Protein 6JLD (pdb70)

Organism: Homo sapiens (NCBI:txid9606)

GO terms:
  GO:0043202 lysosomal lumen (C, EXP)
  GO:0005515 protein binding (F, IPI)
  GO:0005576 extracellular region (C, IDA)
  GO:0005764 lysosome (C, IDA)
  GO:0042802 identical protein binding (F, IDA)
  GO:1905573 ganglioside GM1 binding (F, IDA)
  GO:1990764 myofibroblast contraction (P, IMP)
  GO:0005543 phospholipid binding (F, IPI)

Foldseek 3Di:
DFFDWAAQWKWFKKWKDFPVVNDIWIWTKTGHNVQLKIKTWTDDDDCPPPWFTWIWIGGVVVQKIWIAGPPPGAIAMEGNPDHRDGPGAPRPWAWDDKDWDDDPPDIWIWTKTAHFDPVHTDGAWIWIATDPRRYTAKIFGDDPNDTGMMMGTDPIDGHDPDPCSNVRDPNCVPHHHDDDTTDDD/DFFDWEAQWKWFKKWKAAPVVRDIWIWTKTGHNPQLKIKTWTDDPDPPDFWFTWIWIDRQVVQKIWIAGPVPRAIAIEGHPDHRDGDGAPRPWDWDDKDWPDDPPDIFIKTKTFNADDPPGDGAKIWIATDPRRYTAKIFGADPNHTGMMMGTDPIDGHDPDCCSNPRDPSCVVHHNDDDGID/DFFDWAAQWWWFKKWKAAPVVRDIWIWTKTGHNVQLKMKTWTDCPDCPPPWFTWIKIGGLVQQKMWTAGPPPRAIAMEGHDDHRDGPTAPRPWDWDDKDWDDDPPDIFIKTKTFNADDPRGDGAWIWIATDPNGHTAKIFGDDRNHTRMMMGTDPIGGHDPDCCSNPRDPNCVPHHHDDDTGHD/DFFDWAAQWKWFKKWKAAPVVRDIWIWTKTGHNVQLKIKTWTDQPDDPWFTWIWIDRQVQQWIWIAGPVPRAIEIEGNDDHRDGPGADGPWDWDDKDWDDDDVDIFIKTKTFNADPVGGDTAWIWIATDPNRYTAKIFGDDRNHTRMMMGTDDIDGHDPDPCSNPRDPNHVPHHNDDDTD

Sequence (732 aa):
PRPCQAPQQWEGRQVMYQQSSGRNSRALLSYDGLNQRVRVLDERKALIPCKRLFEYILLYKDGVMFQIDQATKQCSKMTLTQPWDPLDIPQNSTFEDQYSIGGPQEQITVQEWSDRKSARSYETWIGIYTVKDCYPVQETFTINYSVILSTRFFDIQLGIKDPSVFTPPSTCQMAQLEKMSEDCSPRPCQAPQQWEGRQVMYQQSSGRNSRALLSYDGLNQRVRVLDERKALIPCKRLFEYILLYKDGVMFQIDQATKQCSKMTLTQPWDPLDIPQNSTFEDQYSIGGPQEQITVQEWSDRKSARSYETWIGIYTVKDCYPVQETFTINYSVILSTRFFDIQLGIKDPSVFTPPSTCQMAQLEKMSEDPRPCQAPQQWEGRQVMYQQSSGRNSRALLSYDGLNQRVRVLDERKALIPCKRLFEYILLYKDGVMFQIDQATKQCSKMTLTQPWDPLDIPQNSTFEDQYSIGGPQEQITVQEWSDDRKSARSYETWIGIYTVKDCYPVQETFTINYSVILSTRFFDIQLGIKDPSVFTPPSTCQMAQLEKMSEDCPRPCQAPQQWEGRQVMYQQSSGRNSRALLSYDGLNQRVRVLDERKALCKRLFEYILLYKDGVMFQIDQATKQCSKMTLTQPWDPLDIPQNSTFEDQYSIGGPQEQITVQEWSDDRKSARSYETWIGIYTVKDCYPVQETFTINYSVILSTRFFDIQLGIKDPSVFTPPSTCQMAQLEKMSE

InterPro domains:
  IPR001299 Ependymin [PF00811] (88-210)
  IPR001299 Ependymin [PR00317] (40-59)
  IPR001299 Ependymin [PR00317] (95-115)
  IPR001299 Ependymin [PR00317] (123-141)
  IPR001299 Ependymin [PR00317] (187-201)
  IPR001299 Ependymin [PR00317] (202-217)
  IPR001299 Ependymin [PTHR10697] (17-224)
  IPR001299 Ependymin [SM00026] (40-223)
  IPR018224 Ependymin, conserved site [PS00898] (107-118)
  IPR018224 Ependymin, conserved site [PS00899] (204-217)

Structure (mmCIF, N/CA/C/O backbone):
data_6JLD
#
_entry.id   6JLD
#
_cell.length_a   55.858
_cell.length_b   55.858
_cell.length_c   273.769
_cell.angle_alpha   90.00
_cell.angle_beta   90.00
_cell.angle_gamma   90.00
#
_symmetry.space_group_name_H-M   'P 43'
#
loop_
_entity.id
_entity.type
_entity.pdbx_description
1 polymer 'Mammalian ependymin-related protein 1'
2 water water
#
loop_
_atom_site.group_PDB
_atom_site.id
_atom_site.type_symbol
_atom_site.label_atom_id
_atom_site.label_alt_id
_atom_site.label_comp_id
_atom_site.label_asym_id
_atom_site.label_entity_id
_atom_site.label_seq_id
_atom_site.pdbx_PDB_ins_code
_atom_site.Cartn_x
_atom_site.Cartn_y
_atom_site.Cartn_z
_atom_site.occupancy
_atom_site.B_iso_or_equiv
_atom_site.auth_seq_id
_atom_site.auth_comp_id
_atom_site.auth_asym_id
_atom_site.auth_atom_id
_atom_site.pdbx_PDB_model_num
ATOM 1 N N . PRO A 1 13 ? 14.133 24.798 26.434 1.00 65.66 39 PRO A N 1
ATOM 2 C CA . PRO A 1 13 ? 12.700 24.987 26.734 1.00 65.83 39 PRO A CA 1
ATOM 3 C C . PRO A 1 13 ? 11.857 23.817 26.223 1.00 60.04 39 PRO A C 1
ATOM 4 O O . PRO A 1 13 ? 12.051 23.417 25.087 1.00 54.58 39 PRO A O 1
ATOM 8 N N . ARG A 1 14 ? 10.996 23.223 27.071 1.00 53.69 40 ARG A N 1
ATOM 9 C CA . ARG A 1 14 ? 10.039 22.205 26.620 1.00 62.97 40 ARG A CA 1
ATOM 10 C C . ARG A 1 14 ? 8.720 22.872 26.168 1.00 53.95 40 ARG A C 1
ATOM 11 O O . ARG A 1 14 ? 8.455 23.995 26.581 1.00 45.78 40 ARG A O 1
ATOM 19 N N . PRO A 1 15 ? 7.920 22.183 25.329 1.00 47.40 41 PRO A N 1
ATOM 20 C CA . PRO A 1 15 ? 6.662 22.767 24.831 1.00 48.27 41 PRO A CA 1
ATOM 21 C C . PRO A 1 15 ? 5.602 22.794 25.906 1.00 49.01 41 PRO A C 1
ATOM 22 O O . PRO A 1 15 ? 5.436 21.846 26.633 1.00 47.09 41 PRO A O 1
ATOM 26 N N . CYS A 1 16 ? 4.888 23.893 26.041 1.00 31.13 42 CYS A N 1
ATOM 27 C CA . CYS A 1 16 ? 3.815 23.922 26.998 1.00 35.44 42 CYS A CA 1
ATOM 28 C C . CYS A 1 16 ? 2.609 23.219 26.426 1.00 28.63 42 CYS A C 1
ATOM 29 O O . CYS A 1 16 ? 2.548 22.901 25.221 1.00 38.20 42 CYS A O 1
ATOM 32 N N . GLN A 1 17 ? 1.679 22.929 27.301 1.00 31.23 43 GLN A N 1
ATOM 33 C CA . GLN A 1 17 ? 0.467 22.217 26.941 1.00 31.84 43 GLN A CA 1
ATOM 34 C C . GLN A 1 17 ? -0.612 23.336 26.721 1.00 28.83 43 GLN A C 1
ATOM 35 O O . GLN A 1 17 ? -0.890 24.058 27.593 1.00 31.65 43 GLN A O 1
ATOM 41 N N . ALA A 1 18 ? -1.134 23.459 25.525 1.00 36.52 44 ALA A N 1
ATOM 42 C CA . ALA A 1 18 ? -2.166 24.494 25.233 1.00 35.63 44 ALA A CA 1
ATOM 43 C C . ALA A 1 18 ? -3.535 24.156 25.801 1.00 36.71 44 ALA A C 1
ATOM 44 O O . ALA A 1 18 ? -3.938 23.039 25.723 1.00 36.50 44 ALA A O 1
ATOM 46 N N . PRO A 1 19 ? -4.289 25.145 26.292 1.00 39.12 45 PRO A N 1
ATOM 47 C CA . PRO A 1 19 ? -5.663 24.791 26.735 1.00 48.18 45 PRO A CA 1
ATOM 48 C C . PRO A 1 19 ? -6.521 24.181 25.616 1.00 45.97 45 PRO A C 1
ATOM 49 O O . PRO A 1 19 ? -6.425 24.514 24.419 1.00 44.62 45 PRO A O 1
ATOM 53 N N . GLN A 1 20 ? -7.329 23.214 25.982 1.00 35.92 46 GLN A N 1
ATOM 54 C CA . GLN A 1 20 ? -7.963 22.433 24.984 1.00 34.77 46 GLN A CA 1
ATOM 55 C C . GLN A 1 20 ? -9.371 22.943 24.617 1.00 37.59 46 GLN A C 1
ATOM 56 O O . GLN A 1 20 ? -9.923 22.461 23.639 1.00 37.71 46 GLN A O 1
ATOM 62 N N . GLN A 1 21 ? -9.917 23.874 25.394 1.00 35.21 47 GLN A N 1
ATOM 63 C CA . GLN A 1 21 ? -11.232 24.481 25.104 1.00 49.80 47 GLN A CA 1
ATOM 64 C C . GLN A 1 21 ? -11.177 25.967 25.369 1.00 43.55 47 GLN A C 1
ATOM 65 O O . GLN A 1 21 ? -10.903 26.444 26.492 1.00 39.82 47 GLN A O 1
ATOM 71 N N . TRP A 1 22 ? -11.434 26.747 24.323 1.00 41.70 48 TRP A N 1
ATOM 72 C CA . TRP A 1 22 ? -11.617 28.144 24.529 1.00 36.86 48 TRP A CA 1
ATOM 73 C C . TRP A 1 22 ? -12.435 28.792 23.332 1.00 28.66 48 TRP A C 1
ATOM 74 O O . TRP A 1 22 ? -12.709 28.208 22.347 1.00 35.37 48 TRP A O 1
ATOM 85 N N . GLU A 1 23 ? -12.764 30.048 23.519 1.00 35.24 49 GLU A N 1
ATOM 86 C CA . GLU A 1 23 ? -13.451 30.802 22.483 1.00 32.96 49 GLU A CA 1
ATOM 87 C C . GLU A 1 23 ? -12.944 32.236 22.461 1.00 33.64 49 GLU A C 1
ATOM 88 O O . GLU A 1 23 ? -12.717 32.878 23.478 1.00 35.03 49 GLU A O 1
ATOM 94 N N . GLY A 1 24 ? -12.812 32.762 21.252 1.00 35.25 50 GLY A N 1
ATOM 95 C CA . GLY A 1 24 ? -12.380 34.130 21.088 1.00 35.85 50 GLY A CA 1
ATOM 96 C C . GLY A 1 24 ? -12.656 34.492 19.656 1.00 36.18 50 GLY A C 1
ATOM 97 O O . GLY A 1 24 ? -13.685 34.123 19.083 1.00 46.62 50 GLY A O 1
ATOM 98 N N . ARG A 1 25 ? -11.698 35.166 19.052 1.00 40.63 51 ARG A N 1
ATOM 99 C CA . ARG A 1 25 ? -11.817 35.673 17.681 1.00 32.22 51 ARG A CA 1
ATOM 100 C C . ARG A 1 25 ? -10.545 35.356 16.963 1.00 34.11 51 ARG A C 1
ATOM 101 O O . ARG A 1 25 ? -9.460 35.292 17.616 1.00 37.38 51 ARG A O 1
ATOM 109 N N . GLN A 1 26 ? -10.642 35.275 15.639 1.00 35.51 52 GLN A N 1
ATOM 110 C CA . GLN A 1 26 ? -9.516 35.145 14.748 1.00 36.60 52 GLN A CA 1
ATOM 111 C C . GLN A 1 26 ? -9.559 36.014 13.501 1.00 47.82 52 GLN A C 1
ATOM 112 O O . GLN A 1 26 ? -10.631 36.474 13.110 1.00 38.24 52 GLN A O 1
ATOM 118 N N . VAL A 1 27 ? -8.364 36.220 12.921 1.00 40.89 53 VAL A N 1
ATOM 119 C CA . VAL A 1 27 ? -8.128 36.802 11.617 1.00 33.21 53 VAL A CA 1
ATOM 120 C C . VAL A 1 27 ? -7.312 35.798 10.856 1.00 34.68 53 VAL A C 1
ATOM 121 O O . VAL A 1 27 ? -6.171 35.490 11.262 1.00 37.77 53 VAL A O 1
ATOM 125 N N . MET A 1 28 ? -7.889 35.268 9.772 1.00 34.06 54 MET A N 1
ATOM 126 C CA . MET A 1 28 ? -7.234 34.310 8.934 1.00 38.96 54 MET A CA 1
ATOM 127 C C . MET A 1 28 ? -6.878 34.948 7.625 1.00 34.86 54 MET A C 1
ATOM 128 O O . MET A 1 28 ? -7.734 35.456 6.914 1.00 31.86 54 MET A O 1
ATOM 133 N N . TYR A 1 29 ? -5.609 34.889 7.301 1.00 29.68 55 TYR A N 1
ATOM 134 C CA . TYR A 1 29 ? -5.087 35.154 5.977 1.00 31.64 55 TYR A CA 1
ATOM 135 C C . TYR A 1 29 ? -4.954 33.851 5.149 1.00 41.75 55 TYR A C 1
ATOM 136 O O . TYR A 1 29 ? -4.431 32.824 5.612 1.00 39.33 55 TYR A O 1
ATOM 145 N N . GLN A 1 30 ? -5.394 33.890 3.890 1.00 40.14 56 GLN A N 1
ATOM 146 C CA . GLN A 1 30 ? -5.276 32.700 3.014 1.00 51.06 56 GLN A CA 1
ATOM 147 C C . GLN A 1 30 ? -4.631 33.170 1.781 1.00 49.98 56 GLN A C 1
ATOM 148 O O . GLN A 1 30 ? -5.085 34.159 1.175 1.00 44.50 56 GLN A O 1
ATOM 154 N N . GLN A 1 31 ? -3.575 32.475 1.415 1.00 49.97 57 GLN A N 1
ATOM 155 C CA . GLN A 1 31 ? -2.972 32.642 0.110 1.00 59.86 57 GLN A CA 1
ATOM 156 C C . GLN A 1 31 ? -3.987 32.553 -1.025 1.00 59.12 57 GLN A C 1
ATOM 157 O O . GLN A 1 31 ? -3.906 33.324 -1.987 1.00 50.82 57 GLN A O 1
ATOM 163 N N . SER A 1 32 ? -4.894 31.572 -0.921 1.00 47.93 58 SER A N 1
ATOM 164 C CA . SER A 1 32 ? -5.856 31.316 -2.010 1.00 48.79 58 SER A CA 1
ATOM 165 C C . SER A 1 32 ? -6.681 32.541 -2.364 1.00 51.63 58 SER A C 1
ATOM 166 O O . SER A 1 32 ? -7.043 32.712 -3.523 1.00 48.96 58 SER A O 1
ATOM 169 N N . SER A 1 33 ? -6.977 33.383 -1.368 1.00 47.64 59 SER A N 1
ATOM 170 C CA . SER A 1 33 ? -7.658 34.665 -1.648 1.00 51.68 59 SER A CA 1
ATOM 171 C C . SER A 1 33 ? -6.745 35.931 -1.610 1.00 51.06 59 SER A C 1
ATOM 172 O O . SER A 1 33 ? -7.025 36.884 -2.316 1.00 44.02 59 SER A O 1
ATOM 175 N N . GLY A 1 34 ? -5.666 35.959 -0.809 1.00 42.98 60 GLY A N 1
ATOM 176 C CA . GLY A 1 34 ? -4.770 37.169 -0.743 1.00 31.56 60 GLY A CA 1
ATOM 177 C C . GLY A 1 34 ? -5.326 38.062 0.384 1.00 31.17 60 GLY A C 1
ATOM 178 O O . GLY A 1 34 ? -4.771 39.100 0.708 1.00 38.23 60 GLY A O 1
ATOM 179 N N . ARG A 1 35 ? -6.419 37.635 1.012 1.00 32.02 61 ARG A N 1
ATOM 180 C CA . ARG A 1 35 ? -7.189 38.480 1.923 1.00 41.37 61 ARG A CA 1
ATOM 181 C C . ARG A 1 35 ? -7.158 37.986 3.385 1.00 31.17 61 ARG A C 1
ATOM 182 O O . ARG A 1 35 ? -6.920 36.802 3.645 1.00 40.25 61 ARG A O 1
ATOM 190 N N . ASN A 1 36 ? -7.521 38.888 4.264 1.00 33.84 62 ASN A N 1
ATOM 191 C CA . ASN A 1 36 ? -7.736 38.621 5.659 1.00 40.36 62 ASN A CA 1
ATOM 192 C C . ASN A 1 36 ? -9.244 38.523 5.921 1.00 44.08 62 ASN A C 1
ATOM 193 O O . ASN A 1 36 ? -9.996 39.458 5.592 1.00 40.19 62 ASN A O 1
ATOM 198 N N . SER A 1 37 ? -9.654 37.430 6.550 1.00 31.37 63 SER A N 1
ATOM 199 C CA . SER A 1 37 ? -11.040 37.334 7.067 1.00 42.51 63 SER A CA 1
ATOM 200 C C . SER A 1 37 ? -11.141 37.153 8.595 1.00 46.34 63 SER A C 1
ATOM 201 O O . SER A 1 37 ? -10.365 36.364 9.234 1.00 38.44 63 SER A O 1
ATOM 204 N N . ARG A 1 38 ? -12.126 37.865 9.193 1.00 33.39 64 ARG A N 1
ATOM 205 C CA . ARG A 1 38 ? -12.287 37.910 10.599 1.00 33.73 64 ARG A CA 1
ATOM 206 C C . ARG A 1 38 ? -13.423 36.872 10.978 1.00 41.56 64 ARG A C 1
ATOM 207 O O . ARG A 1 38 ? -14.330 36.614 10.233 1.00 32.77 64 ARG A O 1
ATOM 215 N N . ALA A 1 39 ? -13.344 36.288 12.149 1.00 33.42 65 ALA A N 1
ATOM 216 C CA . ALA A 1 39 ? -14.423 35.423 12.612 1.00 37.11 65 ALA A CA 1
ATOM 217 C C . ALA A 1 39 ? -14.323 35.264 14.118 1.00 40.50 65 ALA A C 1
ATOM 218 O O . ALA A 1 39 ? -13.287 35.565 14.760 1.00 39.90 65 ALA A O 1
ATOM 220 N N . LEU A 1 40 ? -15.450 34.909 14.689 1.00 35.81 66 LEU A N 1
ATOM 221 C CA . LEU A 1 40 ? -15.495 34.402 16.033 1.00 36.95 66 LEU A CA 1
ATOM 222 C C . LEU A 1 40 ? -15.091 32.954 15.898 1.00 30.73 66 LEU A C 1
ATOM 223 O O . LEU A 1 40 ? -15.391 32.350 14.925 1.00 34.21 66 LEU A O 1
ATOM 228 N N . LEU A 1 41 ? -14.411 32.403 16.906 1.00 36.11 67 LEU A N 1
ATOM 229 C CA . LEU A 1 41 ? -14.044 30.966 16.904 1.00 37.96 67 LEU A CA 1
ATOM 230 C C . LEU A 1 41 ? -14.465 30.293 18.224 1.00 33.65 67 LEU A C 1
ATOM 231 O O . LEU A 1 41 ? -14.313 30.848 19.271 1.00 32.09 67 LEU A O 1
ATOM 236 N N . SER A 1 42 ? -14.919 29.046 18.109 1.00 38.23 68 SER A N 1
ATOM 237 C CA . SER A 1 42 ? -15.164 28.190 19.287 1.00 40.94 68 SER A CA 1
ATOM 238 C C . SER A 1 42 ? -14.304 26.943 19.098 1.00 36.03 68 SER A C 1
ATOM 239 O O . SER A 1 42 ? -14.554 26.189 18.159 1.00 41.65 68 SER A O 1
ATOM 242 N N . TYR A 1 43 ? -13.222 26.783 19.879 1.00 40.83 69 TYR A N 1
ATOM 243 C CA . TYR A 1 43 ? -12.289 25.627 19.667 1.00 36.28 69 TYR A CA 1
ATOM 244 C C . TYR A 1 43 ? -12.494 24.636 20.826 1.00 34.46 69 TYR A C 1
ATOM 245 O O . TYR A 1 43 ? -12.311 24.986 21.985 1.00 44.40 69 TYR A O 1
ATOM 254 N N . ASP A 1 44 ? -12.981 23.450 20.468 1.00 45.84 70 ASP A N 1
ATOM 255 C CA . ASP A 1 44 ? -13.216 22.371 21.406 1.00 50.05 70 ASP A CA 1
ATOM 256 C C . ASP A 1 44 ? -12.190 21.307 21.144 1.00 46.74 70 ASP A C 1
ATOM 257 O O . ASP A 1 44 ? -12.405 20.389 20.337 1.00 40.80 70 ASP A O 1
ATOM 262 N N . GLY A 1 45 ? -11.051 21.418 21.807 1.00 46.60 71 GLY A N 1
ATOM 263 C CA . GLY A 1 45 ? -10.011 20.391 21.572 1.00 47.02 71 GLY A CA 1
ATOM 264 C C . GLY A 1 45 ? -10.447 19.047 22.162 1.00 40.96 71 GLY A C 1
ATOM 265 O O . GLY A 1 45 ? -10.188 17.982 21.605 1.00 52.11 71 GLY A O 1
ATOM 266 N N . LEU A 1 46 ? -11.140 19.101 23.275 1.00 48.99 72 LEU A N 1
ATOM 267 C CA . LEU A 1 46 ? -11.596 17.873 23.929 1.00 56.10 72 LEU A CA 1
ATOM 268 C C . LEU A 1 46 ? -12.483 17.103 22.965 1.00 64.64 72 LEU A C 1
ATOM 269 O O . LEU A 1 46 ? -12.370 15.892 22.879 1.00 65.43 72 LEU A O 1
ATOM 274 N N . ASN A 1 47 ? -13.326 17.790 22.187 1.00 63.59 73 ASN A N 1
ATOM 275 C CA . ASN A 1 47 ? -14.284 17.060 21.359 1.00 62.03 73 ASN A CA 1
ATOM 276 C C . ASN A 1 47 ? -13.947 17.050 19.897 1.00 56.99 73 ASN A C 1
ATOM 277 O O . ASN A 1 47 ? -14.766 16.660 19.077 1.00 55.92 73 ASN A O 1
ATOM 282 N N . GLN A 1 48 ? -12.710 17.405 19.544 1.00 49.66 74 GLN A N 1
ATOM 283 C CA . GLN A 1 48 ? -12.337 17.454 18.138 1.00 44.64 74 GLN A CA 1
ATOM 284 C C . GLN A 1 48 ? -13.485 18.081 17.241 1.00 46.70 74 GLN A C 1
ATOM 285 O O . GLN A 1 48 ? -13.878 17.526 16.197 1.00 55.22 74 GLN A O 1
ATOM 291 N N . ARG A 1 49 ? -13.979 19.225 17.689 1.00 47.90 75 ARG A N 1
ATOM 292 C CA . ARG A 1 49 ? -14.913 20.080 16.926 1.00 53.69 75 ARG A CA 1
ATOM 293 C C . ARG A 1 49 ? -14.515 21.575 16.990 1.00 48.61 75 ARG A C 1
ATOM 294 O O . ARG A 1 49 ? -13.894 22.039 17.961 1.00 40.79 75 ARG A O 1
ATOM 302 N N . VAL A 1 50 ? -14.922 22.311 15.952 1.00 49.46 76 VAL A N 1
ATOM 303 C CA . VAL A 1 50 ? -14.701 23.728 15.824 1.00 48.21 76 VAL A CA 1
ATOM 304 C C . VAL A 1 50 ? -15.937 24.406 15.180 1.00 43.19 76 VAL A C 1
ATOM 305 O O . VAL A 1 50 ? -16.642 23.818 14.407 1.00 48.79 76 VAL A O 1
ATOM 309 N N . ARG A 1 51 ? -16.188 25.641 15.581 1.00 47.13 77 ARG A N 1
ATOM 310 C CA . ARG A 1 51 ? -17.206 26.468 15.015 1.00 45.63 77 ARG A CA 1
ATOM 311 C C . ARG A 1 51 ? -16.642 27.874 14.734 1.00 40.54 77 ARG A C 1
ATOM 312 O O . ARG A 1 51 ? -16.081 28.489 15.619 1.00 39.30 77 ARG A O 1
ATOM 320 N N . VAL A 1 52 ? -16.835 28.353 13.495 1.00 35.49 78 VAL A N 1
ATOM 321 C CA . VAL A 1 52 ? -16.256 29.618 13.007 1.00 37.29 78 VAL A CA 1
ATOM 322 C C . VAL A 1 52 ? -17.510 30.466 12.544 1.00 32.42 78 VAL A C 1
ATOM 323 O O . VAL A 1 52 ? -18.210 30.037 11.680 1.00 39.69 78 VAL A O 1
ATOM 327 N N . LEU A 1 53 ? -17.756 31.626 13.142 1.00 37.61 79 LEU A N 1
ATOM 328 C CA . LEU A 1 53 ? -18.802 32.544 12.706 1.00 38.37 79 LEU A CA 1
ATOM 329 C C . LEU A 1 53 ? -18.138 33.757 12.067 1.00 30.62 79 LEU A C 1
ATOM 330 O O . LEU A 1 53 ? -17.647 34.594 12.794 1.00 36.75 79 LEU A O 1
ATOM 335 N N . ASP A 1 54 ? -18.260 33.907 10.759 1.00 33.33 80 ASP A N 1
ATOM 336 C CA . ASP A 1 54 ? -17.653 35.021 10.044 1.00 37.81 80 ASP A CA 1
ATOM 337 C C . ASP A 1 54 ? -18.165 36.358 10.613 1.00 41.19 80 ASP A C 1
ATOM 338 O O . ASP A 1 54 ? -19.283 36.462 11.023 1.00 40.69 80 ASP A O 1
ATOM 343 N N . GLU A 1 55 ? -17.291 37.335 10.653 1.00 36.30 81 GLU A N 1
ATOM 344 C CA . GLU A 1 55 ? -17.533 38.588 11.343 1.00 39.74 81 GLU A CA 1
ATOM 345 C C . GLU A 1 55 ? -17.186 39.532 10.200 1.00 38.46 81 GLU A C 1
ATOM 346 O O . GLU A 1 55 ? -16.392 39.207 9.323 1.00 38.83 81 GLU A O 1
ATOM 352 N N . ARG A 1 56 ? -17.787 40.701 10.229 1.00 42.62 82 ARG A N 1
ATOM 353 C CA . ARG A 1 56 ? -17.513 41.760 9.284 1.00 50.13 82 ARG A CA 1
ATOM 354 C C . ARG A 1 56 ? -17.213 43.039 10.023 1.00 48.81 82 ARG A C 1
ATOM 355 O O . ARG A 1 56 ? -17.875 43.358 10.999 1.00 48.81 82 ARG A O 1
ATOM 363 N N . LYS A 1 57 ? -16.280 43.814 9.514 1.00 55.77 83 LYS A N 1
ATOM 364 C CA . LYS A 1 57 ? -16.135 45.184 9.978 1.00 60.55 83 LYS A CA 1
ATOM 365 C C . LYS A 1 57 ? -16.475 46.106 8.784 1.00 55.02 83 LYS A C 1
ATOM 366 O O . LYS A 1 57 ? -17.562 46.713 8.738 1.00 53.50 83 LYS A O 1
ATOM 372 N N . ALA A 1 58 ? -15.592 46.129 7.788 1.00 45.21 84 ALA A N 1
ATOM 373 C CA . ALA A 1 58 ? -15.811 46.893 6.587 1.00 50.83 84 ALA A CA 1
ATOM 374 C C . ALA A 1 58 ? -16.886 46.149 5.819 1.00 50.11 84 ALA A C 1
ATOM 375 O O . ALA A 1 58 ? -16.987 44.913 5.895 1.00 40.85 84 ALA A O 1
ATOM 377 N N . LEU A 1 59 ? -17.755 46.914 5.167 1.00 46.07 85 LEU A N 1
ATOM 378 C CA . LEU A 1 59 ? -18.866 46.331 4.410 1.00 43.07 85 LEU A CA 1
ATOM 379 C C . LEU A 1 59 ? -18.419 45.873 3.048 1.00 42.77 85 LEU A C 1
ATOM 380 O O . LEU A 1 59 ? -19.069 45.074 2.370 1.00 42.65 85 LEU A O 1
ATOM 385 N N . ILE A 1 60 ? -17.268 46.366 2.652 1.00 45.76 86 ILE A N 1
ATOM 386 C CA . ILE A 1 60 ? -16.711 46.077 1.363 1.00 50.29 86 ILE A CA 1
ATOM 387 C C . ILE A 1 60 ? -15.315 45.438 1.640 1.00 54.06 86 ILE A C 1
ATOM 388 O O . ILE A 1 60 ? -14.586 45.918 2.515 1.00 54.54 86 ILE A O 1
ATOM 393 N N . PRO A 1 61 ? -14.951 44.374 0.895 1.00 47.82 87 PRO A N 1
ATOM 394 C CA . PRO A 1 61 ? -15.673 43.884 -0.254 1.00 51.19 87 PRO A CA 1
ATOM 395 C C . PRO A 1 61 ? -16.921 43.202 0.148 1.00 47.31 87 PRO A C 1
ATOM 396 O O . PRO A 1 61 ? -17.015 42.770 1.324 1.00 46.13 87 PRO A O 1
ATOM 400 N N . CYS A 1 62 ? -17.845 43.084 -0.802 1.00 40.39 88 CYS A N 1
ATOM 401 C CA . CYS A 1 62 ? -19.204 42.590 -0.499 1.00 41.13 88 CYS A CA 1
ATOM 402 C C . CYS A 1 62 ? -19.031 41.050 -0.473 1.00 42.29 88 CYS A C 1
ATOM 403 O O . CYS A 1 62 ? -18.405 40.459 -1.366 1.00 37.11 88 CYS A O 1
ATOM 406 N N . LYS A 1 63 ? -19.496 40.406 0.594 1.00 40.33 89 LYS A N 1
ATOM 407 C CA . LYS A 1 63 ? -19.419 38.958 0.679 1.00 46.04 89 LYS A CA 1
ATOM 408 C C . LYS A 1 63 ? -20.510 38.411 1.569 1.00 36.60 89 LYS A C 1
ATOM 409 O O . LYS A 1 63 ? -21.003 39.114 2.417 1.00 42.96 89 LYS A O 1
ATOM 415 N N . ARG A 1 64 ? -20.913 37.159 1.364 1.00 47.88 90 ARG A N 1
ATOM 416 C CA . ARG A 1 64 ? -21.880 36.504 2.268 1.00 40.21 90 ARG A CA 1
ATOM 417 C C . ARG A 1 64 ? -21.201 36.040 3.588 1.00 40.22 90 ARG A C 1
ATOM 418 O O . ARG A 1 64 ? -20.116 35.517 3.523 1.00 42.99 90 ARG A O 1
ATOM 426 N N . LEU A 1 65 ? -21.875 36.151 4.739 1.00 46.22 91 LEU A N 1
ATOM 427 C CA . LEU A 1 65 ? -21.343 35.706 6.033 1.00 41.10 91 LEU A CA 1
ATOM 428 C C . LEU A 1 65 ? -21.813 34.282 6.369 1.00 53.26 91 LEU A C 1
ATOM 429 O O . LEU A 1 65 ? -23.052 34.013 6.360 1.00 39.04 91 LEU A O 1
ATOM 434 N N . PHE A 1 66 ? -20.844 33.390 6.690 1.00 44.03 92 PHE A N 1
ATOM 435 C CA . PHE A 1 66 ? -21.153 31.977 7.001 1.00 44.14 92 PHE A CA 1
ATOM 436 C C . PHE A 1 66 ? -20.870 31.573 8.446 1.00 43.74 92 PHE A C 1
ATOM 437 O O . PHE A 1 66 ? -20.174 32.302 9.209 1.00 44.44 92 PHE A O 1
ATOM 445 N N . GLU A 1 67 ? -21.490 30.453 8.854 1.00 37.51 93 GLU A N 1
ATOM 446 C CA . GLU A 1 67 ? -21.220 29.849 10.147 1.00 43.62 93 GLU A CA 1
ATOM 447 C C . GLU A 1 67 ? -20.686 28.464 9.780 1.00 47.79 93 GLU A C 1
ATOM 448 O O . GLU A 1 67 ? -21.216 27.862 8.853 1.00 45.77 93 GLU A O 1
ATOM 454 N N . TYR A 1 68 ? -19.629 27.993 10.453 1.00 49.13 94 TYR A N 1
ATOM 455 C CA . TYR A 1 68 ? -19.029 26.637 10.166 1.00 44.68 94 TYR A CA 1
ATOM 456 C C . TYR A 1 68 ? -19.069 25.836 11.454 1.00 47.55 94 TYR A C 1
ATOM 457 O O . TYR A 1 68 ? -18.717 26.354 12.488 1.00 52.28 94 TYR A O 1
ATOM 466 N N . ILE A 1 69 ? -19.584 24.611 11.402 1.00 47.54 95 ILE A N 1
ATOM 467 C CA . ILE A 1 69 ? -19.485 23.740 12.521 1.00 51.47 95 ILE A CA 1
ATOM 468 C C . ILE A 1 69 ? -18.757 22.516 12.020 1.00 54.28 95 ILE A C 1
ATOM 469 O O . ILE A 1 69 ? -19.283 21.837 11.185 1.00 54.10 95 ILE A O 1
ATOM 474 N N . LEU A 1 70 ? -17.532 22.288 12.535 1.00 56.36 96 LEU A N 1
ATOM 475 C CA . LEU A 1 70 ? -16.686 21.139 12.156 1.00 55.90 96 LEU A CA 1
ATOM 476 C C . LEU A 1 70 ? -16.749 20.088 13.289 1.00 59.53 96 LEU A C 1
ATOM 477 O O . LEU A 1 70 ? -16.612 20.405 14.488 1.00 58.35 96 LEU A O 1
ATOM 482 N N . LEU A 1 71 ? -16.985 18.842 12.913 1.00 55.94 97 LEU A N 1
ATOM 483 C CA . LEU A 1 71 ? -17.228 17.792 13.907 1.00 65.23 97 LEU A CA 1
ATOM 484 C C . LEU A 1 71 ? -16.427 16.577 13.491 1.00 63.30 97 LEU A C 1
ATOM 485 O O . LEU A 1 71 ? -16.971 15.676 12.868 1.00 60.56 97 LEU A O 1
ATOM 490 N N . TYR A 1 72 ? -15.135 16.574 13.804 1.00 65.57 98 TYR A N 1
ATOM 491 C CA . TYR A 1 72 ? -14.205 15.604 13.218 1.00 67.78 98 TYR A CA 1
ATOM 492 C C . TYR A 1 72 ? -14.564 14.191 13.607 1.00 64.02 98 TYR A C 1
ATOM 493 O O . TYR A 1 72 ? -14.278 13.271 12.859 1.00 72.01 98 TYR A O 1
ATOM 502 N N . LYS A 1 73 ? -15.228 14.055 14.753 1.00 58.51 99 LYS A N 1
ATOM 503 C CA . LYS A 1 73 ? -15.727 12.779 15.223 1.00 78.52 99 LYS A CA 1
ATOM 504 C C . LYS A 1 73 ? -16.726 12.153 14.257 1.00 83.01 99 LYS A C 1
ATOM 505 O O . LYS A 1 73 ? -16.726 10.933 14.073 1.00 85.59 99 LYS A O 1
ATOM 511 N N . ASP A 1 74 ? -17.556 12.990 13.628 1.00 84.08 100 ASP A N 1
ATOM 512 C CA . ASP A 1 74 ? -18.580 12.518 12.701 1.00 75.78 100 ASP A CA 1
ATOM 513 C C . ASP A 1 74 ? -18.163 12.657 11.263 1.00 71.63 100 ASP A C 1
ATOM 514 O O . ASP A 1 74 ? -18.979 12.493 10.376 1.00 76.62 100 ASP A O 1
ATOM 519 N N . GLY A 1 75 ? -16.883 12.913 11.029 1.00 65.93 101 GLY A N 1
ATOM 520 C CA . GLY A 1 75 ? -16.365 13.116 9.689 1.00 72.51 101 GLY A CA 1
ATOM 521 C C . GLY A 1 75 ? -17.087 14.158 8.845 1.00 77.32 101 GLY A C 1
ATOM 522 O O . GLY A 1 75 ? -17.004 14.113 7.615 1.00 76.85 101 GLY A O 1
ATOM 523 N N . VAL A 1 76 ? -17.768 15.124 9.470 1.00 77.89 102 VAL A N 1
ATOM 524 C CA . VAL A 1 76 ? -18.491 16.153 8.675 1.00 72.38 102 VAL A CA 1
ATOM 525 C C . VAL A 1 76 ? -18.365 17.609 9.154 1.00 59.25 102 VAL A C 1
ATOM 526 O O . VAL A 1 76 ? -18.260 17.897 10.348 1.00 48.86 102 VAL A O 1
ATOM 530 N N . MET A 1 77 ? -18.440 18.504 8.179 1.00 55.57 103 MET A N 1
ATOM 531 C CA . MET A 1 77 ? -18.503 19.926 8.403 1.00 58.25 103 MET A CA 1
ATOM 532 C C . MET A 1 77 ? -19.849 20.452 7.898 1.00 50.59 103 MET A C 1
ATOM 533 O O . MET A 1 77 ? -20.322 20.028 6.833 1.00 55.40 103 MET A O 1
ATOM 538 N N . PHE A 1 78 ? -20.427 21.398 8.629 1.00 47.78 104 PHE A N 1
ATOM 539 C CA . PHE A 1 78 ? -21.550 22.147 8.101 1.00 52.68 104 PHE A CA 1
ATOM 540 C C . PHE A 1 78 ? -21.173 23.629 7.906 1.00 53.96 104 PHE A C 1
ATOM 541 O O . PHE A 1 78 ? -20.460 24.211 8.729 1.00 48.55 104 PHE A O 1
ATOM 549 N N . GLN A 1 79 ? -21.726 24.224 6.850 1.00 55.48 105 GLN A N 1
ATOM 550 C CA . GLN A 1 79 ? -21.547 25.623 6.474 1.00 48.76 105 GLN A CA 1
ATOM 551 C C . GLN A 1 79 ? -22.951 26.258 6.268 1.00 55.99 105 GLN A C 1
ATOM 552 O O . GLN A 1 79 ? -23.693 25.829 5.377 1.00 50.60 105 GLN A O 1
ATOM 558 N N . ILE A 1 80 ? -23.248 27.306 7.046 1.00 48.70 106 ILE A N 1
ATOM 559 C CA . ILE A 1 80 ? -24.576 27.839 7.196 1.00 48.43 106 ILE A CA 1
ATOM 560 C C . ILE A 1 80 ? -24.579 29.347 6.906 1.00 43.06 106 ILE A C 1
ATOM 561 O O . ILE A 1 80 ? -23.826 30.114 7.510 1.00 43.51 106 ILE A O 1
ATOM 566 N N . ASP A 1 81 ? -25.420 29.802 5.979 1.00 49.29 107 ASP A N 1
ATOM 567 C CA . ASP A 1 81 ? -25.573 31.251 5.741 1.00 39.46 107 ASP A CA 1
ATOM 568 C C . ASP A 1 81 ? -26.129 31.839 7.015 1.00 45.48 107 ASP A C 1
ATOM 569 O O . ASP A 1 81 ? -27.189 31.418 7.461 1.00 52.59 107 ASP A O 1
ATOM 574 N N . GLN A 1 82 ? -25.469 32.856 7.572 1.00 41.07 108 GLN A N 1
ATOM 575 C CA . GLN A 1 82 ? -25.872 33.410 8.845 1.00 38.39 108 GLN A CA 1
ATOM 576 C C . GLN A 1 82 ? -27.240 34.074 8.785 1.00 47.71 108 GLN A C 1
ATOM 577 O O . GLN A 1 82 ? -27.893 34.197 9.830 1.00 44.28 108 GLN A O 1
ATOM 583 N N . ALA A 1 83 ? -27.666 34.491 7.588 1.00 44.96 109 ALA A N 1
ATOM 584 C CA . ALA A 1 83 ? -28.916 35.269 7.479 1.00 44.84 109 ALA A CA 1
ATOM 585 C C . ALA A 1 83 ? -30.032 34.332 7.146 1.00 38.41 109 ALA A C 1
ATOM 586 O O . ALA A 1 83 ? -30.930 34.178 7.941 1.00 49.12 109 ALA A O 1
ATOM 588 N N . THR A 1 84 ? -29.909 33.614 6.044 1.00 40.45 110 THR A N 1
ATOM 589 C CA . THR A 1 84 ? -30.963 32.763 5.504 1.00 49.01 110 THR A CA 1
ATOM 590 C C . THR A 1 84 ? -30.942 31.321 5.979 1.00 55.21 110 THR A C 1
ATOM 591 O O . THR A 1 84 ? -31.852 30.585 5.701 1.00 49.91 110 THR A O 1
ATOM 595 N N . LYS A 1 85 ? -29.889 30.904 6.674 1.00 53.25 111 LYS A N 1
ATOM 596 C CA . LYS A 1 85 ? -29.881 29.634 7.382 1.00 53.39 111 LYS A CA 1
ATOM 597 C C . LYS A 1 85 ? -29.815 28.442 6.511 1.00 51.79 111 LYS A C 1
ATOM 598 O O . LYS A 1 85 ? -29.926 27.348 7.030 1.00 61.12 111 LYS A O 1
ATOM 604 N N . GLN A 1 86 ? -29.644 28.645 5.196 1.00 55.27 112 GLN A N 1
ATOM 605 C CA . GLN A 1 86 ? -29.267 27.592 4.245 1.00 51.25 112 GLN A CA 1
ATOM 606 C C . GLN A 1 86 ? -28.038 26.832 4.733 1.00 49.06 112 GLN A C 1
ATOM 607 O O . GLN A 1 86 ? -27.146 27.439 5.315 1.00 47.99 112 GLN A O 1
ATOM 613 N N . CYS A 1 87 ? -27.946 25.540 4.410 1.00 48.81 113 CYS A N 1
ATOM 614 C CA . CYS A 1 87 ? -26.948 24.642 4.996 1.00 56.27 113 CYS A CA 1
ATOM 615 C C . CYS A 1 87 ? -26.370 23.658 4.004 1.00 55.66 113 CYS A C 1
ATOM 616 O O . CYS A 1 87 ? -27.081 22.832 3.446 1.00 55.22 113 CYS A O 1
ATOM 619 N N . SER A 1 88 ? -25.066 23.714 3.793 1.00 60.53 114 SER A N 1
ATOM 620 C CA . SER A 1 88 ? -24.435 22.653 3.014 1.00 69.87 114 SER A CA 1
ATOM 621 C C . SER A 1 88 ? -23.462 21.842 3.867 1.00 70.28 114 SER A C 1
ATOM 622 O O . SER A 1 88 ? -22.650 22.401 4.593 1.00 78.02 114 SER A O 1
ATOM 625 N N . LYS A 1 89 ? -23.581 20.516 3.755 1.00 72.07 115 LYS A N 1
ATOM 626 C CA . LYS A 1 89 ? -22.857 19.531 4.577 1.00 71.60 115 LYS A CA 1
ATOM 627 C C . LYS A 1 89 ? -21.737 18.918 3.705 1.00 71.14 115 LYS A C 1
ATOM 628 O O . LYS A 1 89 ? -21.919 18.657 2.522 1.00 62.93 115 LYS A O 1
ATOM 634 N N . MET A 1 90 ? -20.551 18.768 4.277 1.00 68.08 116 MET A N 1
ATOM 635 C CA . MET A 1 90 ? -19.423 18.232 3.527 1.00 69.61 116 MET A CA 1
ATOM 636 C C . MET A 1 90 ? -18.521 17.357 4.371 1.00 60.78 116 MET A C 1
ATOM 637 O O . MET A 1 90 ? -18.459 17.477 5.598 1.00 55.87 116 MET A O 1
ATOM 642 N N . THR A 1 91 ? -17.828 16.474 3.653 1.00 74.63 117 THR A N 1
ATOM 643 C CA . THR A 1 91 ? -17.019 15.409 4.222 1.00 78.76 117 THR A CA 1
ATOM 644 C C . THR A 1 91 ? -15.862 16.023 4.958 1.00 71.73 117 THR A C 1
ATOM 645 O O . THR A 1 91 ? -15.444 17.121 4.621 1.00 75.56 117 THR A O 1
ATOM 649 N N . LEU A 1 92 ? -15.330 15.305 5.937 1.00 71.37 118 LEU A N 1
ATOM 650 C CA . LEU A 1 92 ? -14.045 15.680 6.531 1.00 77.71 118 LEU A CA 1
ATOM 651 C C . LEU A 1 92 ? -12.949 14.694 6.107 1.00 71.32 118 LEU A C 1
ATOM 652 O O . LEU A 1 92 ? -12.837 13.599 6.634 1.00 71.48 118 LEU A O 1
ATOM 657 N N . THR A 1 93 ? -12.147 15.140 5.149 1.00 75.03 119 THR A N 1
ATOM 658 C CA . THR A 1 93 ? -11.076 14.364 4.548 1.00 74.69 119 THR A CA 1
ATOM 659 C C . THR A 1 93 ? -9.850 14.508 5.446 1.00 80.41 119 THR A C 1
ATOM 660 O O . THR A 1 93 ? -9.184 13.521 5.770 1.00 79.82 119 THR A O 1
ATOM 664 N N . GLN A 1 94 ? -9.573 15.757 5.832 1.00 84.91 120 GLN A N 1
ATOM 665 C CA . GLN A 1 94 ? -8.449 16.128 6.709 1.00 86.86 120 GLN A CA 1
ATOM 666 C C . GLN A 1 94 ? -8.514 15.474 8.096 1.00 79.64 120 GLN A C 1
ATOM 667 O O . GLN A 1 94 ? -9.578 15.398 8.715 1.00 87.33 120 GLN A O 1
ATOM 673 N N . PRO A 1 95 ? -7.367 15.026 8.607 1.00 68.99 121 PRO A N 1
ATOM 674 C CA . PRO A 1 95 ? -7.395 14.430 9.945 1.00 68.67 121 PRO A CA 1
ATOM 675 C C . PRO A 1 95 ? -7.326 15.522 11.024 1.00 59.77 121 PRO A C 1
ATOM 676 O O . PRO A 1 95 ? -6.692 16.556 10.792 1.00 47.47 121 PRO A O 1
ATOM 680 N N . TRP A 1 96 ? -7.949 15.266 12.173 1.00 54.38 122 TRP A N 1
ATOM 681 C CA . TRP A 1 96 ? -7.974 16.200 13.295 1.00 59.87 122 TRP A CA 1
ATOM 682 C C . TRP A 1 96 ? -6.594 16.807 13.560 1.00 66.95 122 TRP A C 1
ATOM 683 O O . TRP A 1 96 ? -5.591 16.110 13.534 1.00 76.94 122 TRP A O 1
ATOM 694 N N . ASP A 1 97 ? -6.533 18.111 13.800 1.00 62.71 123 ASP A N 1
ATOM 695 C CA . ASP A 1 97 ? -5.247 18.783 13.953 1.00 58.35 123 ASP A CA 1
ATOM 696 C C . ASP A 1 97 ? -5.411 19.843 15.036 1.00 61.02 123 ASP A C 1
ATOM 697 O O . ASP A 1 97 ? -5.791 20.986 14.713 1.00 45.28 123 ASP A O 1
ATOM 702 N N . PRO A 1 98 ? -5.121 19.473 16.322 1.00 49.38 124 PRO A N 1
ATOM 703 C CA . PRO A 1 98 ? -5.367 20.363 17.419 1.00 42.63 124 PRO A CA 1
ATOM 704 C C . PRO A 1 98 ? -4.452 21.627 17.467 1.00 40.43 124 PRO A C 1
ATOM 705 O O . PRO A 1 98 ? -3.392 21.643 16.853 1.00 51.78 124 PRO A O 1
ATOM 709 N N . LEU A 1 99 ? -4.892 22.626 18.222 1.00 47.33 125 LEU A N 1
ATOM 710 C CA . LEU A 1 99 ? -4.150 23.873 18.516 1.00 46.59 125 LEU A CA 1
ATOM 711 C C . LEU A 1 99 ? -3.390 23.654 19.800 1.00 43.34 125 LEU A C 1
ATOM 712 O O . LEU A 1 99 ? -3.806 24.084 20.911 1.00 47.28 125 LEU A O 1
ATOM 717 N N . ASP A 1 100 ? -2.347 22.887 19.659 1.00 47.38 126 ASP A N 1
ATOM 718 C CA . ASP A 1 100 ? -1.359 22.795 20.703 1.00 48.83 126 ASP A CA 1
ATOM 719 C C . ASP A 1 100 ? -0.037 22.520 19.974 1.00 37.54 126 ASP A C 1
ATOM 720 O O . ASP A 1 100 ? -0.015 22.435 18.719 1.00 37.27 126 ASP A O 1
ATOM 725 N N . ILE A 1 101 ? 1.045 22.443 20.736 1.00 40.18 127 ILE A N 1
ATOM 726 C CA . ILE A 1 101 ? 2.390 22.248 20.201 1.00 41.32 127 ILE A CA 1
ATOM 727 C C . ILE A 1 101 ? 2.636 20.744 20.217 1.00 44.00 127 ILE A C 1
ATOM 728 O O . ILE A 1 101 ? 2.558 20.159 21.291 1.00 37.11 127 ILE A O 1
ATOM 733 N N . PRO A 1 102 ? 2.802 20.125 19.048 1.00 46.90 128 PRO A N 1
ATOM 734 C CA . PRO A 1 102 ? 3.082 18.679 19.054 1.00 48.56 128 PRO A CA 1
ATOM 735 C C . PRO A 1 102 ? 4.392 18.369 19.811 1.00 56.59 128 PRO A C 1
ATOM 736 O O . PRO A 1 102 ? 5.344 19.122 19.707 1.00 57.90 128 PRO A O 1
ATOM 740 N N . GLN A 1 103 ? 4.416 17.275 20.569 1.00 69.12 129 GLN A N 1
ATOM 741 C CA . GLN A 1 103 ? 5.533 16.981 21.481 1.00 68.46 129 GLN A CA 1
ATOM 742 C C . GLN A 1 103 ? 6.915 17.044 20.805 1.00 60.26 129 GLN A C 1
ATOM 743 O O . GLN A 1 103 ? 7.862 17.545 21.428 1.00 66.21 129 GLN A O 1
ATOM 749 N N . ASN A 1 104 ? 7.008 16.676 19.522 1.00 48.96 130 ASN A N 1
ATOM 750 C CA . ASN A 1 104 ? 8.302 16.710 18.798 1.00 54.97 130 ASN A CA 1
ATOM 751 C C . ASN A 1 104 ? 8.685 17.981 18.037 1.00 55.39 130 ASN A C 1
ATOM 752 O O . ASN A 1 104 ? 9.605 17.961 17.172 1.00 48.42 130 ASN A O 1
ATOM 757 N N . SER A 1 105 ? 8.032 19.102 18.339 1.00 50.83 131 SER A N 1
ATOM 758 C CA . SER A 1 105 ? 8.321 20.312 17.573 1.00 45.71 131 SER A CA 1
ATOM 759 C C . SER A 1 105 ? 9.704 20.809 17.919 1.00 44.51 131 SER A C 1
ATOM 760 O O . SER A 1 105 ? 10.193 20.537 18.990 1.00 50.56 131 SER A O 1
ATOM 763 N N . THR A 1 106 ? 10.250 21.655 17.058 1.00 41.21 132 THR A N 1
ATOM 764 C CA . THR A 1 106 ? 11.508 22.355 17.272 1.00 42.41 132 THR A CA 1
ATOM 765 C C . THR A 1 106 ? 11.271 23.761 17.746 1.00 42.95 132 THR A C 1
ATOM 766 O O . THR A 1 106 ? 10.439 24.495 17.141 1.00 31.38 132 THR A O 1
ATOM 770 N N . PHE A 1 107 ? 11.993 24.131 18.803 1.00 33.77 133 PHE A N 1
ATOM 771 C CA . PHE A 1 107 ? 11.929 25.475 19.365 1.00 40.12 133 PHE A CA 1
ATOM 772 C C . PHE A 1 107 ? 12.698 26.386 18.425 1.00 45.85 133 PHE A C 1
ATOM 773 O O . PHE A 1 107 ? 13.801 26.043 18.005 1.00 49.49 133 PHE A O 1
ATOM 781 N N . GLU A 1 108 ? 12.095 27.499 18.008 1.00 39.04 134 GLU A N 1
ATOM 782 C CA . GLU A 1 108 ? 12.681 28.383 16.977 1.00 40.78 134 GLU A CA 1
ATOM 783 C C . GLU A 1 108 ? 13.165 29.711 17.580 1.00 46.43 134 GLU A C 1
ATOM 784 O O . GLU A 1 108 ? 14.250 30.180 17.297 1.00 48.20 134 GLU A O 1
ATOM 790 N N . ASP A 1 109 ? 12.364 30.321 18.430 1.00 43.15 135 ASP A N 1
ATOM 791 C CA . ASP A 1 109 ? 12.773 31.547 19.077 1.00 40.52 135 ASP A CA 1
ATOM 792 C C . ASP A 1 109 ? 11.766 31.941 20.113 1.00 43.86 135 ASP A C 1
ATOM 793 O O . ASP A 1 109 ? 10.680 31.334 20.227 1.00 29.58 135 ASP A O 1
ATOM 798 N N . GLN A 1 110 ? 12.112 32.990 20.845 1.00 35.91 136 GLN A N 1
ATOM 799 C CA . GLN A 1 110 ? 11.276 33.489 21.925 1.00 42.11 136 GLN A CA 1
ATOM 800 C C . GLN A 1 110 ? 11.351 35.011 21.830 1.00 47.53 136 GLN A C 1
ATOM 801 O O . GLN A 1 110 ? 12.407 35.550 21.566 1.00 43.35 136 GLN A O 1
ATOM 807 N N . TYR A 1 111 ? 10.245 35.705 21.975 1.00 41.44 137 TYR A N 1
ATOM 808 C CA . TYR A 1 111 ? 10.318 37.172 21.959 1.00 43.94 137 TYR A CA 1
ATOM 809 C C . TYR A 1 111 ? 9.169 37.795 22.680 1.00 40.82 137 TYR A C 1
ATOM 810 O O . TYR A 1 111 ? 8.269 37.095 23.178 1.00 38.85 137 TYR A O 1
ATOM 819 N N . SER A 1 112 ? 9.271 39.103 22.813 1.00 31.29 138 SER A N 1
ATOM 820 C CA . SER A 1 112 ? 8.397 39.863 23.665 1.00 39.86 138 SER A CA 1
ATOM 821 C C . SER A 1 112 ? 7.552 40.774 22.736 1.00 38.97 138 SER A C 1
ATOM 822 O O . SER A 1 112 ? 8.115 41.412 21.860 1.00 36.27 138 SER A O 1
ATOM 825 N N . ILE A 1 113 ? 6.231 40.800 22.921 1.00 37.93 139 ILE A N 1
ATOM 826 C CA . ILE A 1 113 ? 5.339 41.734 22.168 1.00 36.65 139 ILE A CA 1
ATOM 827 C C . ILE A 1 113 ? 4.985 42.870 23.062 1.00 41.17 139 ILE A C 1
ATOM 828 O O . ILE A 1 113 ? 4.480 42.624 24.163 1.00 44.09 139 ILE A O 1
ATOM 833 N N . GLY A 1 114 ? 5.243 44.122 22.632 1.00 44.13 140 GLY A N 1
ATOM 834 C CA . GLY A 1 114 ? 5.100 45.318 23.525 1.00 43.66 140 GLY A CA 1
ATOM 835 C C . GLY A 1 114 ? 6.231 45.737 24.510 1.00 36.50 140 GLY A C 1
ATOM 836 O O . GLY A 1 114 ? 7.377 45.533 24.266 1.00 53.69 140 GLY A O 1
ATOM 837 N N . GLY A 1 115 ? 5.914 46.405 25.601 1.00 53.89 141 GLY A N 1
ATOM 838 C CA . GLY A 1 115 ? 7.006 46.906 26.501 1.00 45.26 141 GLY A CA 1
ATOM 839 C C . GLY A 1 115 ? 6.634 46.916 27.966 1.00 51.04 141 GLY A C 1
ATOM 840 O O . GLY A 1 115 ? 5.591 46.379 28.361 1.00 44.04 141 GLY A O 1
ATOM 841 N N . PRO A 1 116 ? 7.471 47.559 28.806 1.00 57.18 142 PRO A N 1
ATOM 842 C CA . PRO A 1 116 ? 7.346 47.382 30.273 1.00 57.15 142 PRO A CA 1
ATOM 843 C C . PRO A 1 116 ? 5.938 47.647 30.780 1.00 59.39 142 PRO A C 1
ATOM 844 O O . PRO A 1 116 ? 5.255 48.521 30.254 1.00 62.49 142 PRO A O 1
ATOM 848 N N . GLN A 1 117 ? 5.480 46.863 31.751 1.00 58.83 143 GLN A N 1
ATOM 849 C CA . GLN A 1 117 ? 4.138 47.014 32.334 1.00 61.76 143 GLN A CA 1
ATOM 850 C C . GLN A 1 117 ? 3.049 46.258 31.606 1.00 52.84 143 GLN A C 1
ATOM 851 O O . GLN A 1 117 ? 1.977 46.039 32.165 1.00 58.05 143 GLN A O 1
ATOM 857 N N . GLU A 1 118 ? 3.269 45.952 30.341 1.00 46.06 144 GLU A N 1
ATOM 858 C CA . GLU A 1 118 ? 2.195 45.419 29.513 1.00 42.62 144 GLU A CA 1
ATOM 859 C C . GLU A 1 118 ? 2.584 44.130 28.804 1.00 44.71 144 GLU A C 1
ATOM 860 O O . GLU A 1 118 ? 1.701 43.351 28.519 1.00 41.96 144 GLU A O 1
ATOM 866 N N . GLN A 1 119 ? 3.892 43.945 28.514 1.00 39.50 145 GLN A N 1
ATOM 867 C CA . GLN A 1 119 ? 4.386 43.029 27.530 1.00 36.14 145 GLN A CA 1
ATOM 868 C C . GLN A 1 119 ? 4.039 41.580 27.778 1.00 32.18 145 GLN A C 1
ATOM 869 O O . GLN A 1 119 ? 3.628 41.213 28.883 1.00 35.32 145 GLN A O 1
ATOM 875 N N . ILE A 1 120 ? 4.172 40.790 26.719 1.00 35.91 146 ILE A N 1
ATOM 876 C CA . ILE A 1 120 ? 3.860 39.359 26.774 1.00 34.99 146 ILE A CA 1
ATOM 877 C C . ILE A 1 120 ? 5.053 38.678 26.081 1.00 36.02 146 ILE A C 1
ATOM 878 O O . ILE A 1 120 ? 5.558 39.157 25.076 1.00 38.65 146 ILE A O 1
ATOM 883 N N . THR A 1 121 ? 5.505 37.550 26.620 1.00 32.21 147 THR A N 1
ATOM 884 C CA . THR A 1 121 ? 6.610 36.757 26.040 1.00 31.23 147 THR A CA 1
ATOM 885 C C . THR A 1 121 ? 5.982 35.519 25.394 1.00 31.54 147 THR A C 1
ATOM 886 O O . THR A 1 121 ? 5.075 34.854 25.946 1.00 33.46 147 THR A O 1
ATOM 890 N N . VAL A 1 122 ? 6.345 35.310 24.157 1.00 28.12 148 VAL A N 1
ATOM 891 C CA . VAL A 1 122 ? 5.843 34.175 23.357 1.00 33.47 148 VAL A CA 1
ATOM 892 C C . VAL A 1 122 ? 7.000 33.307 22.870 1.00 32.81 148 VAL A C 1
ATOM 893 O O . VAL A 1 122 ? 8.106 33.786 22.792 1.00 30.12 148 VAL A O 1
ATOM 897 N N . GLN A 1 123 ? 6.722 32.055 22.521 1.00 32.14 149 GLN A N 1
ATOM 898 C CA . GLN A 1 123 ? 7.697 31.214 21.867 1.00 33.54 149 GLN A CA 1
ATOM 899 C C . GLN A 1 123 ? 7.199 30.710 20.539 1.00 35.18 149 GLN A C 1
ATOM 900 O O . GLN A 1 123 ? 5.991 30.382 20.355 1.00 32.28 149 GLN A O 1
ATOM 906 N N . GLU A 1 124 ? 8.116 30.574 19.603 1.00 34.25 150 GLU A N 1
ATOM 907 C CA . GLU A 1 124 ? 7.789 30.052 18.272 1.00 36.16 150 GLU A CA 1
ATOM 908 C C . GLU A 1 124 ? 8.336 28.654 18.063 1.00 34.54 150 GLU A C 1
ATOM 909 O O . GLU A 1 124 ? 9.524 28.395 18.273 1.00 33.16 150 GLU A O 1
ATOM 915 N N . TRP A 1 125 ? 7.472 27.769 17.588 1.00 33.27 151 TRP A N 1
ATOM 916 C CA . TRP A 1 125 ? 7.806 26.373 17.433 1.00 36.44 151 TRP A CA 1
ATOM 917 C C . TRP A 1 125 ? 7.465 25.943 16.037 1.00 42.41 151 TRP A C 1
ATOM 918 O O . TRP A 1 125 ? 6.592 26.542 15.439 1.00 37.82 151 TRP A O 1
ATOM 929 N N . SER A 1 126 ? 8.181 24.951 15.482 1.00 37.76 152 SER A N 1
ATOM 930 C CA . SER A 1 126 ? 7.864 24.461 14.147 1.00 40.60 152 SER A CA 1
ATOM 931 C C . SER A 1 126 ? 8.020 22.935 14.052 1.00 40.36 152 SER A C 1
ATOM 932 O O . SER A 1 126 ? 8.328 22.262 15.062 1.00 31.31 152 SER A O 1
ATOM 935 N N . ASP A 1 127 ? 7.856 22.380 12.851 1.00 56.87 153 ASP A N 1
ATOM 936 C CA . ASP A 1 127 ? 8.520 21.060 12.525 1.00 73.79 153 ASP A CA 1
ATOM 937 C C . ASP A 1 127 ? 9.657 21.121 11.475 1.00 80.70 153 ASP A C 1
ATOM 938 O O . ASP A 1 127 ? 9.418 21.276 10.267 1.00 82.28 153 ASP A O 1
ATOM 943 N N . ARG A 1 128 ? 10.890 20.919 11.948 1.00 87.97 154 ARG A N 1
ATOM 944 C CA . ARG A 1 128 ? 12.086 21.310 11.199 1.00 94.99 154 ARG A CA 1
ATOM 945 C C . ARG A 1 128 ? 13.342 20.487 11.591 1.00 104.22 154 ARG A C 1
ATOM 946 O O . ARG A 1 128 ? 13.815 20.572 12.731 1.00 109.28 154 ARG A O 1
ATOM 954 N N . LYS A 1 129 ? 13.881 19.711 10.639 1.00 110.20 155 LYS A N 1
ATOM 955 C CA . LYS A 1 129 ? 14.996 18.772 10.896 1.00 122.50 155 LYS A CA 1
ATOM 956 C C . LYS A 1 129 ? 16.376 19.428 10.681 1.00 132.27 155 LYS A C 1
ATOM 957 O O . LYS A 1 129 ? 16.790 19.611 9.533 1.00 123.76 155 LYS A O 1
ATOM 963 N N . SER A 1 130 ? 17.075 19.750 11.784 1.00 141.62 156 SER A N 1
ATOM 964 C CA . SER A 1 130 ? 18.380 20.484 11.785 1.00 137.23 156 SER A CA 1
ATOM 965 C C . SER A 1 130 ? 19.258 20.224 10.542 1.00 141.98 156 SER A C 1
ATOM 966 O O . SER A 1 130 ? 19.706 21.165 9.880 1.00 138.99 156 SER A O 1
ATOM 969 N N . ALA A 1 131 ? 19.493 18.948 10.238 1.00 141.16 157 ALA A N 1
ATOM 970 C CA . ALA A 1 131 ? 20.132 18.544 8.983 1.00 138.79 157 ALA A CA 1
ATOM 971 C C . ALA A 1 131 ? 19.232 18.875 7.811 1.00 145.83 157 ALA A C 1
ATOM 972 O O . ALA A 1 131 ? 18.379 18.071 7.437 1.00 149.91 157 ALA A O 1
ATOM 974 N N . ARG A 1 132 ? 19.440 20.056 7.237 1.00 142.91 158 ARG A N 1
ATOM 975 C CA . ARG A 1 132 ? 18.554 20.631 6.221 1.00 136.78 158 ARG A CA 1
ATOM 976 C C . ARG A 1 132 ? 17.144 20.953 6.786 1.00 131.90 158 ARG A C 1
ATOM 977 O O . ARG A 1 132 ? 16.120 20.438 6.329 1.00 138.71 158 ARG A O 1
ATOM 985 N N . SER A 1 133 ? 17.139 21.867 7.761 1.00 129.93 159 SER A N 1
ATOM 986 C CA . SER A 1 133 ? 15.949 22.292 8.523 1.00 130.50 159 SER A CA 1
ATOM 987 C C . SER A 1 133 ? 15.099 23.486 7.995 1.00 131.05 159 SER A C 1
ATOM 988 O O . SER A 1 133 ? 15.556 24.633 7.994 1.00 122.14 159 SER A O 1
ATOM 991 N N . TYR A 1 134 ? 13.852 23.202 7.603 1.00 138.26 160 TYR A N 1
ATOM 992 C CA . TYR A 1 134 ? 12.839 24.232 7.274 1.00 132.82 160 TYR A CA 1
ATOM 993 C C . TYR A 1 134 ? 11.503 23.940 7.985 1.00 131.82 160 TYR A C 1
ATOM 994 O O . TYR A 1 134 ? 11.228 22.799 8.377 1.00 123.42 160 TYR A O 1
ATOM 1003 N N . GLU A 1 135 ? 10.659 24.967 8.090 1.00 125.11 161 GLU A N 1
ATOM 1004 C CA . GLU A 1 135 ? 9.497 24.969 9.009 1.00 110.01 161 GLU A CA 1
ATOM 1005 C C . GLU A 1 135 ? 8.138 25.016 8.263 1.00 94.35 161 GLU A C 1
ATOM 1006 O O . GLU A 1 135 ? 7.923 25.901 7.428 1.00 108.03 161 GLU A O 1
ATOM 1012 N N . THR A 1 136 ? 7.223 24.086 8.559 1.00 69.20 162 THR A N 1
ATOM 1013 C CA . THR A 1 136 ? 5.996 23.992 7.752 1.00 63.64 162 THR A CA 1
ATOM 1014 C C . THR A 1 136 ? 4.628 24.180 8.492 1.00 46.93 162 THR A C 1
ATOM 1015 O O . THR A 1 136 ? 3.722 24.716 7.902 1.00 47.42 162 THR A O 1
ATOM 1019 N N . TRP A 1 137 ? 4.470 23.722 9.732 1.00 39.72 163 TRP A N 1
ATOM 1020 C CA . TRP A 1 137 ? 3.569 24.381 10.701 1.00 38.61 163 TRP A CA 1
ATOM 1021 C C . TRP A 1 137 ? 4.490 25.219 11.561 1.00 41.69 163 TRP A C 1
ATOM 1022 O O . TRP A 1 137 ? 5.583 24.729 12.000 1.00 40.58 163 TRP A O 1
ATOM 1033 N N . ILE A 1 138 ? 4.052 26.476 11.805 1.00 39.44 164 ILE A N 1
ATOM 1034 C CA . ILE A 1 138 ? 4.752 27.402 12.720 1.00 40.71 164 ILE A CA 1
ATOM 1035 C C . ILE A 1 138 ? 3.736 27.982 13.687 1.00 37.99 164 ILE A C 1
ATOM 1036 O O . ILE A 1 138 ? 2.820 28.719 13.281 1.00 39.42 164 ILE A O 1
ATOM 1041 N N . GLY A 1 139 ? 3.929 27.650 14.955 1.00 30.03 165 GLY A N 1
ATOM 1042 C CA . GLY A 1 139 ? 3.045 28.028 16.059 1.00 30.91 165 GLY A CA 1
ATOM 1043 C C . GLY A 1 139 ? 3.722 29.010 16.997 1.00 36.79 165 GLY A C 1
ATOM 1044 O O . GLY A 1 139 ? 4.848 28.715 17.496 1.00 32.97 165 GLY A O 1
ATOM 1045 N N . ILE A 1 140 ? 3.002 30.093 17.348 1.00 28.69 166 ILE A N 1
ATOM 1046 C CA . ILE A 1 140 ? 3.428 31.074 18.374 1.00 33.15 166 ILE A CA 1
ATOM 1047 C C . ILE A 1 140 ? 2.447 30.993 19.587 1.00 32.76 166 ILE A C 1
ATOM 1048 O O . ILE A 1 140 ? 1.244 31.189 19.435 1.00 30.34 166 ILE A O 1
ATOM 1053 N N . TYR A 1 141 ? 2.978 30.633 20.755 1.00 31.05 167 TYR A N 1
ATOM 1054 C CA . TYR A 1 141 ? 2.219 30.439 22.020 1.00 33.51 167 TYR A CA 1
ATOM 1055 C C . TYR A 1 141 ? 2.824 31.240 23.098 1.00 30.84 167 TYR A C 1
ATOM 1056 O O . TYR A 1 141 ? 4.057 31.486 23.112 1.00 30.86 167 TYR A O 1
ATOM 1065 N N . THR A 1 142 ? 1.990 31.737 24.008 1.00 33.85 168 THR A N 1
ATOM 1066 C CA . THR A 1 142 ? 2.512 32.559 25.118 1.00 26.68 168 THR A CA 1
ATOM 1067 C C . THR A 1 142 ? 3.315 31.710 26.186 1.00 29.65 168 THR A C 1
ATOM 1068 O O . THR A 1 142 ? 3.102 30.506 26.322 1.00 32.04 168 THR A O 1
ATOM 1072 N N . VAL A 1 143 ? 4.299 32.292 26.821 1.00 32.30 169 VAL A N 1
ATOM 1073 C CA . VAL A 1 143 ? 5.197 31.508 27.725 1.00 42.44 169 VAL A CA 1
ATOM 1074 C C . VAL A 1 143 ? 4.484 30.979 28.997 1.00 43.88 169 VAL A C 1
ATOM 1075 O O . VAL A 1 143 ? 4.538 29.749 29.303 1.00 40.59 169 VAL A O 1
ATOM 1079 N N . LYS A 1 144 ? 3.791 31.869 29.724 1.00 33.72 170 LYS A N 1
ATOM 1080 C CA . LYS A 1 144 ? 3.310 31.459 31.060 1.00 43.47 170 LYS A CA 1
ATOM 1081 C C . LYS A 1 144 ? 2.045 30.574 30.949 1.00 42.52 170 LYS A C 1
ATOM 1082 O O . LYS A 1 144 ? 1.865 29.622 31.696 1.00 36.52 170 LYS A O 1
ATOM 1088 N N . ASP A 1 145 ? 1.183 30.862 29.996 1.00 40.32 171 ASP A N 1
ATOM 1089 C CA . ASP A 1 145 ? -0.105 30.155 29.957 1.00 40.77 171 ASP A CA 1
ATOM 1090 C C . ASP A 1 145 ? -0.225 29.311 28.765 1.00 34.67 171 ASP A C 1
ATOM 1091 O O . ASP A 1 145 ? -1.151 28.552 28.684 1.00 31.84 171 ASP A O 1
ATOM 1096 N N . CYS A 1 146 ? 0.700 29.398 27.807 1.00 31.12 172 CYS A N 1
ATOM 1097 C CA . CYS A 1 146 ? 0.563 28.599 26.593 1.00 35.00 172 CYS A CA 1
ATOM 1098 C C . CYS A 1 146 ? -0.694 28.904 25.737 1.00 35.07 172 CYS A C 1
ATOM 1099 O O . CYS A 1 146 ? -1.294 27.982 25.207 1.00 32.79 172 CYS A O 1
ATOM 1102 N N . TYR A 1 147 ? -1.085 30.190 25.633 1.00 37.36 173 TYR A N 1
ATOM 1103 C CA . TYR A 1 147 ? -2.209 30.586 24.774 1.00 33.69 173 TYR A CA 1
ATOM 1104 C C . TYR A 1 147 ? -1.746 30.729 23.372 1.00 30.77 173 TYR A C 1
ATOM 1105 O O . TYR A 1 147 ? -0.651 31.242 23.138 1.00 33.35 173 TYR A O 1
ATOM 1114 N N . PRO A 1 148 ? -2.510 30.215 22.436 1.00 32.98 174 PRO A N 1
ATOM 1115 C CA . PRO A 1 148 ? -2.205 30.397 21.037 1.00 32.99 174 PRO A CA 1
ATOM 1116 C C . PRO A 1 148 ? -2.387 31.858 20.565 1.00 33.77 174 PRO A C 1
ATOM 1117 O O . PRO A 1 148 ? -3.344 32.514 20.944 1.00 35.33 174 PRO A O 1
ATOM 1121 N N . VAL A 1 149 ? -1.398 32.315 19.816 1.00 33.11 175 VAL A N 1
ATOM 1122 C CA . VAL A 1 149 ? -1.272 33.683 19.302 1.00 33.56 175 VAL A CA 1
ATOM 1123 C C . VAL A 1 149 ? -1.404 33.642 17.830 1.00 32.21 175 VAL A C 1
ATOM 1124 O O . VAL A 1 149 ? -2.176 34.430 17.249 1.00 30.00 175 VAL A O 1
ATOM 1128 N N . GLN A 1 150 ? -0.720 32.672 17.214 1.00 29.42 176 GLN A N 1
ATOM 1129 C CA . GLN A 1 150 ? -0.620 32.601 15.791 1.00 31.79 176 GLN A CA 1
ATOM 1130 C C . GLN A 1 150 ? -0.238 31.210 15.327 1.00 27.99 176 GLN A C 1
ATOM 1131 O O . GLN A 1 150 ? 0.507 30.537 16.012 1.00 29.24 176 GLN A O 1
ATOM 1137 N N . GLU A 1 151 ? -0.805 30.805 14.201 1.00 29.78 177 GLU A N 1
ATOM 1138 C CA . GLU A 1 151 ? -0.585 29.499 13.436 1.00 32.49 177 GLU A CA 1
ATOM 1139 C C . GLU A 1 151 ? -0.435 29.739 11.949 1.00 37.15 177 GLU A C 1
ATOM 1140 O O . GLU A 1 151 ? -1.298 30.379 11.264 1.00 33.00 177 GLU A O 1
ATOM 1146 N N . THR A 1 152 ? 0.663 29.228 11.426 1.00 36.79 178 THR A N 1
ATOM 1147 C CA . THR A 1 152 ? 0.987 29.422 10.048 1.00 35.94 178 THR A CA 1
ATOM 1148 C C . THR A 1 152 ? 1.396 28.089 9.450 1.00 35.94 178 THR A C 1
ATOM 1149 O O . THR A 1 152 ? 2.083 27.272 10.084 1.00 36.87 178 THR A O 1
ATOM 1153 N N . PHE A 1 153 ? 0.983 27.882 8.232 1.00 36.60 179 PHE A N 1
ATOM 1154 C CA . PHE A 1 153 ? 1.291 26.700 7.457 1.00 36.13 179 PHE A CA 1
ATOM 1155 C C . PHE A 1 153 ? 1.973 27.177 6.206 1.00 40.16 179 PHE A C 1
ATOM 1156 O O . PHE A 1 153 ? 1.534 28.128 5.511 1.00 38.73 179 PHE A O 1
ATOM 1164 N N . THR A 1 154 ? 3.055 26.475 5.883 1.00 35.03 180 THR A N 1
ATOM 1165 C CA . THR A 1 154 ? 3.945 26.817 4.826 1.00 38.98 180 THR A CA 1
ATOM 1166 C C . THR A 1 154 ? 4.063 25.576 3.867 1.00 46.26 180 THR A C 1
ATOM 1167 O O . THR A 1 154 ? 3.942 24.411 4.320 1.00 46.11 180 THR A O 1
ATOM 1171 N N . ILE A 1 155 ? 4.151 25.821 2.563 1.00 46.65 181 ILE A N 1
ATOM 1172 C CA . ILE A 1 155 ? 4.608 24.808 1.572 1.00 48.10 181 ILE A CA 1
ATOM 1173 C C . ILE A 1 155 ? 5.804 25.411 0.879 1.00 53.25 181 ILE A C 1
ATOM 1174 O O . ILE A 1 155 ? 5.757 26.534 0.334 1.00 51.58 181 ILE A O 1
ATOM 1179 N N . ASN A 1 156 ? 6.919 24.695 0.912 1.00 61.43 182 ASN A N 1
ATOM 1180 C CA . ASN A 1 156 ? 8.081 25.190 0.221 1.00 69.76 182 ASN A CA 1
ATOM 1181 C C . ASN A 1 156 ? 8.395 26.656 0.607 1.00 70.64 182 ASN A C 1
ATOM 1182 O O . ASN A 1 156 ? 8.761 27.490 -0.237 1.00 61.63 182 ASN A O 1
ATOM 1187 N N . TYR A 1 157 ? 8.318 26.928 1.913 1.00 73.41 183 TYR A N 1
ATOM 1188 C CA . TYR A 1 157 ? 8.734 28.214 2.528 1.00 69.77 183 TYR A CA 1
ATOM 1189 C C . TYR A 1 157 ? 7.747 29.387 2.326 1.00 59.34 183 TYR A C 1
ATOM 1190 O O . TYR A 1 157 ? 7.931 30.445 2.918 1.00 57.73 183 TYR A O 1
ATOM 1199 N N . SER A 1 158 ? 6.705 29.196 1.521 1.00 53.03 184 SER A N 1
ATOM 1200 C CA . SER A 1 158 ? 5.761 30.257 1.241 1.00 54.14 184 SER A CA 1
ATOM 1201 C C . SER A 1 158 ? 4.491 30.010 2.011 1.00 45.53 184 SER A C 1
ATOM 1202 O O . SER A 1 158 ? 3.985 28.849 2.129 1.00 38.30 184 SER A O 1
ATOM 1205 N N . VAL A 1 159 ? 3.975 31.102 2.562 1.00 37.10 185 VAL A N 1
ATOM 1206 C CA . VAL A 1 159 ? 2.718 31.052 3.348 1.00 34.13 185 VAL A CA 1
ATOM 1207 C C . VAL A 1 159 ? 1.530 30.652 2.527 1.00 35.45 185 VAL A C 1
ATOM 1208 O O . VAL A 1 159 ? 1.235 31.237 1.523 1.00 47.09 185 VAL A O 1
ATOM 1212 N N . ILE A 1 160 ? 0.801 29.695 3.049 1.00 39.37 186 ILE A N 1
ATOM 1213 C CA . ILE A 1 160 ? -0.439 29.282 2.521 1.00 34.84 186 ILE A CA 1
ATOM 1214 C C . ILE A 1 160 ? -1.557 29.841 3.384 1.00 42.92 186 ILE A C 1
ATOM 1215 O O . ILE A 1 160 ? -2.611 30.138 2.880 1.00 43.85 186 ILE A O 1
ATOM 1220 N N . LEU A 1 161 ? -1.373 29.892 4.702 1.00 34.76 187 LEU A N 1
ATOM 1221 C CA . LEU A 1 161 ? -2.454 30.213 5.559 1.00 39.02 187 LEU A CA 1
ATOM 1222 C C . LEU A 1 161 ? -1.890 30.664 6.891 1.00 34.32 187 LEU A C 1
ATOM 1223 O O . LEU A 1 161 ? -0.977 29.992 7.419 1.00 35.29 187 LEU A O 1
ATOM 1228 N N . SER A 1 162 ? -2.400 31.763 7.470 1.00 29.50 188 SER A N 1
ATOM 1229 C CA . SER A 1 162 ? -1.924 32.172 8.812 1.00 28.36 188 SER A CA 1
ATOM 1230 C C . SER A 1 162 ? -3.076 32.790 9.627 1.00 34.08 188 SER A C 1
ATOM 1231 O O . SER A 1 162 ? -3.753 33.748 9.177 1.00 39.70 188 SER A O 1
ATOM 1234 N N . THR A 1 163 ? -3.252 32.304 10.832 1.00 30.65 189 THR A N 1
ATOM 1235 C CA . THR A 1 163 ? -4.354 32.746 11.713 1.00 29.15 189 THR A CA 1
ATOM 1236 C C . THR A 1 163 ? -3.805 33.318 12.950 1.00 30.59 189 THR A C 1
ATOM 1237 O O . THR A 1 163 ? -2.919 32.690 13.601 1.00 31.22 189 THR A O 1
ATOM 1241 N N . ARG A 1 164 ? -4.249 34.535 13.257 1.00 25.88 190 ARG A N 1
ATOM 1242 C CA . ARG A 1 164 ? -4.103 35.165 14.563 1.00 27.54 190 ARG A CA 1
ATOM 1243 C C . ARG A 1 164 ? -5.317 35.025 15.417 1.00 33.11 190 ARG A C 1
ATOM 1244 O O . ARG A 1 164 ? -6.460 35.079 14.950 1.00 31.62 190 ARG A O 1
ATOM 1252 N N . PHE A 1 165 ? -5.054 34.750 16.676 1.00 32.97 191 PHE A N 1
ATOM 1253 C CA . PHE A 1 165 ? -6.094 34.526 17.645 1.00 35.15 191 PHE A CA 1
ATOM 1254 C C . PHE A 1 165 ? -6.082 35.649 18.642 1.00 28.04 191 PHE A C 1
ATOM 1255 O O . PHE A 1 165 ? -5.079 36.190 18.993 1.00 35.35 191 PHE A O 1
ATOM 1263 N N . PHE A 1 166 ? -7.223 35.950 19.170 1.00 33.91 192 PHE A N 1
ATOM 1264 C CA . PHE A 1 166 ? -7.320 36.902 20.240 1.00 35.70 192 PHE A CA 1
ATOM 1265 C C . PHE A 1 166 ? -8.655 36.853 20.988 1.00 32.05 192 PHE A C 1
ATOM 1266 O O . PHE A 1 166 ? -9.538 36.059 20.612 1.00 36.56 192 PHE A O 1
ATOM 1274 N N . ASP A 1 167 ? -8.694 37.582 22.098 1.00 35.73 193 ASP A N 1
ATOM 1275 C CA . ASP A 1 167 ? -9.861 37.703 23.034 1.00 38.59 193 ASP A CA 1
ATOM 1276 C C . ASP A 1 167 ? -10.230 36.311 23.544 1.00 39.79 193 ASP A C 1
ATOM 1277 O O . ASP A 1 167 ? -11.373 35.854 23.461 1.00 36.66 193 ASP A O 1
ATOM 1282 N N . ILE A 1 168 ? -9.213 35.568 23.908 1.00 35.23 194 ILE A N 1
ATOM 1283 C CA . ILE A 1 168 ? -9.398 34.220 24.317 1.00 38.64 194 ILE A CA 1
ATOM 1284 C C . ILE A 1 168 ? -9.984 34.175 25.738 1.00 36.29 194 ILE A C 1
ATOM 1285 O O . ILE A 1 168 ? -9.613 34.903 26.655 1.00 41.19 194 ILE A O 1
ATOM 1290 N N . GLN A 1 169 ? -10.973 33.317 25.867 1.00 43.82 195 GLN A N 1
ATOM 1291 C CA . GLN A 1 169 ? -11.678 33.128 27.122 1.00 47.07 195 GLN A CA 1
ATOM 1292 C C . GLN A 1 169 ? -11.837 31.639 27.240 1.00 34.04 195 GLN A C 1
ATOM 1293 O O . GLN A 1 169 ? -12.270 31.044 26.330 1.00 41.65 195 GLN A O 1
ATOM 1299 N N . LEU A 1 170 ? -11.489 31.048 28.378 1.00 47.35 196 LEU A N 1
ATOM 1300 C CA . LEU A 1 170 ? -11.455 29.582 28.532 1.00 47.43 196 LEU A CA 1
ATOM 1301 C C . LEU A 1 170 ? -12.805 28.889 28.518 1.00 49.62 196 LEU A C 1
ATOM 1302 O O . LEU A 1 170 ? -13.775 29.433 29.012 1.00 56.59 196 LEU A O 1
ATOM 1307 N N . GLY A 1 171 ? -12.837 27.682 27.958 1.00 51.13 197 GLY A N 1
ATOM 1308 C CA . GLY A 1 171 ? -14.023 26.829 27.989 1.00 48.56 197 GLY A CA 1
ATOM 1309 C C . GLY A 1 171 ? -14.976 27.176 26.854 1.00 55.94 197 GLY A C 1
ATOM 1310 O O . GLY A 1 171 ? -14.809 28.199 26.166 1.00 43.92 197 GLY A O 1
ATOM 1311 N N . ILE A 1 172 ? -15.957 26.292 26.646 1.00 58.37 198 ILE A N 1
ATOM 1312 C CA . ILE A 1 172 ? -17.099 26.526 25.735 1.00 59.45 198 ILE A CA 1
ATOM 1313 C C . ILE A 1 172 ? -18.302 27.058 26.532 1.00 56.92 198 ILE A C 1
ATOM 1314 O O . ILE A 1 172 ? -18.815 26.369 27.394 1.00 56.16 198 ILE A O 1
ATOM 1319 N N . LYS A 1 173 ? -18.755 28.286 26.278 1.00 66.93 199 LYS A N 1
ATOM 1320 C CA . LYS A 1 173 ? -19.777 28.908 27.166 1.00 68.54 199 LYS A CA 1
ATOM 1321 C C . LYS A 1 173 ? -21.155 28.284 26.993 1.00 58.47 199 LYS A C 1
ATOM 1322 O O . LYS A 1 173 ? -21.925 28.179 27.960 1.00 53.35 199 LYS A O 1
ATOM 1328 N N . ASP A 1 174 ? -21.426 27.863 25.765 1.00 59.01 200 ASP A N 1
ATOM 1329 C CA . ASP A 1 174 ? -22.627 27.146 25.362 1.00 55.83 200 ASP A CA 1
ATOM 1330 C C . ASP A 1 174 ? -22.314 26.141 24.258 1.00 56.44 200 ASP A C 1
ATOM 1331 O O . ASP A 1 174 ? -22.193 26.516 23.099 1.00 61.61 200 ASP A O 1
ATOM 1336 N N . PRO A 1 175 ? -22.275 24.845 24.575 1.00 57.62 201 PRO A N 1
ATOM 1337 C CA . PRO A 1 175 ? -21.982 23.836 23.538 1.00 57.16 201 PRO A CA 1
AT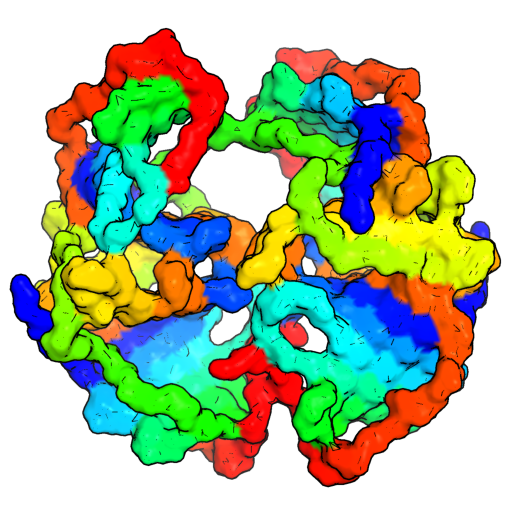OM 1338 C C . PRO A 1 175 ? -23.047 23.668 22.436 1.00 54.55 201 PRO A C 1
ATOM 1339 O O . PRO A 1 175 ? -22.828 22.945 21.480 1.00 64.57 201 PRO A O 1
ATOM 1343 N N . SER A 1 176 ? -24.206 24.293 22.576 1.00 59.82 202 SER A N 1
ATOM 1344 C CA . SER A 1 176 ? -25.194 24.257 21.494 1.00 64.55 202 SER A CA 1
ATOM 1345 C C . SER A 1 176 ? -24.683 24.933 20.218 1.00 60.57 202 SER A C 1
ATOM 1346 O O . SER A 1 176 ? -25.066 24.534 19.135 1.00 63.65 202 SER A O 1
ATOM 1349 N N . VAL A 1 177 ? -23.769 25.894 20.326 1.00 61.93 203 VAL A N 1
ATOM 1350 C CA . VAL A 1 177 ? -23.108 26.414 19.118 1.00 55.63 203 VAL A CA 1
ATOM 1351 C C . VAL A 1 177 ? -22.568 25.329 18.211 1.00 49.28 203 VAL A C 1
ATOM 1352 O O . VAL A 1 177 ? -22.329 25.576 17.014 1.00 49.68 203 VAL A O 1
ATOM 1356 N N . PHE A 1 178 ? -22.376 24.105 18.698 1.00 52.16 204 PHE A N 1
ATOM 1357 C CA . PHE A 1 178 ? -21.945 23.029 17.780 1.00 53.29 204 PHE A CA 1
ATOM 1358 C C . PHE A 1 178 ? -23.077 22.180 17.206 1.00 54.68 204 PHE A C 1
ATOM 1359 O O . PHE A 1 178 ? -22.824 21.309 16.346 1.00 52.08 204 PHE A O 1
ATOM 1367 N N . THR A 1 179 ? -24.301 22.452 17.662 1.00 61.23 205 THR A N 1
ATOM 1368 C CA . THR A 1 179 ? -25.530 21.793 17.174 1.00 62.12 205 THR A CA 1
ATOM 1369 C C . THR A 1 179 ? -26.028 22.422 15.870 1.00 56.01 205 THR A C 1
ATOM 1370 O O . THR A 1 179 ? -26.616 23.498 15.906 1.00 49.12 205 THR A O 1
ATOM 1374 N N . PRO A 1 180 ? -25.833 21.764 14.720 1.00 56.31 206 PRO A N 1
ATOM 1375 C CA . PRO A 1 180 ? -26.370 22.363 13.497 1.00 55.14 206 PRO A CA 1
ATOM 1376 C C . PRO A 1 180 ? -27.861 22.775 13.573 1.00 57.57 206 PRO A C 1
ATOM 1377 O O . PRO A 1 180 ? -28.625 22.165 14.313 1.00 54.61 206 PRO A O 1
ATOM 1381 N N . PRO A 1 181 ? -28.277 23.780 12.775 1.00 60.15 207 PRO A N 1
ATOM 1382 C CA . PRO A 1 181 ? -29.697 24.099 12.725 1.00 55.92 207 PRO A CA 1
ATOM 1383 C C . PRO A 1 181 ? -30.460 23.097 11.879 1.00 58.96 207 PRO A C 1
ATOM 1384 O O . PRO A 1 181 ? -29.890 22.452 10.994 1.00 52.81 207 PRO A O 1
ATOM 1388 N N . SER A 1 182 ? -31.761 23.018 12.166 1.00 65.64 208 SER A N 1
ATOM 1389 C CA . SER A 1 182 ? -32.738 22.176 11.474 1.00 69.33 208 SER A CA 1
ATOM 1390 C C . SER A 1 182 ? -32.527 22.092 9.963 1.00 67.84 208 SER A C 1
ATOM 1391 O O . SER A 1 182 ? -32.784 21.040 9.339 1.00 62.83 208 SER A O 1
ATOM 1394 N N . THR A 1 183 ? -32.079 23.215 9.387 1.00 67.97 209 THR A N 1
ATOM 1395 C CA . THR A 1 183 ? -31.872 23.378 7.935 1.00 61.50 209 THR A CA 1
ATOM 1396 C C . THR A 1 183 ? -30.777 22.494 7.365 1.00 63.33 209 THR A C 1
ATOM 1397 O O . THR A 1 183 ? -30.676 22.307 6.167 1.00 58.53 209 THR A O 1
ATOM 1401 N N . CYS A 1 184 ? -29.952 21.938 8.239 1.00 67.56 210 CYS A N 1
ATOM 1402 C CA . CYS A 1 184 ? -28.872 21.057 7.821 1.00 62.70 210 CYS A CA 1
ATOM 1403 C C . CYS A 1 184 ? -29.367 19.616 7.635 1.00 68.60 210 CYS A C 1
ATOM 1404 O O . CYS A 1 184 ? -28.648 18.738 7.121 1.00 58.96 210 CYS A O 1
ATOM 1407 N N . GLN A 1 185 ? -30.602 19.365 8.046 1.00 73.71 211 GLN A N 1
ATOM 1408 C CA . GLN A 1 185 ? -31.123 18.011 7.996 1.00 80.48 211 GLN A CA 1
ATOM 1409 C C . GLN A 1 185 ? -31.159 17.630 6.540 1.00 82.71 211 GLN A C 1
ATOM 1410 O O . GLN A 1 185 ? -30.501 16.671 6.137 1.00 82.43 211 GLN A O 1
ATOM 1416 N N . MET A 1 186 ? -31.853 18.452 5.749 1.00 90.45 212 MET A N 1
ATOM 1417 C CA . MET A 1 186 ? -31.935 18.283 4.291 1.00 92.61 212 MET A CA 1
ATOM 1418 C C . MET A 1 186 ? -30.810 19.072 3.622 1.00 76.18 212 MET A C 1
ATOM 1419 O O . MET A 1 186 ? -31.025 19.763 2.631 1.00 65.89 212 MET A O 1
ATOM 1424 N N . ALA A 1 187 ? -29.601 18.941 4.147 1.00 65.85 213 ALA A N 1
ATOM 1425 C CA . ALA A 1 187 ? -28.482 19.804 3.729 1.00 62.86 213 ALA A CA 1
ATOM 1426 C C . ALA A 1 187 ? -28.008 19.510 2.319 1.00 59.78 213 ALA A C 1
ATOM 1427 O O . ALA A 1 187 ? -28.063 18.376 1.837 1.00 63.54 213 ALA A O 1
ATOM 1429 N N . GLN A 1 188 ? -27.551 20.542 1.634 1.00 56.76 214 GLN A N 1
ATOM 1430 C CA . GLN A 1 188 ? -26.974 20.346 0.322 1.00 53.82 214 GLN A CA 1
ATOM 1431 C C . GLN A 1 188 ? -25.554 19.843 0.518 1.00 52.20 214 GLN A C 1
ATOM 1432 O O . GLN A 1 188 ? -25.024 19.890 1.625 1.00 46.24 214 GLN A O 1
ATOM 1438 N N . LEU A 1 189 ? -24.941 19.404 -0.558 1.00 49.68 215 LEU A N 1
ATOM 1439 C CA . LEU A 1 189 ? -23.734 18.604 -0.471 1.00 67.22 215 LEU A CA 1
ATOM 1440 C C . LEU A 1 189 ? -22.579 19.242 -1.211 1.00 67.77 215 LEU A C 1
ATOM 1441 O O . LEU A 1 189 ? -21.730 18.546 -1.769 1.00 74.60 215 LEU A O 1
ATOM 1446 N N . GLU A 1 190 ? -22.559 20.564 -1.244 1.00 68.37 216 GLU A N 1
ATOM 1447 C CA . GLU A 1 190 ? -21.404 21.283 -1.805 1.00 75.34 216 GLU A CA 1
ATOM 1448 C C . GLU A 1 190 ? -21.395 22.728 -1.309 1.00 67.54 216 GLU A C 1
ATOM 1449 O O . GLU A 1 190 ? -22.423 23.239 -0.819 1.00 57.97 216 GLU A O 1
ATOM 1455 N N . LYS A 1 191 ? -20.225 23.362 -1.435 1.00 71.16 217 LYS A N 1
ATOM 1456 C CA . LYS A 1 191 ? -19.928 24.611 -0.729 1.00 65.56 217 LYS A CA 1
ATOM 1457 C C . LYS A 1 191 ? -20.640 25.781 -1.420 1.00 64.79 217 LYS A C 1
ATOM 1458 O O . LYS A 1 191 ? -20.615 25.919 -2.660 1.00 52.50 217 LYS A O 1
ATOM 1464 N N . MET A 1 192 ? -21.281 26.602 -0.599 1.00 55.61 218 MET A N 1
ATOM 1465 C CA . MET A 1 192 ? -21.904 27.846 -1.070 1.00 54.39 218 MET A CA 1
ATOM 1466 C C . MET A 1 192 ? -20.846 28.907 -1.098 1.00 54.57 218 MET A C 1
ATOM 1467 O O . MET A 1 192 ? -20.076 29.060 -0.136 1.00 54.53 218 MET A O 1
ATOM 1472 N N . SER A 1 193 ? -20.854 29.669 -2.184 1.00 62.87 219 SER A N 1
ATOM 1473 C CA . SER A 1 193 ? -19.945 30.768 -2.412 1.00 59.72 219 SER A CA 1
ATOM 1474 C C . SER A 1 193 ? -20.145 31.989 -1.485 1.00 59.78 219 SER A C 1
ATOM 1475 O O . SER A 1 193 ? -21.222 32.228 -0.971 1.00 54.67 219 SER A O 1
ATOM 1478 N N . GLU A 1 194 ? -19.108 32.786 -1.388 1.00 59.28 220 GLU A N 1
ATOM 1479 C CA . GLU A 1 194 ? -19.100 33.984 -0.601 1.00 64.18 220 GLU A CA 1
ATOM 1480 C C . GLU A 1 194 ? -19.279 35.235 -1.439 1.00 53.59 220 GLU A C 1
ATOM 1481 O O . GLU A 1 194 ? -19.353 36.331 -0.929 1.00 52.50 220 GLU A O 1
ATOM 1487 N N . ASP A 1 195 ? -19.332 35.046 -2.730 1.00 45.83 221 ASP A N 1
ATOM 1488 C CA . ASP A 1 195 ? -19.431 36.136 -3.633 1.00 38.43 221 ASP A CA 1
ATOM 1489 C C . ASP A 1 195 ? -20.795 36.843 -3.618 1.00 47.70 221 ASP A C 1
ATOM 1490 O O . ASP A 1 195 ? -21.828 36.210 -3.590 1.00 47.21 221 ASP A O 1
ATOM 1495 N N . CYS A 1 196 ? -20.739 38.174 -3.543 1.00 50.28 222 CYS A N 1
ATOM 1496 C CA . CYS A 1 196 ? -21.891 39.072 -3.507 1.00 48.61 222 CYS A CA 1
ATOM 1497 C C . CYS A 1 196 ? -22.495 38.877 -4.911 1.00 53.24 222 CYS A C 1
ATOM 1498 O O . CYS A 1 196 ? -21.792 38.613 -5.869 1.00 48.71 222 CYS A O 1
ATOM 1501 N N . SER A 1 197 ? -23.802 38.992 -5.040 1.00 51.67 223 SER A N 1
ATOM 1502 C CA . SER A 1 197 ? -24.447 38.836 -6.328 1.00 41.82 223 SER A CA 1
ATOM 1503 C C . SER A 1 197 ? -25.214 40.091 -6.700 1.00 38.94 223 SER A C 1
ATOM 1504 O O . SER A 1 197 ? -25.217 40.504 -7.832 1.00 46.19 223 SER A O 1
ATOM 1507 N N . PRO B 1 13 ? -12.160 56.455 21.011 1.00 61.87 39 PRO B N 1
ATOM 1508 C CA . PRO B 1 13 ? -10.707 56.279 21.235 1.00 63.65 39 PRO B CA 1
ATOM 1509 C C . PRO B 1 13 ? -9.915 57.217 20.355 1.00 58.09 39 PRO B C 1
ATOM 1510 O O . PRO B 1 13 ? -10.185 57.262 19.162 1.00 58.91 39 PRO B O 1
ATOM 1514 N N . ARG B 1 14 ? -8.983 57.984 20.915 1.00 51.40 40 ARG B N 1
ATOM 1515 C CA . ARG B 1 14 ? -8.019 58.674 20.076 1.00 63.59 40 ARG B CA 1
ATOM 1516 C C . ARG B 1 14 ? -6.654 57.942 19.956 1.00 65.56 40 ARG B C 1
ATOM 1517 O O . ARG B 1 14 ? -6.327 57.064 20.776 1.00 60.22 40 ARG B O 1
ATOM 1525 N N . PRO B 1 15 ? -5.858 58.301 18.935 1.00 64.38 41 PRO B N 1
ATOM 1526 C CA . PRO B 1 15 ? -4.622 57.602 18.664 1.00 59.37 41 PRO B CA 1
ATOM 1527 C C . PRO B 1 15 ? -3.507 57.940 19.628 1.00 52.19 41 PRO B C 1
ATOM 1528 O O . PRO B 1 15 ? -3.222 59.105 19.885 1.00 51.75 41 PRO B O 1
ATOM 1532 N N . CYS B 1 16 ? -2.835 56.909 20.118 1.00 47.17 42 CYS B N 1
ATOM 1533 C CA . CYS B 1 16 ? -1.745 57.086 21.079 1.00 46.31 42 CYS B CA 1
ATOM 1534 C C . CYS B 1 16 ? -0.476 57.532 20.385 1.00 44.10 42 CYS B C 1
ATOM 1535 O O . CYS B 1 16 ? -0.348 57.462 19.177 1.00 47.05 42 CYS B O 1
ATOM 1538 N N . GLN B 1 17 ? 0.498 57.950 21.155 1.00 43.95 43 GLN B N 1
ATOM 1539 C CA . GLN B 1 17 ? 1.688 58.465 20.528 1.00 43.31 43 GLN B CA 1
ATOM 1540 C C . GLN B 1 17 ? 2.806 57.367 20.616 1.00 39.75 43 GLN B C 1
ATOM 1541 O O . GLN B 1 17 ? 3.326 57.086 21.677 1.00 39.24 43 GLN B O 1
ATOM 1547 N N . ALA B 1 18 ? 3.124 56.763 19.473 1.00 34.30 44 ALA B N 1
ATOM 1548 C CA . ALA B 1 18 ? 4.103 55.666 19.390 1.00 45.37 44 ALA B CA 1
ATOM 1549 C C . ALA B 1 18 ? 5.495 56.268 19.566 1.00 45.38 44 ALA B C 1
ATOM 1550 O O . ALA B 1 18 ? 5.735 57.397 19.089 1.00 42.67 44 ALA B O 1
ATOM 1552 N N . PRO B 1 19 ? 6.401 55.554 20.287 1.00 45.63 45 PRO B N 1
ATOM 1553 C CA . PRO B 1 19 ? 7.752 56.082 20.513 1.00 43.93 45 PRO B CA 1
ATOM 1554 C C . PRO B 1 19 ? 8.476 56.297 19.199 1.00 43.88 45 PRO B C 1
ATOM 1555 O O . PRO B 1 19 ? 8.222 55.592 18.237 1.00 41.80 45 PRO B O 1
ATOM 1559 N N . GLN B 1 20 ? 9.353 57.296 19.134 1.00 45.58 46 GLN B N 1
ATOM 1560 C CA . GLN B 1 20 ? 9.947 57.687 17.866 1.00 51.13 46 GLN B CA 1
ATOM 1561 C C . GLN B 1 20 ? 11.329 57.115 17.678 1.00 43.30 46 GLN B C 1
ATOM 1562 O O . GLN B 1 20 ? 11.860 57.196 16.581 1.00 43.23 46 GLN B O 1
ATOM 1568 N N . GLN B 1 21 ? 11.918 56.579 18.746 1.00 44.87 47 GLN B N 1
ATOM 1569 C CA . GLN B 1 21 ? 13.210 55.935 18.658 1.00 45.54 47 GLN B CA 1
ATOM 1570 C C . GLN B 1 21 ? 13.208 54.605 19.434 1.00 43.39 47 GLN B C 1
ATOM 1571 O O . GLN B 1 21 ? 13.036 54.606 20.625 1.00 52.55 47 GLN B O 1
ATOM 1577 N N . TRP B 1 22 ? 13.491 53.500 18.747 1.00 42.21 48 TRP B N 1
ATOM 1578 C CA . TRP B 1 22 ? 13.635 52.208 19.394 1.00 40.46 48 TRP B CA 1
ATOM 1579 C C . TRP B 1 22 ? 14.330 51.252 18.507 1.00 42.03 48 TRP B C 1
ATOM 1580 O O . TRP B 1 22 ? 14.463 51.479 17.308 1.00 41.50 48 TRP B O 1
ATOM 1591 N N . GLU B 1 23 ? 14.758 50.140 19.107 1.00 49.53 49 GLU B N 1
ATOM 1592 C CA . GLU B 1 23 ? 15.345 49.036 18.366 1.00 37.88 49 GLU B CA 1
ATOM 1593 C C . GLU B 1 23 ? 14.786 47.685 18.789 1.00 38.98 49 GLU B C 1
ATOM 1594 O O . GLU B 1 23 ? 14.526 47.450 19.959 1.00 38.60 49 GLU B O 1
ATOM 1600 N N . GLY B 1 24 ? 14.638 46.793 17.845 1.00 42.82 50 GLY B N 1
ATOM 1601 C CA . GLY B 1 24 ? 14.148 45.457 18.153 1.00 40.85 50 GLY B CA 1
ATOM 1602 C C . GLY B 1 24 ? 14.378 44.562 16.977 1.00 35.41 50 GLY B C 1
ATOM 1603 O O . GLY B 1 24 ? 15.374 44.657 16.262 1.00 35.78 50 GLY B O 1
ATOM 1604 N N . ARG B 1 25 ? 13.408 43.697 16.734 1.00 32.80 51 ARG B N 1
ATOM 1605 C CA . ARG B 1 25 ? 13.440 42.750 15.681 1.00 33.55 51 ARG B CA 1
ATOM 1606 C C . ARG B 1 25 ? 12.070 42.689 14.982 1.00 34.51 51 ARG B C 1
ATOM 1607 O O . ARG B 1 25 ? 11.008 43.095 15.515 1.00 39.02 51 ARG B O 1
ATOM 1615 N N . GLN B 1 26 ? 12.079 42.134 13.830 1.00 36.85 52 GLN B N 1
ATOM 1616 C CA . GLN B 1 26 ? 10.883 42.128 13.034 1.00 37.70 52 GLN B CA 1
ATOM 1617 C C . GLN B 1 26 ? 10.842 40.899 12.232 1.00 38.39 52 GLN B C 1
ATOM 1618 O O . GLN B 1 26 ? 11.894 40.318 12.031 1.00 41.55 52 GLN B O 1
ATOM 1624 N N . VAL B 1 27 ? 9.639 40.577 11.702 1.00 34.31 53 VAL B N 1
ATOM 1625 C CA . VAL B 1 27 ? 9.393 39.488 10.760 1.00 35.97 53 VAL B CA 1
ATOM 1626 C C . VAL B 1 27 ? 8.459 39.943 9.691 1.00 38.33 53 VAL B C 1
ATOM 1627 O O . VAL B 1 27 ? 7.303 40.299 10.021 1.00 34.82 53 VAL B O 1
ATOM 1631 N N . MET B 1 28 ? 8.930 39.964 8.440 1.00 34.20 54 MET B N 1
ATOM 1632 C CA . MET B 1 28 ? 8.161 40.620 7.338 1.00 40.66 54 MET B CA 1
ATOM 1633 C C . MET B 1 28 ? 7.757 39.625 6.335 1.00 43.99 54 MET B C 1
ATOM 1634 O O . MET B 1 28 ? 8.613 38.950 5.769 1.00 36.08 54 MET B O 1
ATOM 1639 N N . TYR B 1 29 ? 6.436 39.550 6.121 1.00 36.29 55 TYR B N 1
ATOM 1640 C CA . TYR B 1 29 ? 5.848 38.800 5.077 1.00 36.02 55 TYR B CA 1
ATOM 1641 C C . TYR B 1 29 ? 5.762 39.629 3.835 1.00 36.21 55 TYR B C 1
ATOM 1642 O O . TYR B 1 29 ? 5.552 40.839 3.932 1.00 41.86 55 TYR B O 1
ATOM 1651 N N . GLN B 1 30 ? 5.961 38.999 2.658 1.00 38.07 56 GLN B N 1
ATOM 1652 C CA . GLN B 1 30 ? 5.747 39.665 1.340 1.00 44.26 56 GLN B CA 1
ATOM 1653 C C . GLN B 1 30 ? 4.897 38.817 0.477 1.00 39.27 56 GLN B C 1
ATOM 1654 O O . GLN B 1 30 ? 5.194 37.632 0.240 1.00 40.00 56 GLN B O 1
ATOM 1660 N N . GLN B 1 31 ? 3.779 39.393 0.026 1.00 44.20 57 GLN B N 1
ATOM 1661 C CA . GLN B 1 31 ? 2.865 38.685 -0.900 1.00 42.57 57 GLN B CA 1
ATOM 1662 C C . GLN B 1 31 ? 3.595 38.276 -2.169 1.00 44.49 57 GLN B C 1
ATOM 1663 O O . GLN B 1 31 ? 3.431 37.134 -2.678 1.00 38.88 57 GLN B O 1
ATOM 1669 N N . SER B 1 32 ? 4.415 39.195 -2.666 1.00 34.85 58 SER B N 1
ATOM 1670 C CA . SER B 1 32 ? 5.189 38.928 -3.910 1.00 44.32 58 SER B CA 1
ATOM 1671 C C . SER B 1 32 ? 5.849 37.517 -3.852 1.00 53.02 58 SER B C 1
ATOM 1672 O O . SER B 1 32 ? 5.555 36.635 -4.687 1.00 48.76 58 SER B O 1
ATOM 1675 N N . SER B 1 33 ? 6.672 37.294 -2.825 1.00 51.62 59 SER B N 1
ATOM 1676 C CA . SER B 1 33 ? 7.355 35.995 -2.637 1.00 49.72 59 SER B CA 1
ATOM 1677 C C . SER B 1 33 ? 6.584 34.937 -1.856 1.00 46.79 59 SER B C 1
ATOM 1678 O O . SER B 1 33 ? 6.956 33.768 -1.866 1.00 52.58 59 SER B O 1
ATOM 1681 N N . GLY B 1 34 ? 5.593 35.349 -1.086 1.00 48.74 60 GLY B N 1
ATOM 1682 C CA . GLY B 1 34 ? 4.930 34.461 -0.153 1.00 47.76 60 GLY B CA 1
ATOM 1683 C C . GLY B 1 34 ? 5.715 34.057 1.125 1.00 45.76 60 GLY B C 1
ATOM 1684 O O . GLY B 1 34 ? 5.236 33.239 1.895 1.00 43.27 60 GLY B O 1
ATOM 1685 N N . ARG B 1 35 ? 6.880 34.629 1.356 1.00 39.77 61 ARG B N 1
ATOM 1686 C CA . ARG B 1 35 ? 7.754 34.283 2.442 1.00 43.23 61 ARG B CA 1
ATOM 1687 C C . ARG B 1 35 ? 7.927 35.339 3.483 1.00 42.66 61 ARG B C 1
ATOM 1688 O O . ARG B 1 35 ? 7.856 36.538 3.212 1.00 44.67 61 ARG B O 1
ATOM 1696 N N . ASN B 1 36 ? 8.268 34.855 4.667 1.00 37.57 62 ASN B N 1
ATOM 1697 C CA . ASN B 1 36 ? 8.675 35.650 5.793 1.00 40.00 62 ASN B CA 1
ATOM 1698 C C . ASN B 1 36 ? 10.155 35.766 5.878 1.00 44.38 62 ASN B C 1
ATOM 1699 O O . ASN B 1 36 ? 10.835 34.794 5.631 1.00 48.92 62 ASN B O 1
ATOM 1704 N N . SER B 1 37 ? 10.637 36.941 6.244 1.00 45.64 63 SER B N 1
ATOM 1705 C CA . SER B 1 37 ? 12.062 37.158 6.551 1.00 44.66 63 SER B CA 1
ATOM 1706 C C . SER B 1 37 ? 12.274 37.937 7.830 1.00 40.77 63 SER B C 1
ATOM 1707 O O . SER B 1 37 ? 11.548 38.892 8.153 1.00 46.26 63 SER B O 1
ATOM 1710 N N . ARG B 1 38 ? 13.371 37.663 8.507 1.00 38.60 64 ARG B N 1
ATOM 1711 C CA . ARG B 1 38 ? 13.653 38.198 9.780 1.00 34.35 64 ARG B CA 1
ATOM 1712 C C . ARG B 1 38 ? 14.728 39.258 9.756 1.00 40.13 64 ARG B C 1
ATOM 1713 O O . ARG B 1 38 ? 15.717 39.189 9.016 1.00 42.83 64 ARG B O 1
ATOM 1721 N N . ALA B 1 39 ? 14.644 40.194 10.663 1.00 39.04 65 ALA B N 1
ATOM 1722 C CA . ALA B 1 39 ? 15.803 41.126 10.775 1.00 38.45 65 ALA B CA 1
ATOM 1723 C C . ALA B 1 39 ? 15.826 41.755 12.062 1.00 36.64 65 ALA B C 1
ATOM 1724 O O . ALA B 1 39 ? 14.814 41.719 12.803 1.00 40.42 65 ALA B O 1
ATOM 1726 N N . LEU B 1 40 ? 16.961 42.351 12.426 1.00 32.60 66 LEU B N 1
ATOM 1727 C CA . LEU B 1 40 ? 16.925 43.268 13.516 1.00 32.64 66 LEU B CA 1
ATOM 1728 C C . LEU B 1 40 ? 16.574 44.638 12.875 1.00 28.96 66 LEU B C 1
ATOM 1729 O O . LEU B 1 40 ? 16.855 44.834 11.733 1.00 32.12 66 LEU B O 1
ATOM 1734 N N . LEU B 1 41 ? 16.040 45.561 13.653 1.00 36.53 67 LEU B N 1
ATOM 1735 C CA . LEU B 1 41 ? 15.611 46.873 13.207 1.00 34.62 67 LEU B CA 1
ATOM 1736 C C . LEU B 1 41 ? 15.973 47.876 14.204 1.00 32.19 67 LEU B C 1
ATOM 1737 O O . LEU B 1 41 ? 15.804 47.680 15.409 1.00 36.45 67 LEU B O 1
ATOM 1742 N N . SER B 1 42 ? 16.497 49.011 13.708 1.00 39.48 68 SER B N 1
ATOM 1743 C CA . SER B 1 42 ? 16.686 50.215 14.516 1.00 37.12 68 SER B CA 1
ATOM 1744 C C . SER B 1 42 ? 15.895 51.331 13.804 1.00 42.31 68 SER B C 1
ATOM 1745 O O . SER B 1 42 ? 16.104 51.602 12.604 1.00 35.66 68 SER B O 1
ATOM 1748 N N . TYR B 1 43 ? 14.961 51.930 14.523 1.00 41.38 69 TYR B N 1
ATOM 1749 C CA . TYR B 1 43 ? 14.025 52.890 13.960 1.00 40.79 69 TYR B CA 1
ATOM 1750 C C . TYR B 1 43 ? 14.346 54.183 14.670 1.00 37.75 69 TYR B C 1
ATOM 1751 O O . TYR B 1 43 ? 14.339 54.233 15.918 1.00 37.91 69 TYR B O 1
ATOM 1760 N N . ASP B 1 44 ? 14.678 55.210 13.882 1.00 43.43 70 ASP B N 1
ATOM 1761 C CA . ASP B 1 44 ? 14.933 56.570 14.417 1.00 43.83 70 ASP B CA 1
ATOM 1762 C C . ASP B 1 44 ? 14.011 57.519 13.647 1.00 46.96 70 ASP B C 1
ATOM 1763 O O . ASP B 1 44 ? 14.327 58.024 12.570 1.00 35.83 70 ASP B O 1
ATOM 1768 N N . GLY B 1 45 ? 12.803 57.638 14.180 1.00 53.42 71 GLY B N 1
ATOM 1769 C CA . GLY B 1 45 ? 11.770 58.531 13.656 1.00 54.96 71 GLY B CA 1
ATOM 1770 C C . GLY B 1 45 ? 12.138 60.019 13.634 1.00 53.84 71 GLY B C 1
ATOM 1771 O O . GLY B 1 45 ? 11.765 60.730 12.702 1.00 57.24 71 GLY B O 1
ATOM 1772 N N . LEU B 1 46 ? 12.891 60.457 14.639 1.00 56.66 72 LEU B N 1
ATOM 1773 C CA . LEU B 1 46 ? 13.408 61.816 14.726 1.00 61.74 72 LEU B CA 1
ATOM 1774 C C . LEU B 1 46 ? 14.329 62.148 13.576 1.00 62.65 72 LEU B C 1
ATOM 1775 O O . LEU B 1 46 ? 14.161 63.181 12.938 1.00 60.26 72 LEU B O 1
ATOM 1780 N N . ASN B 1 47 ? 15.286 61.265 13.283 1.00 62.10 73 ASN B N 1
ATOM 1781 C CA . ASN B 1 47 ? 16.235 61.513 12.211 1.00 53.79 73 ASN B CA 1
ATOM 1782 C C . ASN B 1 47 ? 15.867 60.884 10.886 1.00 52.22 73 ASN B C 1
ATOM 1783 O O . ASN B 1 47 ? 16.664 60.907 9.961 1.00 50.08 73 ASN B O 1
ATOM 1788 N N . GLN B 1 48 ? 14.681 60.280 10.791 1.00 46.78 74 GLN B N 1
ATOM 1789 C CA . GLN B 1 48 ? 14.234 59.694 9.542 1.00 48.95 74 GLN B CA 1
ATOM 1790 C C . GLN B 1 48 ? 15.211 58.670 8.903 1.00 51.03 74 GLN B C 1
ATOM 1791 O O . GLN B 1 48 ? 15.382 58.607 7.687 1.00 48.43 74 GLN B O 1
ATOM 1797 N N . ARG B 1 49 ? 15.786 57.833 9.773 1.00 47.85 75 ARG B N 1
ATOM 1798 C CA . ARG B 1 49 ? 16.721 56.789 9.383 1.00 47.12 75 ARG B CA 1
ATOM 1799 C C . ARG B 1 49 ? 16.278 55.473 10.002 1.00 40.50 75 ARG B C 1
ATOM 1800 O O . ARG B 1 49 ? 15.823 55.433 11.132 1.00 35.98 75 ARG B O 1
ATOM 1808 N N . VAL B 1 50 ? 16.419 54.415 9.230 1.00 39.31 76 VAL B N 1
ATOM 1809 C CA . VAL B 1 50 ? 16.066 53.076 9.612 1.00 42.08 76 VAL B CA 1
ATOM 1810 C C . VAL B 1 50 ? 17.212 52.181 9.262 1.00 44.48 76 VAL B C 1
ATOM 1811 O O . VAL B 1 50 ? 17.824 52.376 8.212 1.00 39.94 76 VAL B O 1
ATOM 1815 N N . ARG B 1 51 ? 17.521 51.211 10.123 1.00 37.09 77 ARG B N 1
ATOM 1816 C CA . ARG B 1 51 ? 18.521 50.237 9.789 1.00 36.55 77 ARG B CA 1
ATOM 1817 C C . ARG B 1 51 ? 17.945 48.854 9.935 1.00 30.73 77 ARG B C 1
ATOM 1818 O O . ARG B 1 51 ? 17.461 48.528 10.975 1.00 32.43 77 ARG B O 1
ATOM 1826 N N . VAL B 1 52 ? 18.135 48.033 8.914 1.00 35.88 78 VAL B N 1
ATOM 1827 C CA . VAL B 1 52 ? 17.629 46.677 8.865 1.00 35.76 78 VAL B CA 1
ATOM 1828 C C . VAL B 1 52 ? 18.797 45.675 8.633 1.00 38.59 78 VAL B C 1
ATOM 1829 O O . VAL B 1 52 ? 19.388 45.688 7.587 1.00 30.57 78 VAL B O 1
ATOM 1833 N N . LEU B 1 53 ? 19.058 44.793 9.603 1.00 39.39 79 LEU B N 1
ATOM 1834 C CA . LEU B 1 53 ? 20.100 43.741 9.437 1.00 41.49 79 LEU B CA 1
ATOM 1835 C C . LEU B 1 53 ? 19.470 42.379 9.214 1.00 31.83 79 LEU B C 1
ATOM 1836 O O . LEU B 1 53 ? 18.838 41.868 10.144 1.00 34.35 79 LEU B O 1
ATOM 1841 N N . ASP B 1 54 ? 19.515 41.795 8.027 1.00 33.86 80 ASP B N 1
ATOM 1842 C CA . ASP B 1 54 ? 18.754 40.548 7.857 1.00 38.35 80 ASP B CA 1
ATOM 1843 C C . ASP B 1 54 ? 19.358 39.482 8.770 1.00 54.09 80 ASP B C 1
ATOM 1844 O O . ASP B 1 54 ? 20.584 39.405 8.930 1.00 53.78 80 ASP B O 1
ATOM 1849 N N . GLU B 1 55 ? 18.463 38.720 9.399 1.00 61.40 81 GLU B N 1
ATOM 1850 C CA . GLU B 1 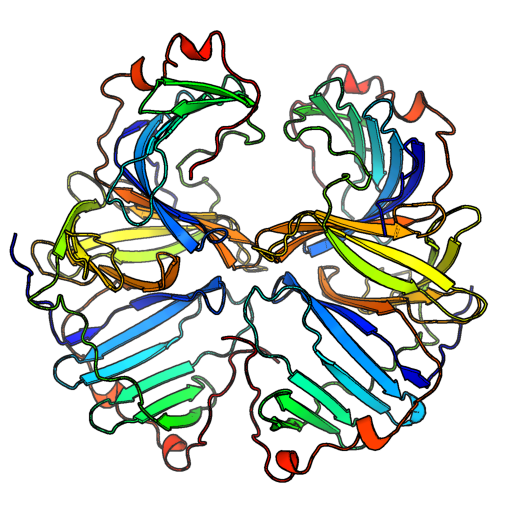55 ? 18.784 37.718 10.403 1.00 60.72 81 GLU B CA 1
ATOM 1851 C C . GLU B 1 55 ? 18.551 36.427 9.703 1.00 67.03 81 GLU B C 1
ATOM 1852 O O . GLU B 1 55 ? 17.653 36.309 8.903 1.00 72.28 81 GLU B O 1
ATOM 1858 N N . ARG B 1 56 ? 19.341 35.430 10.042 1.00 80.49 82 ARG B N 1
ATOM 1859 C CA . ARG B 1 56 ? 19.536 34.290 9.155 1.00 93.25 82 ARG B CA 1
ATOM 1860 C C . ARG B 1 56 ? 18.488 33.199 9.255 1.00 99.49 82 ARG B C 1
ATOM 1861 O O . ARG B 1 56 ? 18.265 32.477 8.279 1.00 94.41 82 ARG B O 1
ATOM 1869 N N . LYS B 1 57 ? 17.858 33.100 10.432 1.00 107.88 83 LYS B N 1
ATOM 1870 C CA . LYS B 1 57 ? 17.154 31.888 10.903 1.00 114.64 83 LYS B CA 1
ATOM 1871 C C . LYS B 1 57 ? 17.867 30.560 10.515 1.00 114.02 83 LYS B C 1
ATOM 1872 O O . LYS B 1 57 ? 18.634 30.009 11.316 1.00 89.53 83 LYS B O 1
ATOM 1878 N N . ALA B 1 58 ? 17.650 30.081 9.290 1.00 117.10 84 ALA B N 1
ATOM 1879 C CA . ALA B 1 58 ? 18.166 28.783 8.855 1.00 109.84 84 ALA B CA 1
ATOM 1880 C C . ALA B 1 58 ? 18.570 28.849 7.382 1.00 107.77 84 ALA B C 1
ATOM 1881 O O . ALA B 1 58 ? 18.059 29.689 6.641 1.00 110.20 84 ALA B O 1
ATOM 1883 N N . LEU B 1 59 ? 19.495 27.986 6.954 1.00 98.72 85 LEU B N 1
ATOM 1884 C CA . LEU B 1 59 ? 19.597 27.657 5.528 1.00 93.89 85 LEU B CA 1
ATOM 1885 C C . LEU B 1 59 ? 18.234 27.084 5.216 1.00 100.54 85 LEU B C 1
ATOM 1886 O O . LEU B 1 59 ? 17.407 26.924 6.128 1.00 90.31 85 LEU B O 1
ATOM 1891 N N . ILE B 1 60 ? 17.986 26.777 3.947 1.00 104.61 86 ILE B N 1
ATOM 1892 C CA . ILE B 1 60 ? 16.697 26.220 3.540 1.00 109.92 86 ILE B CA 1
ATOM 1893 C C . ILE B 1 60 ? 15.722 27.399 3.686 1.00 103.77 86 ILE B C 1
ATOM 1894 O O . ILE B 1 60 ? 15.029 27.566 4.705 1.00 99.33 86 ILE B O 1
ATOM 1899 N N . PRO B 1 61 ? 15.710 28.242 2.647 1.00 89.89 87 PRO B N 1
ATOM 1900 C CA . PRO B 1 61 ? 16.601 27.978 1.503 1.00 92.95 87 PRO B CA 1
ATOM 1901 C C . PRO B 1 61 ? 17.851 28.863 1.604 1.00 87.61 87 PRO B C 1
ATOM 1902 O O . PRO B 1 61 ? 17.992 29.628 2.574 1.00 78.83 87 PRO B O 1
ATOM 1906 N N . CYS B 1 62 ? 18.766 28.751 0.645 1.00 86.53 88 CYS B N 1
ATOM 1907 C CA . CYS B 1 62 ? 19.985 29.556 0.714 1.00 88.36 88 CYS B CA 1
ATOM 1908 C C . CYS B 1 62 ? 19.835 30.971 0.118 1.00 91.46 88 CYS B C 1
ATOM 1909 O O . CYS B 1 62 ? 19.624 31.125 -1.088 1.00 100.54 88 CYS B O 1
ATOM 1912 N N . LYS B 1 63 ? 19.994 31.993 0.958 1.00 79.47 89 LYS B N 1
ATOM 1913 C CA . LYS B 1 63 ? 19.878 33.382 0.515 1.00 82.50 89 LYS B CA 1
ATOM 1914 C C . LYS B 1 63 ? 20.964 34.186 1.218 1.00 73.62 89 LYS B C 1
ATOM 1915 O O . LYS B 1 63 ? 21.433 33.779 2.264 1.00 78.21 89 LYS B O 1
ATOM 1921 N N . ARG B 1 64 ? 21.401 35.292 0.622 1.00 80.62 90 ARG B N 1
ATOM 1922 C CA . ARG B 1 64 ? 22.520 36.085 1.156 1.00 71.55 90 ARG B CA 1
ATOM 1923 C C . ARG B 1 64 ? 21.986 37.192 2.025 1.00 67.61 90 ARG B C 1
ATOM 1924 O O . ARG B 1 64 ? 20.869 37.632 1.833 1.00 62.05 90 ARG B O 1
ATOM 1932 N N . LEU B 1 65 ? 22.755 37.581 3.029 1.00 58.18 91 LEU B N 1
ATOM 1933 C CA . LEU B 1 65 ? 22.257 38.488 4.030 1.00 58.83 91 LEU B CA 1
ATOM 1934 C C . LEU B 1 65 ? 22.752 39.868 3.754 1.00 57.70 91 LEU B C 1
ATOM 1935 O O . LEU B 1 65 ? 23.970 40.082 3.619 1.00 45.70 91 LEU B O 1
ATOM 1940 N N . PHE B 1 66 ? 21.817 40.812 3.740 1.00 46.41 92 PHE B N 1
ATOM 1941 C CA . PHE B 1 66 ? 22.170 42.199 3.639 1.00 42.66 92 PHE B CA 1
ATOM 1942 C C . PHE B 1 66 ? 21.822 42.948 4.861 1.00 38.23 92 PHE B C 1
ATOM 1943 O O . PHE B 1 66 ? 21.010 42.502 5.704 1.00 46.78 92 PHE B O 1
ATOM 1951 N N . GLU B 1 67 ? 22.455 44.103 4.976 1.00 37.40 93 GLU B N 1
ATOM 1952 C CA . GLU B 1 67 ? 22.085 45.085 5.932 1.00 41.70 93 GLU B CA 1
ATOM 1953 C C . GLU B 1 67 ? 21.600 46.231 5.101 1.00 44.02 93 GLU B C 1
ATOM 1954 O O . GLU B 1 67 ? 22.154 46.459 4.036 1.00 44.09 93 GLU B O 1
ATOM 1960 N N . TYR B 1 68 ? 20.563 46.942 5.581 1.00 43.62 94 TYR B N 1
ATOM 1961 C CA . TYR B 1 68 ? 20.027 48.122 4.864 1.00 36.87 94 TYR B CA 1
ATOM 1962 C C . TYR B 1 68 ? 20.099 49.342 5.747 1.00 35.41 94 TYR B C 1
ATOM 1963 O O . TYR B 1 68 ? 19.815 49.330 6.930 1.00 38.60 94 TYR B O 1
ATOM 1972 N N . ILE B 1 69 ? 20.571 50.446 5.219 1.00 37.76 95 ILE B N 1
ATOM 1973 C CA . ILE B 1 69 ? 20.589 51.683 6.006 1.00 37.08 95 ILE B CA 1
ATOM 1974 C C . ILE B 1 69 ? 19.810 52.707 5.156 1.00 40.66 95 ILE B C 1
ATOM 1975 O O . ILE B 1 69 ? 20.152 52.899 4.004 1.00 36.56 95 ILE B O 1
ATOM 1980 N N . LEU B 1 70 ? 18.757 53.288 5.714 1.00 46.48 96 LEU B N 1
ATOM 1981 C CA . LEU B 1 70 ? 17.804 54.145 4.970 1.00 46.33 96 LEU B CA 1
ATOM 1982 C C . LEU B 1 70 ? 17.878 55.504 5.588 1.00 41.81 96 LEU B C 1
ATOM 1983 O O . LEU B 1 70 ? 17.461 55.689 6.698 1.00 46.59 96 LEU B O 1
ATOM 1988 N N . LEU B 1 71 ? 18.461 56.447 4.873 1.00 41.44 97 LEU B N 1
ATOM 1989 C CA . LEU B 1 71 ? 18.649 57.774 5.368 1.00 43.44 97 LEU B CA 1
ATOM 1990 C C . LEU B 1 71 ? 17.771 58.764 4.589 1.00 46.76 97 LEU B C 1
ATOM 1991 O O . LEU B 1 71 ? 18.238 59.429 3.698 1.00 51.99 97 LEU B O 1
ATOM 1996 N N . TYR B 1 72 ? 16.513 58.884 4.999 1.00 46.87 98 TYR B N 1
ATOM 1997 C CA . TYR B 1 72 ? 15.486 59.534 4.225 1.00 42.18 98 TYR B CA 1
ATOM 1998 C C . TYR B 1 72 ? 15.784 61.025 4.033 1.00 49.48 98 TYR B C 1
ATOM 1999 O O . TYR B 1 72 ? 15.608 61.540 2.958 1.00 49.86 98 TYR B O 1
ATOM 2008 N N . LYS B 1 73 ? 16.262 61.684 5.069 1.00 43.15 99 LYS B N 1
ATOM 2009 C CA . LYS B 1 73 ? 16.804 63.050 4.952 1.00 52.13 99 LYS B CA 1
ATOM 2010 C C . LYS B 1 73 ? 17.903 63.241 3.903 1.00 56.12 99 LYS B C 1
ATOM 2011 O O . LYS B 1 73 ? 18.172 64.372 3.552 1.00 66.21 99 LYS B O 1
ATOM 2017 N N . ASP B 1 74 ? 18.577 62.173 3.452 1.00 56.95 100 ASP B N 1
ATOM 2018 C CA . ASP B 1 74 ? 19.496 62.222 2.283 1.00 53.32 100 ASP B CA 1
ATOM 2019 C C . ASP B 1 74 ? 19.004 61.499 1.013 1.00 51.72 100 ASP B C 1
ATOM 2020 O O . ASP B 1 74 ? 19.742 61.376 0.022 1.00 51.86 100 ASP B O 1
ATOM 2025 N N . GLY B 1 75 ? 17.757 61.035 1.031 1.00 50.06 101 GLY B N 1
ATOM 2026 C CA . GLY B 1 75 ? 17.093 60.437 -0.123 1.00 52.07 101 GLY B CA 1
ATOM 2027 C C . GLY B 1 75 ? 17.702 59.171 -0.673 1.00 52.22 101 GLY B C 1
ATOM 2028 O O . GLY B 1 75 ? 17.396 58.790 -1.802 1.00 51.06 101 GLY B O 1
ATOM 2029 N N . VAL B 1 76 ? 18.500 58.476 0.156 1.00 54.23 102 VAL B N 1
ATOM 2030 C CA . VAL B 1 76 ? 19.262 57.325 -0.283 1.00 51.04 102 VAL B CA 1
ATOM 2031 C C . VAL B 1 76 ? 19.192 56.149 0.694 1.00 45.91 102 VAL B C 1
ATOM 2032 O O . VAL B 1 76 ? 19.118 56.345 1.919 1.00 38.58 102 VAL B O 1
ATOM 2036 N N . MET B 1 77 ? 19.180 54.958 0.106 1.00 43.72 103 MET B N 1
ATOM 2037 C CA . MET B 1 77 ? 19.324 53.676 0.794 1.00 54.82 103 MET B CA 1
ATOM 2038 C C . MET B 1 77 ? 20.717 53.065 0.515 1.00 48.94 103 MET B C 1
ATOM 2039 O O . MET B 1 77 ? 21.191 53.063 -0.629 1.00 50.82 103 MET B O 1
ATOM 2044 N N . PHE B 1 78 ? 21.381 52.539 1.542 1.00 50.16 104 PHE B N 1
ATOM 2045 C CA . PHE B 1 78 ? 22.546 51.664 1.300 1.00 50.30 104 PHE B CA 1
ATOM 2046 C C . PHE B 1 78 ? 22.163 50.193 1.515 1.00 45.79 104 PHE B C 1
ATOM 2047 O O . PHE B 1 78 ? 21.542 49.868 2.541 1.00 52.52 104 PHE B O 1
ATOM 2055 N N . GLN B 1 79 ? 22.560 49.326 0.582 1.00 35.25 105 GLN B N 1
ATOM 2056 C CA . GLN B 1 79 ? 22.472 47.890 0.784 1.00 44.28 105 GLN B CA 1
ATOM 2057 C C . GLN B 1 79 ? 23.877 47.285 0.932 1.00 44.25 105 GLN B C 1
ATOM 2058 O O . GLN B 1 79 ? 24.664 47.364 0.011 1.00 37.86 105 GLN B O 1
ATOM 2064 N N . ILE B 1 80 ? 24.128 46.615 2.053 1.00 44.02 106 ILE B N 1
ATOM 2065 C CA . ILE B 1 80 ? 25.447 46.094 2.382 1.00 40.21 106 ILE B CA 1
ATOM 2066 C C . ILE B 1 80 ? 25.439 44.559 2.511 1.00 36.98 106 ILE B C 1
ATOM 2067 O O . ILE B 1 80 ? 24.673 43.973 3.276 1.00 37.99 106 ILE B O 1
ATOM 2072 N N . ASP B 1 81 ? 26.250 43.901 1.716 1.00 37.90 107 ASP B N 1
ATOM 2073 C CA . ASP B 1 81 ? 26.432 42.413 1.898 1.00 42.49 107 ASP B CA 1
ATOM 2074 C C . ASP B 1 81 ? 27.141 42.184 3.223 1.00 41.81 107 ASP B C 1
ATOM 2075 O O . ASP B 1 81 ? 28.227 42.720 3.407 1.00 46.51 107 ASP B O 1
ATOM 2080 N N . GLN B 1 82 ? 26.524 41.434 4.149 1.00 34.99 108 GLN B N 1
ATOM 2081 C CA . GLN B 1 82 ? 27.076 41.237 5.493 1.00 40.22 108 GLN B CA 1
ATOM 2082 C C . GLN B 1 82 ? 28.368 40.409 5.457 1.00 39.88 108 GLN B C 1
ATOM 2083 O O . GLN B 1 82 ? 29.236 40.697 6.244 1.00 42.80 108 GLN B O 1
ATOM 2089 N N . ALA B 1 83 ? 28.444 39.429 4.553 1.00 39.10 109 ALA B N 1
ATOM 2090 C CA . ALA B 1 83 ? 29.646 38.562 4.408 1.00 51.43 109 ALA B CA 1
ATOM 2091 C C . ALA B 1 83 ? 30.912 39.310 3.875 1.00 47.30 109 ALA B C 1
ATOM 2092 O O . ALA B 1 83 ? 32.050 38.947 4.180 1.00 43.50 109 ALA B O 1
ATOM 2094 N N . THR B 1 84 ? 30.703 40.337 3.062 1.00 46.69 110 THR B N 1
ATOM 2095 C CA . THR B 1 84 ? 31.814 41.003 2.402 1.00 45.54 110 THR B CA 1
ATOM 2096 C C . THR B 1 84 ? 31.949 42.507 2.504 1.00 46.83 110 THR B C 1
ATOM 2097 O O . THR B 1 84 ? 32.970 43.091 2.062 1.00 40.89 110 THR B O 1
ATOM 2101 N N . LYS B 1 85 ? 30.912 43.116 3.045 1.00 35.30 111 LYS B N 1
ATOM 2102 C CA . LYS B 1 85 ? 30.735 44.554 3.115 1.00 41.05 111 LYS B CA 1
ATOM 2103 C C . LYS B 1 85 ? 30.684 45.339 1.780 1.00 38.86 111 LYS B C 1
ATOM 2104 O O . LYS B 1 85 ? 30.598 46.563 1.811 1.00 47.24 111 LYS B O 1
ATOM 2110 N N . GLN B 1 86 ? 30.607 44.636 0.655 1.00 40.14 112 GLN B N 1
ATOM 2111 C CA . GLN B 1 86 ? 30.295 45.234 -0.634 1.00 47.88 112 GLN B CA 1
ATOM 2112 C C . GLN B 1 86 ? 29.026 46.063 -0.513 1.00 45.02 112 GLN B C 1
ATOM 2113 O O . GLN B 1 86 ? 28.077 45.587 0.084 1.00 41.99 112 GLN B O 1
ATOM 2119 N N . CYS B 1 87 ? 29.057 47.308 -1.010 1.00 44.02 113 CYS B N 1
ATOM 2120 C CA . CYS B 1 87 ? 27.976 48.290 -0.862 1.00 46.54 113 CYS B CA 1
ATOM 2121 C C . CYS B 1 87 ? 27.406 48.735 -2.230 1.00 44.38 113 CYS B C 1
ATOM 2122 O O . CYS B 1 87 ? 28.128 49.004 -3.201 1.00 35.23 113 CYS B O 1
ATOM 2125 N N . SER B 1 88 ? 26.090 48.745 -2.334 1.00 41.41 114 SER B N 1
ATOM 2126 C CA . SER B 1 88 ? 25.474 49.467 -3.419 1.00 49.32 114 SER B CA 1
ATOM 2127 C C . SER B 1 88 ? 24.555 50.543 -2.823 1.00 50.66 114 SER B C 1
ATOM 2128 O O . SER B 1 88 ? 24.070 50.407 -1.697 1.00 46.29 114 SER B O 1
ATOM 2131 N N . LYS B 1 89 ? 24.404 51.648 -3.550 1.00 52.97 115 LYS B N 1
ATOM 2132 C CA . LYS B 1 89 ? 23.787 52.860 -3.017 1.00 56.85 115 LYS B CA 1
ATOM 2133 C C . LYS B 1 89 ? 22.612 53.160 -3.926 1.00 61.30 115 LYS B C 1
ATOM 2134 O O . LYS B 1 89 ? 22.771 53.202 -5.147 1.00 49.82 115 LYS B O 1
ATOM 2140 N N . MET B 1 90 ? 21.435 53.361 -3.337 1.00 69.23 116 MET B N 1
ATOM 2141 C CA . MET B 1 90 ? 20.172 53.348 -4.091 1.00 70.87 116 MET B CA 1
ATOM 2142 C C . MET B 1 90 ? 19.292 54.528 -3.714 1.00 73.44 116 MET B C 1
ATOM 2143 O O . MET B 1 90 ? 18.960 54.731 -2.550 1.00 72.68 116 MET B O 1
ATOM 2148 N N . THR B 1 91 ? 18.907 55.303 -4.717 1.00 62.25 117 THR B N 1
ATOM 2149 C CA . THR B 1 91 ? 18.054 56.453 -4.505 1.00 61.17 117 THR B CA 1
ATOM 2150 C C . THR B 1 91 ? 16.704 55.976 -3.905 1.00 56.56 117 THR B C 1
ATOM 2151 O O . THR B 1 91 ? 16.155 54.925 -4.290 1.00 66.60 117 THR B O 1
ATOM 2155 N N . LEU B 1 92 ? 16.190 56.700 -2.920 1.00 54.89 118 LEU B N 1
ATOM 2156 C CA . LEU B 1 92 ? 14.885 56.331 -2.370 1.00 58.00 118 LEU B CA 1
ATOM 2157 C C . LEU B 1 92 ? 13.711 56.923 -3.136 1.00 60.34 118 LEU B C 1
ATOM 2158 O O . LEU B 1 92 ? 13.586 58.126 -3.166 1.00 62.28 118 LEU B O 1
ATOM 2163 N N . THR B 1 93 ? 12.857 56.088 -3.743 1.00 68.92 119 THR B N 1
ATOM 2164 C CA . THR B 1 93 ? 11.600 56.595 -4.363 1.00 80.79 119 THR B CA 1
ATOM 2165 C C . THR B 1 93 ? 10.711 57.023 -3.204 1.00 82.06 119 THR B C 1
ATOM 2166 O O . THR B 1 93 ? 10.227 58.163 -3.142 1.00 77.98 119 THR B O 1
ATOM 2170 N N . GLN B 1 94 ? 10.576 56.083 -2.269 1.00 82.24 120 GLN B N 1
ATOM 2171 C CA . GLN B 1 94 ? 9.968 56.293 -0.963 1.00 81.30 120 GLN B CA 1
ATOM 2172 C C . GLN B 1 94 ? 10.081 57.741 -0.486 1.00 65.21 120 GLN B C 1
ATOM 2173 O O . GLN B 1 94 ? 11.156 58.346 -0.544 1.00 80.31 120 GLN B O 1
ATOM 2179 N N . PRO B 1 95 ? 8.970 58.306 -0.010 1.00 64.49 121 PRO B N 1
ATOM 2180 C CA . PRO B 1 95 ? 9.010 59.445 0.918 1.00 56.69 121 PRO B CA 1
ATOM 2181 C C . PRO B 1 95 ? 8.856 58.920 2.369 1.00 55.70 121 PRO B C 1
ATOM 2182 O O . PRO B 1 95 ? 8.316 57.824 2.566 1.00 53.46 121 PRO B O 1
ATOM 2186 N N . TRP B 1 96 ? 9.269 59.709 3.360 1.00 49.22 122 TRP B N 1
ATOM 2187 C CA . TRP B 1 96 ? 9.341 59.245 4.725 1.00 45.91 122 TRP B CA 1
ATOM 2188 C C . TRP B 1 96 ? 7.950 58.983 5.266 1.00 47.79 122 TRP B C 1
ATOM 2189 O O . TRP B 1 96 ? 7.074 59.792 5.078 1.00 45.03 122 TRP B O 1
ATOM 2200 N N . ASP B 1 97 ? 7.761 57.816 5.874 1.00 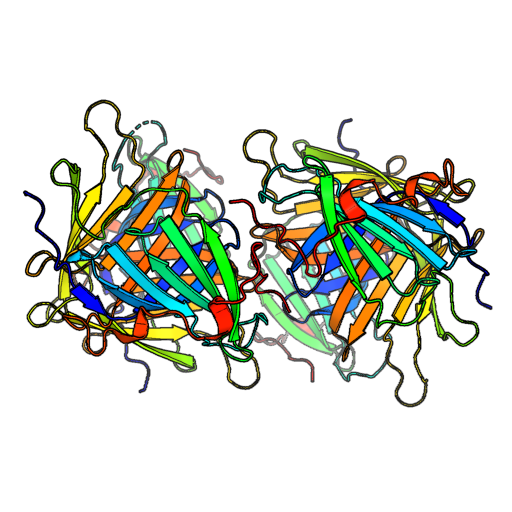47.66 123 ASP B N 1
ATOM 2201 C CA . ASP B 1 97 ? 6.493 57.385 6.465 1.00 48.06 123 ASP B CA 1
ATOM 2202 C C . ASP B 1 97 ? 6.800 56.799 7.867 1.00 47.69 123 ASP B C 1
ATOM 2203 O O . ASP B 1 97 ? 7.382 55.719 8.000 1.00 49.19 123 ASP B O 1
ATOM 2208 N N . PRO B 1 98 ? 6.438 57.515 8.913 1.00 45.16 124 PRO B N 1
ATOM 2209 C CA . PRO B 1 98 ? 6.861 57.020 10.206 1.00 46.81 124 PRO B CA 1
ATOM 2210 C C . PRO B 1 98 ? 5.952 55.943 10.760 1.00 47.85 124 PRO B C 1
ATOM 2211 O O . PRO B 1 98 ? 4.779 55.797 10.388 1.00 45.63 124 PRO B O 1
ATOM 2215 N N . LEU B 1 99 ? 6.548 55.182 11.641 1.00 46.60 125 LEU B N 1
ATOM 2216 C CA . LEU B 1 99 ? 5.870 54.170 12.432 1.00 50.69 125 LEU B CA 1
ATOM 2217 C C . LEU B 1 99 ? 5.132 54.838 13.599 1.00 50.30 125 LEU B C 1
ATOM 2218 O O . LEU B 1 99 ? 5.641 54.901 14.726 1.00 45.55 125 LEU B O 1
ATOM 2223 N N . ASP B 1 100 ? 3.952 55.380 13.290 1.00 49.63 126 ASP B N 1
ATOM 2224 C CA . ASP B 1 100 ? 3.053 56.012 14.249 1.00 43.87 126 ASP B CA 1
ATOM 2225 C C . ASP B 1 100 ? 1.615 55.885 13.778 1.00 40.31 126 ASP B C 1
ATOM 2226 O O . ASP B 1 100 ? 1.347 55.375 12.715 1.00 47.39 126 ASP B O 1
ATOM 2231 N N . ILE B 1 101 ? 0.674 56.349 14.565 1.00 40.57 127 ILE B N 1
ATOM 2232 C CA . ILE B 1 101 ? -0.693 56.366 14.129 1.00 42.86 127 ILE B CA 1
ATOM 2233 C C . ILE B 1 101 ? -1.041 57.809 13.620 1.00 47.75 127 ILE B C 1
ATOM 2234 O O . ILE B 1 101 ? -1.139 58.720 14.415 1.00 44.07 127 ILE B O 1
ATOM 2239 N N . PRO B 1 102 ? -1.238 57.999 12.298 1.00 51.20 128 PRO B N 1
ATOM 2240 C CA . PRO B 1 102 ? -1.682 59.339 11.848 1.00 53.80 128 PRO B CA 1
ATOM 2241 C C . PRO B 1 102 ? -2.877 59.814 12.694 1.00 57.14 128 PRO B C 1
ATOM 2242 O O . PRO B 1 102 ? -3.820 59.034 12.868 1.00 51.84 128 PRO B O 1
ATOM 2246 N N . GLN B 1 103 ? -2.802 61.032 13.243 1.00 55.42 129 GLN B N 1
ATOM 2247 C CA . GLN B 1 103 ? -3.886 61.665 14.024 1.00 60.26 129 GLN B CA 1
ATOM 2248 C C . GLN B 1 103 ? -5.316 61.404 13.507 1.00 59.75 129 GLN B C 1
ATOM 2249 O O . GLN B 1 103 ? -6.253 61.293 14.304 1.00 67.03 129 GLN B O 1
ATOM 2255 N N . ASN B 1 104 ? -5.478 61.285 12.195 1.00 55.02 130 ASN B N 1
ATOM 2256 C CA . ASN B 1 104 ? -6.810 61.148 11.578 1.00 60.59 130 ASN B CA 1
ATOM 2257 C C . ASN B 1 104 ? -7.216 59.726 11.230 1.00 55.66 130 ASN B C 1
ATOM 2258 O O . ASN B 1 104 ? -8.222 59.537 10.572 1.00 46.74 130 ASN B O 1
ATOM 2263 N N . SER B 1 105 ? -6.434 58.724 11.636 1.00 49.21 131 SER B N 1
ATOM 2264 C CA . SER B 1 105 ? -6.746 57.332 11.280 1.00 41.88 131 SER B CA 1
ATOM 2265 C C . SER B 1 105 ? -8.060 56.905 11.867 1.00 39.74 131 SER B C 1
ATOM 2266 O O . SER B 1 105 ? -8.534 57.464 12.883 1.00 45.60 131 SER B O 1
ATOM 2269 N N . THR B 1 106 ? -8.609 55.889 11.264 1.00 37.85 132 THR B N 1
ATOM 2270 C CA . THR B 1 106 ? -9.818 55.272 11.686 1.00 46.13 132 THR B CA 1
ATOM 2271 C C . THR B 1 106 ? -9.563 54.152 12.669 1.00 47.66 132 THR B C 1
ATOM 2272 O O . THR B 1 106 ? -8.785 53.245 12.415 1.00 40.69 132 THR B O 1
ATOM 2276 N N . PHE B 1 107 ? -10.339 54.157 13.726 1.00 46.60 133 PHE B N 1
ATOM 2277 C CA . PHE B 1 107 ? -10.301 53.120 14.707 1.00 43.97 133 PHE B CA 1
ATOM 2278 C C . PHE B 1 107 ? -11.020 51.907 14.183 1.00 39.62 133 PHE B C 1
ATOM 2279 O O . PHE B 1 107 ? -12.128 51.966 13.727 1.00 44.72 133 PHE B O 1
ATOM 2287 N N . GLU B 1 108 ? -10.374 50.770 14.221 1.00 38.80 134 GLU B N 1
ATOM 2288 C CA . GLU B 1 108 ? -10.972 49.570 13.664 1.00 39.20 134 GLU B CA 1
ATOM 2289 C C . GLU B 1 108 ? -11.446 48.670 14.777 1.00 48.44 134 GLU B C 1
ATOM 2290 O O . GLU B 1 108 ? -12.570 48.190 14.753 1.00 40.08 134 GLU B O 1
ATOM 2296 N N . ASP B 1 109 ? -10.581 48.452 15.768 1.00 43.19 135 ASP B N 1
ATOM 2297 C CA . ASP B 1 109 ? -10.866 47.485 16.765 1.00 50.11 135 ASP B CA 1
ATOM 2298 C C . ASP B 1 109 ? -9.842 47.493 17.857 1.00 42.72 135 ASP B C 1
ATOM 2299 O O . ASP B 1 109 ? -8.756 48.049 17.693 1.00 34.33 135 ASP B O 1
ATOM 2304 N N . GLN B 1 110 ? -10.248 46.923 18.988 1.00 45.86 136 GLN B N 1
ATOM 2305 C CA . GLN B 1 110 ? -9.411 46.715 20.162 1.00 44.62 136 GLN B CA 1
ATOM 2306 C C . GLN B 1 110 ? -9.577 45.260 20.561 1.00 45.66 136 GLN B C 1
ATOM 2307 O O . GLN B 1 110 ? -10.679 44.764 20.626 1.00 43.95 136 GLN B O 1
ATOM 2313 N N . TYR B 1 111 ? -8.476 44.548 20.786 1.00 51.13 137 TYR B N 1
ATOM 2314 C CA . TYR B 1 111 ? -8.567 43.149 21.233 1.00 43.98 137 TYR B CA 1
ATOM 2315 C C . TYR B 1 111 ? -7.346 42.721 22.053 1.00 42.35 137 TYR B C 1
ATOM 2316 O O . TYR B 1 111 ? -6.372 43.440 22.190 1.00 33.09 137 TYR B O 1
ATOM 2325 N N . SER B 1 112 ? -7.449 41.568 22.655 1.00 40.07 138 SER B N 1
ATOM 2326 C CA . SER B 1 112 ? -6.459 41.136 23.595 1.00 44.72 138 SER B CA 1
ATOM 2327 C C . SER B 1 112 ? -5.617 40.014 22.991 1.00 40.58 138 SER B C 1
ATOM 2328 O O . SER B 1 112 ? -6.170 39.016 22.601 1.00 39.90 138 SER B O 1
ATOM 2331 N N . ILE B 1 113 ? -4.295 40.139 23.052 1.00 41.72 139 ILE B N 1
ATOM 2332 C CA . ILE B 1 113 ? -3.444 39.065 22.564 1.00 41.75 139 ILE B CA 1
ATOM 2333 C C . ILE B 1 113 ? -3.024 38.277 23.767 1.00 39.23 139 ILE B C 1
ATOM 2334 O O . ILE B 1 113 ? -2.561 38.815 24.749 1.00 40.36 139 ILE B O 1
ATOM 2339 N N . GLY B 1 114 ? -3.212 36.977 23.693 1.00 39.03 140 GLY B N 1
ATOM 2340 C CA . GLY B 1 114 ? -2.777 36.087 24.788 1.00 37.98 140 GLY B CA 1
ATOM 2341 C C . GLY B 1 114 ? -4.033 35.563 25.396 1.00 46.72 140 GLY B C 1
ATOM 2342 O O . GLY B 1 114 ? -4.923 35.213 24.657 1.00 57.81 140 GLY B O 1
ATOM 2343 N N . GLY B 1 115 ? -4.133 35.548 26.722 1.00 45.13 141 GLY B N 1
ATOM 2344 C CA . GLY B 1 115 ? -5.361 35.128 27.397 1.00 47.05 141 GLY B CA 1
ATOM 2345 C C . GLY B 1 115 ? -5.397 35.592 28.860 1.00 48.00 141 GLY B C 1
ATOM 2346 O O . GLY B 1 115 ? -4.490 36.249 29.313 1.00 49.43 141 GLY B O 1
ATOM 2347 N N . PRO B 1 116 ? -6.441 35.225 29.623 1.00 50.28 142 PRO B N 1
ATOM 2348 C CA . PRO B 1 116 ? -6.538 35.774 31.000 1.00 54.71 142 PRO B CA 1
ATOM 2349 C C . PRO B 1 116 ? -5.273 35.559 31.817 1.00 50.40 142 PRO B C 1
ATOM 2350 O O . PRO B 1 116 ? -4.727 34.513 31.771 1.00 50.57 142 PRO B O 1
ATOM 2354 N N . GLN B 1 117 ? -4.773 36.598 32.479 1.00 60.99 143 GLN B N 1
ATOM 2355 C CA . GLN B 1 117 ? -3.583 36.505 33.347 1.00 65.32 143 GLN B CA 1
ATOM 2356 C C . GLN B 1 117 ? -2.268 36.493 32.544 1.00 61.53 143 GLN B C 1
ATOM 2357 O O . GLN B 1 117 ? -1.177 36.314 33.112 1.00 51.91 143 GLN B O 1
ATOM 2363 N N . GLU B 1 118 ? -2.375 36.678 31.220 1.00 59.20 144 GLU B N 1
ATOM 2364 C CA . GLU B 1 118 ? -1.199 36.815 30.342 1.00 52.70 144 GLU B CA 1
ATOM 2365 C C . GLU B 1 118 ? -1.697 37.401 29.040 1.00 51.51 144 GLU B C 1
ATOM 2366 O O . GLU B 1 118 ? -1.902 36.683 28.025 1.00 41.44 144 GLU B O 1
ATOM 2372 N N . GLN B 1 119 ? -1.875 38.709 29.061 1.00 45.55 145 GLN B N 1
ATOM 2373 C CA . GLN B 1 119 ? -2.707 39.336 28.070 1.00 40.52 145 GLN B CA 1
ATOM 2374 C C . GLN B 1 119 ? -2.072 40.601 27.753 1.00 34.01 145 GLN B C 1
ATOM 2375 O O . GLN B 1 119 ? -1.505 41.228 28.657 1.00 32.86 145 GLN B O 1
ATOM 2381 N N . ILE B 1 120 ? -2.201 41.029 26.488 1.00 33.44 146 ILE B N 1
ATOM 2382 C CA . ILE B 1 120 ? -1.878 42.413 26.166 1.00 37.27 146 ILE B CA 1
ATOM 2383 C C . ILE B 1 120 ? -2.903 43.023 25.268 1.00 31.51 146 ILE B C 1
ATOM 2384 O O . ILE B 1 120 ? -3.301 42.411 24.273 1.00 35.60 146 ILE B O 1
ATOM 2389 N N . THR B 1 121 ? -3.354 44.228 25.604 1.00 31.75 147 THR B N 1
ATOM 2390 C CA . THR B 1 121 ? -4.406 44.842 24.862 1.00 40.08 147 THR B CA 1
ATOM 2391 C C . THR B 1 121 ? -3.811 45.728 23.742 1.00 31.49 147 THR B C 1
ATOM 2392 O O . THR B 1 121 ? -2.861 46.518 23.961 1.00 37.23 147 THR B O 1
ATOM 2396 N N . VAL B 1 122 ? -4.386 45.617 22.575 1.00 36.00 148 VAL B N 1
ATOM 2397 C CA . VAL B 1 122 ? -3.925 46.372 21.420 1.00 35.08 148 VAL B CA 1
ATOM 2398 C C . VAL B 1 122 ? -5.067 47.041 20.677 1.00 35.11 148 VAL B C 1
ATOM 2399 O O . VAL B 1 122 ? -6.220 46.700 20.837 1.00 32.69 148 VAL B O 1
ATOM 2403 N N . GLN B 1 123 ? -4.699 48.031 19.874 1.00 34.83 149 GLN B N 1
ATOM 2404 C CA . GLN B 1 123 ? -5.653 48.688 19.005 1.00 36.95 149 GLN B CA 1
ATOM 2405 C C . GLN B 1 123 ? -5.220 48.581 17.580 1.00 32.89 149 GLN B C 1
ATOM 2406 O O . GLN B 1 123 ? -4.053 48.686 17.282 1.00 37.30 149 GLN B O 1
ATOM 2412 N N . GLU B 1 124 ? -6.206 48.351 16.725 1.00 32.13 150 GLU B N 1
ATOM 2413 C CA . GLU B 1 124 ? -6.066 48.334 15.278 1.00 34.78 150 GLU B CA 1
ATOM 2414 C C . GLU B 1 124 ? -6.679 49.596 14.650 1.00 38.81 150 GLU B C 1
ATOM 2415 O O . GLU B 1 124 ? -7.824 49.971 14.953 1.00 39.59 150 GLU B O 1
ATOM 2421 N N . TRP B 1 125 ? -5.865 50.249 13.827 1.00 36.10 151 TRP B N 1
ATOM 2422 C CA . TRP B 1 125 ? -6.127 51.515 13.187 1.00 38.98 151 TRP B CA 1
ATOM 2423 C C . TRP B 1 125 ? -5.809 51.311 11.721 1.00 46.70 151 TRP B C 1
ATOM 2424 O O . TRP B 1 125 ? -4.956 50.438 11.328 1.00 39.44 151 TRP B O 1
ATOM 2435 N N . SER B 1 126 ? -6.499 52.097 10.913 1.00 45.02 152 SER B N 1
ATOM 2436 C CA . SER B 1 126 ? -6.225 52.202 9.474 1.00 42.67 152 SER B CA 1
ATOM 2437 C C . SER B 1 126 ? -6.454 53.602 8.920 1.00 45.95 152 SER B C 1
ATOM 2438 O O . SER B 1 126 ? -7.004 54.478 9.593 1.00 39.78 152 SER B O 1
ATOM 2441 N N . ASP B 1 127 ? -6.049 53.822 7.676 1.00 51.38 153 ASP B N 1
ATOM 2442 C CA . ASP B 1 127 ? -6.511 55.025 6.972 1.00 61.33 153 ASP B CA 1
ATOM 2443 C C . ASP B 1 127 ? -7.843 54.852 6.128 1.00 69.69 153 ASP B C 1
ATOM 2444 O O . ASP B 1 127 ? -8.266 55.777 5.410 1.00 59.73 153 ASP B O 1
ATOM 2449 N N . ARG B 1 128 ? -8.516 53.698 6.292 1.00 71.74 154 ARG B N 1
ATOM 2450 C CA . ARG B 1 128 ? -9.952 53.494 5.921 1.00 80.89 154 ARG B CA 1
ATOM 2451 C C . ARG B 1 128 ? -10.982 54.546 6.444 1.00 85.31 154 ARG B C 1
ATOM 2452 O O . ARG B 1 128 ? -10.827 55.115 7.531 1.00 75.19 154 ARG B O 1
ATOM 2460 N N . LYS B 1 129 ? -12.063 54.768 5.696 1.00 103.90 155 LYS B N 1
ATOM 2461 C CA . LYS B 1 129 ? -13.096 55.764 6.094 1.00 116.72 155 LYS B CA 1
ATOM 2462 C C . LYS B 1 129 ? -14.523 55.181 6.137 1.00 134.06 155 LYS B C 1
ATOM 2463 O O . LYS B 1 129 ? -14.809 54.182 5.478 1.00 148.43 155 LYS B O 1
ATOM 2469 N N . SER B 1 130 ? -15.413 55.808 6.908 1.00 145.37 156 SER B N 1
ATOM 2470 C CA . SER B 1 130 ? -16.770 55.270 7.122 1.00 156.38 156 SER B CA 1
ATOM 2471 C C . SER B 1 130 ? -17.546 54.986 5.817 1.00 171.77 156 SER B C 1
ATOM 2472 O O . SER B 1 130 ? -18.050 53.876 5.622 1.00 185.60 156 SER B O 1
ATOM 2475 N N . ALA B 1 131 ? -17.609 55.978 4.925 1.00 180.92 157 ALA B N 1
ATOM 2476 C CA . ALA B 1 131 ? -18.567 55.984 3.798 1.00 186.23 157 ALA B CA 1
ATOM 2477 C C . ALA B 1 131 ? -18.328 54.949 2.682 1.00 180.30 157 ALA B C 1
ATOM 2478 O O . ALA B 1 131 ? -19.287 54.384 2.147 1.00 174.47 157 ALA B O 1
ATOM 2480 N N . ARG B 1 132 ? -17.070 54.732 2.304 1.00 172.96 158 ARG B N 1
ATOM 2481 C CA . ARG B 1 132 ? -16.733 53.721 1.294 1.00 168.15 158 ARG B CA 1
ATOM 2482 C C . ARG B 1 132 ? -15.604 52.828 1.831 1.00 158.97 158 ARG B C 1
ATOM 2483 O O . ARG B 1 132 ? -14.498 52.810 1.289 1.00 151.76 158 ARG B O 1
ATOM 2491 N N . SER B 1 133 ? -15.926 52.063 2.876 1.00 149.00 159 SER B N 1
ATOM 2492 C CA . SER B 1 133 ? -14.952 51.322 3.719 1.00 139.85 159 SER B CA 1
ATOM 2493 C C . SER B 1 133 ? -13.669 50.720 3.053 1.00 132.21 159 SER B C 1
ATOM 2494 O O . SER B 1 133 ? -13.555 49.500 2.986 1.00 125.58 159 SER B O 1
ATOM 2497 N N . TYR B 1 134 ? -12.696 51.562 2.647 1.00 130.04 160 TYR B N 1
ATOM 2498 C CA . TYR B 1 134 ? -11.472 51.132 1.875 1.00 118.54 160 TYR B CA 1
ATOM 2499 C C . TYR B 1 134 ? -10.052 51.599 2.397 1.00 110.62 160 TYR B C 1
ATOM 2500 O O . TYR B 1 134 ? -9.800 52.797 2.602 1.00 93.64 160 TYR B O 1
ATOM 2509 N N . GLU B 1 135 ? -9.123 50.639 2.544 1.00 103.61 161 GLU B N 1
ATOM 2510 C CA . GLU B 1 135 ? -7.823 50.841 3.240 1.00 92.86 161 GLU B CA 1
ATOM 2511 C C . GLU B 1 135 ? -6.585 50.914 2.313 1.00 73.51 161 GLU B C 1
ATOM 2512 O O . GLU B 1 135 ? -6.632 50.520 1.163 1.00 73.74 161 GLU B O 1
ATOM 2518 N N . THR B 1 136 ? -5.476 51.430 2.842 1.00 62.20 162 THR B N 1
ATOM 2519 C CA . THR B 1 136 ? -4.135 51.046 2.373 1.00 59.46 162 THR B CA 1
ATOM 2520 C C . THR B 1 136 ? -3.223 50.614 3.584 1.00 49.53 162 THR B C 1
ATOM 2521 O O . THR B 1 136 ? -2.463 49.685 3.452 1.00 58.42 162 THR B O 1
ATOM 2525 N N . TRP B 1 137 ? -3.303 51.252 4.739 1.00 41.07 163 TRP B N 1
ATOM 2526 C CA . TRP B 1 137 ? -2.426 50.913 5.855 1.00 44.80 163 TRP B CA 1
ATOM 2527 C C . TRP B 1 137 ? -3.239 50.467 7.042 1.00 41.38 163 TRP B C 1
ATOM 2528 O O . TRP B 1 137 ? -4.294 51.057 7.300 1.00 37.29 163 TRP B O 1
ATOM 2539 N N . ILE B 1 138 ? -2.742 49.452 7.774 1.00 33.47 164 ILE B N 1
ATOM 2540 C CA . ILE B 1 138 ? -3.405 48.963 8.951 1.00 32.21 164 ILE B CA 1
ATOM 2541 C C . ILE B 1 138 ? -2.315 48.707 9.970 1.00 43.73 164 ILE B C 1
ATOM 2542 O O . ILE B 1 138 ? -1.469 47.773 9.743 1.00 39.94 164 ILE B O 1
ATOM 2547 N N . GLY B 1 139 ? -2.276 49.530 11.045 1.00 33.30 165 GLY B N 1
ATOM 2548 C CA . GLY B 1 139 ? -1.380 49.336 12.132 1.00 37.88 165 GLY B CA 1
ATOM 2549 C C . GLY B 1 139 ? -2.043 48.689 13.359 1.00 41.07 165 GLY B C 1
ATOM 2550 O O . GLY B 1 139 ? -3.243 48.961 13.700 1.00 41.73 165 GLY B O 1
ATOM 2551 N N . ILE B 1 140 ? -1.247 47.889 14.050 1.00 34.19 166 ILE B N 1
ATOM 2552 C CA . ILE B 1 140 ? -1.583 47.377 15.377 1.00 35.58 166 ILE B CA 1
ATOM 2553 C C . ILE B 1 140 ? -0.594 47.867 16.409 1.00 39.02 166 ILE B C 1
ATOM 2554 O O . ILE B 1 140 ? 0.618 47.611 16.323 1.00 35.88 166 ILE B O 1
ATOM 2559 N N . TYR B 1 141 ? -1.129 48.586 17.408 1.00 36.48 167 TYR B N 1
ATOM 2560 C CA . TYR B 1 141 ? -0.315 49.244 18.450 1.00 34.59 167 TYR B CA 1
ATOM 2561 C C . TYR B 1 141 ? -0.871 48.965 19.808 1.00 30.76 167 TYR B C 1
ATOM 2562 O O . TYR B 1 141 ? -2.120 48.853 19.959 1.00 37.22 167 TYR B O 1
ATOM 2571 N N . THR B 1 142 ? 0.005 48.873 20.820 1.00 32.60 168 THR B N 1
ATOM 2572 C CA . THR B 1 142 ? -0.448 48.472 22.160 1.00 35.02 168 THR B CA 1
ATOM 2573 C C . THR B 1 142 ? -1.192 49.621 22.800 1.00 33.92 168 THR B C 1
ATOM 2574 O O . THR B 1 142 ? -0.803 50.775 22.562 1.00 37.82 168 THR B O 1
ATOM 2578 N N . VAL B 1 143 ? -2.203 49.323 23.624 1.00 36.49 169 VAL B N 1
ATOM 2579 C CA . VAL B 1 143 ? -3.051 50.364 24.223 1.00 42.31 169 VAL B CA 1
ATOM 2580 C C . VAL B 1 143 ? -2.335 51.217 25.228 1.00 43.66 169 VAL B C 1
ATOM 2581 O O . VAL B 1 143 ? -2.375 52.428 25.094 1.00 46.88 169 VAL B O 1
ATOM 2585 N N . LYS B 1 144 ? -1.712 50.590 26.239 1.00 40.12 170 LYS B N 1
ATOM 2586 C CA . LYS B 1 144 ? -1.050 51.303 27.327 1.00 47.00 170 LYS B CA 1
ATOM 2587 C C . LYS B 1 144 ? 0.147 52.068 26.885 1.00 50.94 170 LYS B C 1
ATOM 2588 O O . LYS B 1 144 ? 0.253 53.231 27.254 1.00 59.00 170 LYS B O 1
ATOM 2594 N N . ASP B 1 145 ? 1.043 51.442 26.104 1.00 45.72 171 ASP B N 1
ATOM 2595 C CA . ASP B 1 145 ? 2.386 51.976 25.830 1.00 48.09 171 ASP B CA 1
ATOM 2596 C C . ASP B 1 145 ? 2.438 52.636 24.460 1.00 38.59 171 ASP B C 1
ATOM 2597 O O . ASP B 1 145 ? 3.309 53.406 24.180 1.00 37.85 171 ASP B O 1
ATOM 2602 N N . CYS B 1 146 ? 1.507 52.288 23.606 1.00 32.34 172 CYS B N 1
ATOM 2603 C CA . CYS B 1 146 ? 1.574 52.640 22.208 1.00 37.62 172 CYS B CA 1
ATOM 2604 C C . CYS B 1 146 ? 2.772 52.031 21.503 1.00 37.72 172 CYS B C 1
ATOM 2605 O O . CYS B 1 146 ? 3.291 52.646 20.582 1.00 39.62 172 CYS B O 1
ATOM 2608 N N . TYR B 1 147 ? 3.185 50.774 21.843 1.00 35.24 173 TYR B N 1
ATOM 2609 C CA . TYR B 1 147 ? 4.248 50.142 21.063 1.00 33.17 173 TYR B CA 1
ATOM 2610 C C . TYR B 1 147 ? 3.671 49.551 19.775 1.00 29.82 173 TYR B C 1
ATOM 2611 O O . TYR B 1 147 ? 2.579 48.957 19.783 1.00 34.23 173 TYR B O 1
ATOM 2620 N N . PRO B 1 148 ? 4.404 49.692 18.657 1.00 34.55 174 PRO B N 1
ATOM 2621 C CA . PRO B 1 148 ? 4.074 48.899 17.500 1.00 32.53 174 PRO B CA 1
ATOM 2622 C C . PRO B 1 148 ? 4.192 47.337 17.623 1.00 32.33 174 PRO B C 1
ATOM 2623 O O . PRO B 1 148 ? 5.137 46.783 18.169 1.00 35.93 174 PRO B O 1
ATOM 2627 N N . VAL B 1 149 ? 3.203 46.669 17.084 1.00 25.61 175 VAL B N 1
ATOM 2628 C CA . VAL B 1 149 ? 2.980 45.226 17.134 1.00 29.51 175 VAL B CA 1
ATOM 2629 C C . VAL B 1 149 ? 3.062 44.774 15.717 1.00 31.39 175 VAL B C 1
ATOM 2630 O O . VAL B 1 149 ? 3.740 43.790 15.413 1.00 30.10 175 VAL B O 1
ATOM 2634 N N . GLN B 1 150 ? 2.374 45.487 14.791 1.00 32.31 176 GLN B N 1
ATOM 2635 C CA . GLN B 1 150 ? 2.199 44.934 13.412 1.00 28.61 176 GLN B CA 1
ATOM 2636 C C . GLN B 1 150 ? 1.744 46.015 12.473 1.00 35.42 176 GLN B C 1
ATOM 2637 O O . GLN B 1 150 ? 1.028 46.985 12.886 1.00 37.64 176 GLN B O 1
ATOM 2643 N N . GLU B 1 151 ? 2.264 45.975 11.252 1.00 38.71 177 GLU B N 1
ATOM 2644 C CA . GLU B 1 151 ? 1.793 46.861 10.163 1.00 42.53 177 GLU B CA 1
ATOM 2645 C C . GLU B 1 151 ? 1.503 46.017 8.936 1.00 44.02 177 GLU B C 1
ATOM 2646 O O . GLU B 1 151 ? 2.280 45.098 8.665 1.00 38.72 177 GLU B O 1
ATOM 2652 N N . THR B 1 152 ? 0.420 46.329 8.197 1.00 30.28 178 THR B N 1
ATOM 2653 C CA . THR B 1 152 ? 0.090 45.667 6.951 1.00 31.94 178 THR B CA 1
ATOM 2654 C C . THR B 1 152 ? -0.189 46.794 5.958 1.00 35.07 178 THR B C 1
ATOM 2655 O O . THR B 1 152 ? -0.780 47.856 6.307 1.00 35.21 178 THR B O 1
ATOM 2659 N N . PHE B 1 153 ? 0.248 46.605 4.721 1.00 40.32 179 PHE B N 1
ATOM 2660 C CA . PHE B 1 153 ? -0.207 47.465 3.626 1.00 40.66 179 PHE B CA 1
ATOM 2661 C C . PHE B 1 153 ? -0.968 46.589 2.691 1.00 43.65 179 PHE B C 1
ATOM 2662 O O . PHE B 1 153 ? -0.521 45.481 2.380 1.00 39.61 179 PHE B O 1
ATOM 2670 N N . THR B 1 154 ? -2.143 47.065 2.234 1.00 37.09 180 THR B N 1
ATOM 2671 C CA . THR B 1 154 ? -2.994 46.262 1.369 1.00 37.72 180 THR B CA 1
ATOM 2672 C C . THR B 1 154 ? -3.390 47.084 0.117 1.00 36.42 180 THR B C 1
ATOM 2673 O O . THR B 1 154 ? -3.231 48.295 0.106 1.00 34.83 180 THR B O 1
ATOM 2677 N N . ILE B 1 155 ? -3.808 46.415 -0.941 1.00 34.64 181 ILE B N 1
ATOM 2678 C CA . ILE B 1 155 ? -4.341 47.132 -2.121 1.00 37.34 181 ILE B CA 1
ATOM 2679 C C . ILE B 1 155 ? -5.558 46.384 -2.502 1.00 36.33 181 ILE B C 1
ATOM 2680 O O . ILE B 1 155 ? -5.537 45.154 -2.657 1.00 42.51 181 ILE B O 1
ATOM 2685 N N . ASN B 1 156 ? -6.652 47.110 -2.694 1.00 44.80 182 ASN B N 1
ATOM 2686 C CA . ASN B 1 156 ? -7.816 46.434 -3.161 1.00 44.22 182 ASN B CA 1
ATOM 2687 C C . ASN B 1 156 ? -8.071 45.266 -2.190 1.00 37.85 182 ASN B C 1
ATOM 2688 O O . ASN B 1 156 ? -8.379 44.173 -2.618 1.00 43.97 182 ASN B O 1
ATOM 2693 N N . TYR B 1 157 ? -7.902 45.537 -0.877 1.00 44.77 183 TYR B N 1
ATOM 2694 C CA . TYR B 1 157 ? -8.087 44.573 0.203 1.00 51.82 183 TYR B CA 1
ATOM 2695 C C . TYR B 1 157 ? -7.141 43.407 0.287 1.00 51.34 183 TYR B C 1
ATOM 2696 O O . TYR B 1 157 ? -7.334 42.545 1.128 1.00 45.69 183 TYR B O 1
ATOM 2705 N N . SER B 1 158 ? -6.115 43.378 -0.555 1.00 41.16 184 SER B N 1
ATOM 2706 C CA . SER B 1 158 ? -5.237 42.222 -0.593 1.00 44.90 184 SER B CA 1
ATOM 2707 C C . SER B 1 158 ? -3.943 42.611 0.081 1.00 34.77 184 SER B C 1
ATOM 2708 O O . SER B 1 158 ? -3.420 43.702 -0.103 1.00 39.75 184 SER B O 1
ATOM 2711 N N . VAL B 1 159 ? -3.396 41.707 0.865 1.00 40.81 185 VAL B N 1
ATOM 2712 C CA . VAL B 1 159 ? -2.145 41.975 1.566 1.00 38.54 185 VAL B CA 1
ATOM 2713 C C . VAL B 1 159 ? -0.916 42.119 0.608 1.00 36.89 185 VAL B C 1
ATOM 2714 O O . VAL B 1 159 ? -0.605 41.226 -0.157 1.00 44.82 185 VAL B O 1
ATOM 2718 N N . ILE B 1 160 ? -0.235 43.235 0.681 1.00 34.89 186 ILE B N 1
ATOM 2719 C CA . ILE B 1 160 ? 0.998 43.491 -0.078 1.00 38.03 186 ILE B CA 1
ATOM 2720 C C . ILE B 1 160 ? 2.207 43.125 0.776 1.00 36.74 186 ILE B C 1
ATOM 2721 O O . ILE B 1 160 ? 3.098 42.395 0.343 1.00 35.87 186 ILE B O 1
ATOM 2726 N N . LEU B 1 161 ? 2.248 43.693 1.975 1.00 35.31 187 LEU B N 1
ATOM 2727 C CA . LEU B 1 161 ? 3.362 43.404 2.912 1.00 36.56 187 LEU B CA 1
ATOM 2728 C C . LEU B 1 161 ? 2.769 43.418 4.329 1.00 42.58 187 LEU B C 1
ATOM 2729 O O . LEU B 1 161 ? 1.814 44.173 4.567 1.00 36.71 187 LEU B O 1
ATOM 2734 N N . SER B 1 162 ? 3.327 42.610 5.240 1.00 37.96 188 SER B N 1
ATOM 2735 C CA . SER B 1 162 ? 2.952 42.652 6.649 1.00 35.93 188 SER B CA 1
ATOM 2736 C C . SER B 1 162 ? 4.146 42.354 7.563 1.00 42.16 188 SER B C 1
ATOM 2737 O O . SER B 1 162 ? 4.756 41.324 7.413 1.00 36.31 188 SER B O 1
ATOM 2740 N N . THR B 1 163 ? 4.484 43.295 8.457 1.00 39.93 189 THR B N 1
ATOM 2741 C CA . THR B 1 163 ? 5.606 43.185 9.381 1.00 39.44 189 THR B CA 1
ATOM 2742 C C . THR B 1 163 ? 5.137 43.112 10.837 1.00 36.54 189 THR B C 1
ATOM 2743 O O . THR B 1 163 ? 4.310 43.923 11.298 1.00 34.29 189 THR B O 1
ATOM 2747 N N . ARG B 1 164 ? 5.634 42.113 11.534 1.00 35.04 190 ARG B N 1
ATOM 2748 C CA . ARG B 1 164 ? 5.442 41.979 12.966 1.00 33.86 190 ARG B CA 1
ATOM 2749 C C . ARG B 1 164 ? 6.709 42.428 13.688 1.00 35.69 190 ARG B C 1
ATOM 2750 O O . ARG B 1 164 ? 7.815 42.125 13.215 1.00 34.81 190 ARG B O 1
ATOM 2758 N N . PHE B 1 165 ? 6.559 43.158 14.795 1.00 32.10 191 PHE B N 1
ATOM 2759 C CA . PHE B 1 165 ? 7.690 43.699 15.538 1.00 33.10 191 PHE B CA 1
ATOM 2760 C C . PHE B 1 165 ? 7.799 43.103 16.982 1.00 36.64 191 PHE B C 1
ATOM 2761 O O . PHE B 1 165 ? 6.829 42.845 17.643 1.00 35.29 191 PHE B O 1
ATOM 2769 N N . PHE B 1 166 ? 9.004 42.944 17.491 1.00 38.76 192 PHE B N 1
ATOM 2770 C CA . PHE B 1 166 ? 9.141 42.476 18.837 1.00 38.46 192 PHE B CA 1
ATOM 2771 C C . PHE B 1 166 ? 10.496 42.833 19.482 1.00 36.45 192 PHE B C 1
ATOM 2772 O O . PHE B 1 166 ? 11.342 43.386 18.822 1.00 36.73 192 PHE B O 1
ATOM 2780 N N . ASP B 1 167 ? 10.616 42.530 20.779 1.00 37.94 193 ASP B N 1
ATOM 2781 C CA . ASP B 1 167 ? 11.777 42.856 21.644 1.00 39.79 193 ASP B CA 1
ATOM 2782 C C . ASP B 1 167 ? 12.139 44.336 21.550 1.00 37.61 193 ASP B C 1
ATOM 2783 O O . ASP B 1 167 ? 13.298 44.738 21.409 1.00 33.49 193 ASP B O 1
ATOM 2788 N N . ILE B 1 168 ? 11.123 45.170 21.613 1.00 39.79 194 ILE B N 1
ATOM 2789 C CA . ILE B 1 168 ? 11.375 46.599 21.420 1.00 41.80 194 ILE B CA 1
ATOM 2790 C C . ILE B 1 168 ? 12.092 47.166 22.650 1.00 46.57 194 ILE B C 1
ATOM 2791 O O . ILE B 1 168 ? 11.657 46.980 23.772 1.00 40.00 194 ILE B O 1
ATOM 2796 N N . GLN B 1 169 ? 13.182 47.891 22.426 1.00 48.85 195 GLN B N 1
ATOM 2797 C CA . GLN B 1 169 ? 13.878 48.615 23.459 1.00 46.68 195 GLN B CA 1
ATOM 2798 C C . GLN B 1 169 ? 13.873 50.082 23.061 1.00 44.97 195 GLN B C 1
ATOM 2799 O O . GLN B 1 169 ? 14.166 50.382 21.928 1.00 40.41 195 GLN B O 1
ATOM 2805 N N . LEU B 1 170 ? 13.451 50.965 23.948 1.00 44.01 196 LEU B N 1
ATOM 2806 C CA . LEU B 1 170 ? 13.533 52.403 23.652 1.00 50.48 196 LEU B CA 1
ATOM 2807 C C . LEU B 1 170 ? 14.945 52.953 23.385 1.00 49.17 196 LEU B C 1
ATOM 2808 O O . LEU B 1 170 ? 15.958 52.517 23.955 1.00 44.51 196 LEU B O 1
ATOM 2813 N N . GLY B 1 171 ? 14.999 53.937 22.496 1.00 54.51 197 GLY B N 1
ATOM 2814 C CA . GLY B 1 171 ? 16.240 54.619 22.165 1.00 45.09 197 GLY B CA 1
ATOM 2815 C C . GLY B 1 171 ? 17.094 53.798 21.216 1.00 51.04 197 GLY B C 1
ATOM 2816 O O . GLY B 1 171 ? 16.713 52.689 20.737 1.00 43.15 197 GLY B O 1
ATOM 2817 N N . ILE B 1 172 ? 18.255 54.351 20.938 1.00 50.09 198 ILE B N 1
ATOM 2818 C CA . ILE B 1 172 ? 19.198 53.803 19.979 1.00 49.62 198 ILE B CA 1
ATOM 2819 C C . ILE B 1 172 ? 20.481 53.649 20.757 1.00 53.50 198 ILE B C 1
ATOM 2820 O O . ILE B 1 172 ? 20.991 54.636 21.278 1.00 51.16 198 ILE B O 1
ATOM 2825 N N . LYS B 1 173 ? 21.019 52.438 20.830 1.00 53.78 199 LYS B N 1
ATOM 2826 C CA . LYS B 1 173 ? 22.136 52.196 21.741 1.00 58.07 199 LYS B CA 1
ATOM 2827 C C . LYS B 1 173 ? 23.379 52.812 21.165 1.00 59.22 199 LYS B C 1
ATOM 2828 O O . LYS B 1 173 ? 24.151 53.439 21.890 1.00 60.47 199 LYS B O 1
ATOM 2834 N N . ASP B 1 174 ? 23.572 52.610 19.866 1.00 55.77 200 ASP B N 1
ATOM 2835 C CA . ASP B 1 174 ? 24.739 53.091 19.128 1.00 56.62 200 ASP B CA 1
ATOM 2836 C C . ASP B 1 174 ? 24.290 53.683 17.794 1.00 46.36 200 ASP B C 1
ATOM 2837 O O . ASP B 1 174 ? 23.942 52.936 16.876 1.00 52.17 200 ASP B O 1
ATOM 2842 N N . PRO B 1 175 ? 24.298 55.023 17.659 1.00 49.00 201 PRO B N 1
ATOM 2843 C CA . PRO B 1 175 ? 23.834 55.593 16.390 1.00 51.85 201 PRO B CA 1
ATOM 2844 C C . PRO B 1 175 ? 24.798 55.403 15.247 1.00 53.24 201 PRO B C 1
ATOM 2845 O O . PRO B 1 175 ? 24.446 55.700 14.113 1.00 55.82 201 PRO B O 1
ATOM 2849 N N . SER B 1 176 ? 26.001 54.892 15.507 1.00 49.78 202 SER B N 1
ATOM 2850 C CA . SER B 1 176 ? 26.895 54.530 14.379 1.00 48.37 202 SER B CA 1
ATOM 2851 C C . SER B 1 176 ? 26.316 53.334 13.589 1.00 43.85 202 SER B C 1
ATOM 2852 O O . SER B 1 176 ? 26.766 53.028 12.521 1.00 45.46 202 SER B O 1
ATOM 2855 N N . VAL B 1 177 ? 25.237 52.690 14.045 1.00 44.47 203 VAL B N 1
ATOM 2856 C CA . VAL B 1 177 ? 24.622 51.702 13.200 1.00 43.30 203 VAL B CA 1
ATOM 2857 C C . VAL B 1 177 ? 24.031 52.347 11.941 1.00 39.83 203 VAL B C 1
ATOM 2858 O O . VAL B 1 177 ? 23.898 51.697 10.922 1.00 37.93 203 VAL B O 1
ATOM 2862 N N . PHE B 1 178 ? 23.604 53.595 12.042 1.00 43.76 204 PHE B N 1
ATOM 2863 C CA . PHE B 1 178 ? 23.154 54.331 10.853 1.00 47.82 204 PHE B CA 1
ATOM 2864 C C . PHE B 1 178 ? 24.299 54.832 9.900 1.00 49.34 204 PHE B C 1
ATOM 2865 O O . PHE B 1 178 ? 24.033 55.229 8.791 1.00 54.09 204 PHE B O 1
ATOM 2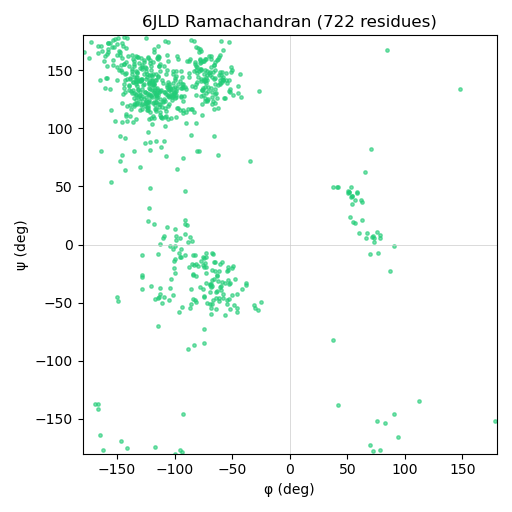873 N N . THR B 1 179 ? 25.550 54.748 10.327 1.00 49.34 205 THR B N 1
ATOM 2874 C CA . THR B 1 179 ? 26.692 55.175 9.517 1.00 48.00 205 THR B CA 1
ATOM 2875 C C . THR B 1 179 ? 27.141 54.082 8.532 1.00 46.73 205 THR B C 1
ATOM 2876 O O . THR B 1 179 ? 27.694 53.103 8.966 1.00 35.66 205 THR B O 1
ATOM 2880 N N . PRO B 1 180 ? 26.997 54.317 7.224 1.00 41.15 206 PRO B N 1
ATOM 2881 C CA . PRO B 1 180 ? 27.465 53.380 6.239 1.00 47.69 206 PRO B CA 1
ATOM 2882 C C . PRO B 1 180 ? 28.953 53.054 6.407 1.00 44.33 206 PRO B C 1
ATOM 2883 O O . PRO B 1 180 ? 29.748 53.891 6.889 1.00 42.10 206 PRO B O 1
ATOM 2887 N N . PRO B 1 181 ? 29.330 51.815 6.066 1.00 42.84 207 PRO B N 1
ATOM 2888 C CA . PRO B 1 181 ? 30.728 51.453 5.997 1.00 41.84 207 PRO B CA 1
ATOM 2889 C C . PRO B 1 181 ? 31.408 52.150 4.849 1.00 42.56 207 PRO B C 1
ATOM 2890 O O . PRO B 1 181 ? 30.777 52.520 3.865 1.00 45.59 207 PRO B O 1
ATOM 2894 N N . SER B 1 182 ? 32.709 52.356 5.005 1.00 48.26 208 SER B N 1
ATOM 2895 C CA . SER B 1 182 ? 33.550 53.098 4.075 1.00 46.00 208 SER B CA 1
ATOM 2896 C C . SER B 1 182 ? 33.451 52.586 2.621 1.00 43.50 208 SER B C 1
ATOM 2897 O O . SER B 1 182 ? 33.754 53.303 1.692 1.00 44.12 208 SER B O 1
ATOM 2900 N N . THR B 1 183 ? 33.033 51.348 2.432 1.00 43.83 209 THR B N 1
ATOM 2901 C CA . THR B 1 183 ? 32.899 50.748 1.116 1.00 42.82 209 THR B CA 1
ATOM 2902 C C . THR B 1 183 ? 31.780 51.409 0.334 1.00 46.31 209 THR B C 1
ATOM 2903 O O . THR B 1 183 ? 31.723 51.313 -0.887 1.00 41.43 209 THR B O 1
ATOM 2907 N N . CYS B 1 184 ? 30.862 52.033 1.074 1.00 47.52 210 CYS B N 1
ATOM 2908 C CA . CYS B 1 184 ? 29.754 52.806 0.456 1.00 45.93 210 CYS B CA 1
ATOM 2909 C C . CYS B 1 184 ? 30.313 54.126 -0.137 1.00 50.61 210 CYS B C 1
ATOM 2910 O O . CYS B 1 184 ? 29.621 54.764 -0.850 1.00 44.58 210 CYS B O 1
ATOM 2913 N N . GLN B 1 185 ? 31.564 54.487 0.165 1.00 48.17 211 GLN B N 1
ATOM 2914 C CA . GLN B 1 185 ? 32.296 55.515 -0.606 1.00 60.57 211 GLN B CA 1
ATOM 2915 C C . GLN B 1 185 ? 32.549 55.173 -2.096 1.00 58.05 211 GLN B C 1
ATOM 2916 O O . GLN B 1 185 ? 32.619 56.058 -2.941 1.00 60.05 211 GLN B O 1
ATOM 2922 N N . MET B 1 186 ? 32.700 53.900 -2.420 1.00 56.55 212 MET B N 1
ATOM 2923 C CA . MET B 1 186 ? 32.950 53.491 -3.790 1.00 54.88 212 MET B CA 1
ATOM 2924 C C . MET B 1 186 ? 31.817 52.566 -4.140 1.00 47.61 212 MET B C 1
ATOM 2925 O O . MET B 1 186 ? 32.042 51.507 -4.673 1.00 52.22 212 MET B O 1
ATOM 2930 N N . ALA B 1 187 ? 30.598 53.019 -3.844 1.00 45.88 213 ALA B N 1
ATOM 2931 C CA . ALA B 1 187 ? 29.403 52.199 -3.895 1.00 48.20 213 ALA B CA 1
ATOM 2932 C C . ALA B 1 187 ? 29.178 51.789 -5.313 1.00 56.38 213 ALA B C 1
ATOM 2933 O O . ALA B 1 187 ? 29.628 52.467 -6.211 1.00 57.04 213 ALA B O 1
ATOM 2935 N N . GLN B 1 188 ? 28.449 50.705 -5.524 1.00 58.58 214 GLN B N 1
ATOM 2936 C CA . GLN B 1 188 ? 27.836 50.482 -6.826 1.00 64.65 214 GLN B CA 1
ATOM 2937 C C . GLN B 1 188 ? 26.526 51.265 -6.934 1.00 67.31 214 GLN B C 1
ATOM 2938 O O . GLN B 1 188 ? 25.871 51.547 -5.943 1.00 71.88 214 GLN B O 1
ATOM 2944 N N . LEU B 1 189 ? 26.145 51.568 -8.169 1.00 71.52 215 LEU B N 1
ATOM 2945 C CA . LEU B 1 189 ? 24.902 52.250 -8.466 1.00 73.25 215 LEU B CA 1
ATOM 2946 C C . LEU B 1 189 ? 23.746 51.220 -8.544 1.00 70.85 215 LEU B C 1
ATOM 2947 O O . LEU B 1 189 ? 22.568 51.581 -8.503 1.00 69.48 215 LEU B O 1
ATOM 2952 N N . GLU B 1 190 ? 24.098 49.946 -8.683 1.00 70.93 216 GLU B N 1
ATOM 2953 C CA . GLU B 1 190 ? 23.156 48.885 -9.034 1.00 71.41 216 GLU B CA 1
ATOM 2954 C C . GLU B 1 190 ? 23.114 47.795 -7.946 1.00 81.21 216 GLU B C 1
ATOM 2955 O O . GLU B 1 190 ? 24.105 47.581 -7.216 1.00 77.82 216 GLU B O 1
ATOM 2961 N N . LYS B 1 191 ? 21.970 47.113 -7.858 1.00 75.83 217 LYS B N 1
ATOM 2962 C CA . LYS B 1 191 ? 21.593 46.326 -6.678 1.00 73.93 217 LYS B CA 1
ATOM 2963 C C . LYS B 1 191 ? 22.151 44.911 -6.726 1.00 68.33 217 LYS B C 1
ATOM 2964 O O . LYS B 1 191 ? 22.507 44.421 -7.795 1.00 73.66 217 LYS B O 1
ATOM 2970 N N . MET B 1 192 ? 22.227 44.268 -5.565 1.00 64.08 218 MET B N 1
ATOM 2971 C CA . MET B 1 192 ? 22.763 42.912 -5.430 1.00 63.94 218 MET B CA 1
ATOM 2972 C C . MET B 1 192 ? 21.609 41.917 -5.218 1.00 57.11 218 MET B C 1
ATOM 2973 O O . MET B 1 192 ? 20.818 42.109 -4.307 1.00 57.21 218 MET B O 1
ATOM 2978 N N . SER B 1 193 ? 21.512 40.852 -6.027 1.00 62.46 219 SER B N 1
ATOM 2979 C CA . SER B 1 193 ? 20.519 39.768 -5.769 1.0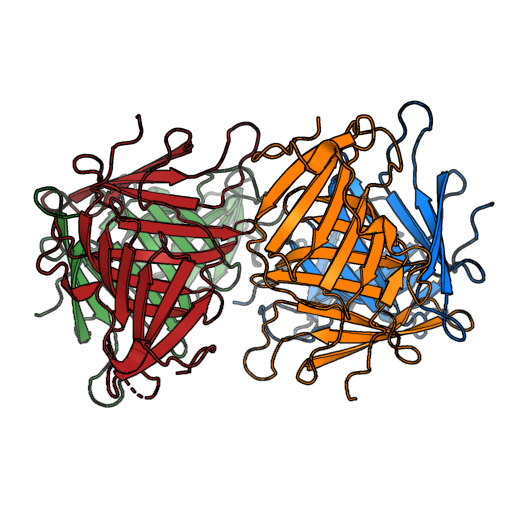0 69.29 219 SER B CA 1
ATOM 2980 C C . SER B 1 193 ? 20.978 38.840 -4.654 1.00 79.08 219 SER B C 1
ATOM 2981 O O . SER B 1 193 ? 22.142 38.876 -4.232 1.00 84.45 219 SER B O 1
ATOM 2984 N N . GLU B 1 194 ? 20.049 38.022 -4.168 1.00 84.45 220 GLU B N 1
ATOM 2985 C CA . GLU B 1 194 ? 20.387 36.887 -3.309 1.00 89.16 220 GLU B CA 1
ATOM 2986 C C . GLU B 1 194 ? 20.115 35.604 -4.075 1.00 90.97 220 GLU B C 1
ATOM 2987 O O . GLU B 1 194 ? 19.123 35.498 -4.799 1.00 97.66 220 GLU B O 1
ATOM 2993 N N . ASP B 1 195 ? 20.980 34.617 -3.906 1.00 91.19 221 ASP B N 1
ATOM 2994 C CA . ASP B 1 195 ? 20.772 33.331 -4.554 1.00 98.64 221 ASP B CA 1
ATOM 2995 C C . ASP B 1 195 ? 21.496 32.229 -3.795 1.00 98.16 221 ASP B C 1
ATOM 2996 O O . ASP B 1 195 ? 20.954 31.137 -3.635 1.00 105.38 221 ASP B O 1
ATOM 3001 N N . PRO C 1 13 ? -23.310 63.662 -33.648 1.00 54.15 39 PRO C N 1
ATOM 3002 C CA . PRO C 1 13 ? -23.232 62.377 -34.356 1.00 56.45 39 PRO C CA 1
ATOM 3003 C C . PRO C 1 13 ? -24.240 61.467 -33.737 1.00 57.16 39 PRO C C 1
ATOM 3004 O O . PRO C 1 13 ? -24.479 61.623 -32.544 1.00 55.87 39 PRO C O 1
ATOM 3008 N N . ARG C 1 14 ? -24.858 60.588 -34.541 1.00 49.07 40 ARG C N 1
ATOM 3009 C CA . ARG C 1 14 ? -25.887 59.649 -34.075 1.00 50.85 40 ARG C CA 1
ATOM 3010 C C . ARG C 1 14 ? -25.205 58.273 -33.923 1.00 43.94 40 ARG C C 1
ATOM 3011 O O . ARG C 1 14 ? -24.284 57.998 -34.696 1.00 38.05 40 ARG C O 1
ATOM 3019 N N . PRO C 1 15 ? -25.663 57.425 -32.973 1.00 40.14 41 PRO C N 1
ATOM 3020 C CA . PRO C 1 15 ? -25.060 56.104 -32.710 1.00 46.18 41 PRO C CA 1
ATOM 3021 C C . PRO C 1 15 ? -25.232 55.145 -33.893 1.00 44.39 41 PRO C C 1
ATOM 3022 O O . PRO C 1 15 ? -26.271 55.131 -34.561 1.00 42.76 41 PRO C O 1
ATOM 3026 N N . CYS C 1 16 ? -24.229 54.350 -34.133 1.00 36.88 42 CYS C N 1
ATOM 3027 C CA . CYS C 1 16 ? -24.297 53.309 -35.133 1.00 38.76 42 CYS C CA 1
ATOM 3028 C C . CYS C 1 16 ? -24.994 52.137 -34.517 1.00 39.50 42 CYS C C 1
ATOM 3029 O O . CYS C 1 16 ? -25.219 52.125 -33.331 1.00 37.38 42 CYS C O 1
ATOM 3032 N N . GLN C 1 17 ? -25.354 51.129 -35.325 1.00 41.03 43 GLN C N 1
ATOM 3033 C CA . GLN C 1 17 ? -25.955 49.927 -34.818 1.00 46.21 43 GLN C CA 1
ATOM 3034 C C . GLN C 1 17 ? -24.987 48.743 -34.875 1.00 40.97 43 GLN C C 1
ATOM 3035 O O . GLN C 1 17 ? -24.608 48.241 -35.942 1.00 38.62 43 GLN C O 1
ATOM 3041 N N . ALA C 1 18 ? -24.555 48.297 -33.701 1.00 33.47 44 ALA C N 1
ATOM 3042 C CA . ALA C 1 18 ? -23.530 47.246 -33.661 1.00 31.60 44 ALA C CA 1
ATOM 3043 C C . ALA C 1 18 ? -24.060 45.943 -34.257 1.00 31.71 44 ALA C C 1
ATOM 3044 O O . ALA C 1 18 ? -25.215 45.538 -33.954 1.00 36.55 44 ALA C O 1
ATOM 3046 N N . PRO C 1 19 ? -23.158 45.163 -34.835 1.00 44.07 45 PRO C N 1
ATOM 3047 C CA . PRO C 1 19 ? -23.510 43.806 -35.233 1.00 45.52 45 PRO C CA 1
ATOM 3048 C C . PRO C 1 19 ? -23.998 42.952 -34.076 1.00 45.21 45 PRO C C 1
ATOM 3049 O O . PRO C 1 19 ? -23.479 43.042 -32.899 1.00 38.02 45 PRO C O 1
ATOM 3053 N N . GLN C 1 20 ? -25.002 42.113 -34.356 1.00 40.21 46 GLN C N 1
ATOM 3054 C CA . GLN C 1 20 ? -25.671 41.422 -33.259 1.00 44.83 46 GLN C CA 1
ATOM 3055 C C . GLN C 1 20 ? -25.163 39.981 -33.091 1.00 38.11 46 GLN C C 1
ATOM 3056 O O . GLN C 1 20 ? -25.638 39.281 -32.246 1.00 42.09 46 GLN C O 1
ATOM 3062 N N . GLN C 1 21 ? -24.251 39.547 -33.935 1.00 38.88 47 GLN C N 1
ATOM 3063 C CA . GLN C 1 21 ? -23.778 38.168 -33.872 1.00 39.80 47 GLN C CA 1
ATOM 3064 C C . GLN C 1 21 ? -22.302 38.063 -34.140 1.00 36.19 47 GLN C C 1
ATOM 3065 O O . GLN C 1 21 ? -21.858 38.172 -35.276 1.00 43.06 47 GLN C O 1
ATOM 3071 N N . TRP C 1 22 ? -21.523 37.815 -33.122 1.00 39.61 48 TRP C N 1
ATOM 3072 C CA . TRP C 1 22 ? -20.069 37.706 -33.343 1.00 36.20 48 TRP C CA 1
ATOM 3073 C C . TRP C 1 22 ? -19.423 36.912 -32.221 1.00 33.23 48 TRP C C 1
ATOM 3074 O O . TRP C 1 22 ? -20.064 36.533 -31.215 1.00 42.21 48 TRP C O 1
ATOM 3085 N N . GLU C 1 23 ? -18.196 36.547 -32.436 1.00 37.26 49 GLU C N 1
ATOM 3086 C CA . GLU C 1 23 ? -17.454 35.759 -31.470 1.00 41.67 49 GLU C CA 1
ATOM 3087 C C . GLU C 1 23 ? -16.092 36.362 -31.455 1.00 38.65 49 GLU C C 1
ATOM 3088 O O . GLU C 1 23 ? -15.625 36.815 -32.510 1.00 40.02 49 GLU C O 1
ATOM 3094 N N . GLY C 1 24 ? -15.494 36.412 -30.255 1.00 40.95 50 GLY C N 1
ATOM 3095 C CA . GLY C 1 24 ? -14.113 36.869 -30.085 1.00 41.36 50 GLY C CA 1
ATOM 3096 C C . GLY C 1 24 ? -13.527 36.620 -28.695 1.00 40.65 50 GLY C C 1
ATOM 3097 O O . GLY C 1 24 ? -13.763 35.538 -28.083 1.00 33.24 50 GLY C O 1
ATOM 3098 N N . ARG C 1 25 ? -12.812 37.636 -28.163 1.00 30.96 51 ARG C N 1
ATOM 3099 C CA . ARG C 1 25 ? -12.117 37.503 -26.898 1.00 34.90 51 ARG C CA 1
ATOM 3100 C C . ARG C 1 25 ? -12.273 38.789 -26.133 1.00 37.67 51 ARG C C 1
ATOM 3101 O O . ARG C 1 25 ? -12.553 39.858 -26.711 1.00 37.05 51 ARG C O 1
ATOM 3109 N N . GLN C 1 26 ? -12.027 38.697 -24.833 1.00 39.36 52 GLN C N 1
ATOM 3110 C CA . GLN C 1 26 ? -12.176 39.833 -23.997 1.00 38.06 52 GLN C CA 1
ATOM 3111 C C . GLN C 1 26 ? -11.171 39.815 -22.809 1.00 36.30 52 GLN C C 1
ATOM 3112 O O . GLN C 1 26 ? -10.541 38.811 -22.499 1.00 37.73 52 GLN C O 1
ATOM 3118 N N . VAL C 1 27 ? -11.068 40.965 -22.173 1.00 32.53 53 VAL C N 1
ATOM 3119 C CA . VAL C 1 27 ? -10.399 41.127 -20.893 1.00 31.18 53 VAL C CA 1
ATOM 3120 C C . VAL C 1 27 ? -11.363 41.995 -20.086 1.00 33.01 53 VAL C C 1
ATOM 3121 O O . VAL C 1 27 ? -11.650 43.154 -20.470 1.00 34.37 53 VAL C O 1
ATOM 3125 N N . MET C 1 28 ? -11.803 41.475 -18.962 1.00 29.52 54 MET C N 1
ATOM 3126 C CA . MET C 1 28 ? -12.593 42.141 -18.068 1.00 32.20 54 MET C CA 1
ATOM 3127 C C . MET C 1 28 ? -11.856 42.576 -16.826 1.00 34.30 54 MET C C 1
ATOM 3128 O O . MET C 1 28 ? -11.197 41.759 -16.169 1.00 32.00 54 MET C O 1
ATOM 3133 N N . TYR C 1 29 ? -12.074 43.845 -16.435 1.00 31.86 55 TYR C N 1
ATOM 3134 C CA . TYR C 1 29 ? -11.589 44.359 -15.160 1.00 31.85 55 TYR C CA 1
ATOM 3135 C C . TYR C 1 29 ? -12.732 44.385 -14.159 1.00 29.80 55 TYR C C 1
ATOM 3136 O O . TYR C 1 29 ? -13.868 44.820 -14.475 1.00 27.57 55 TYR C O 1
ATOM 3145 N N . GLN C 1 30 ? -12.492 43.914 -12.935 1.00 31.49 56 GLN C N 1
ATOM 3146 C CA . GLN C 1 30 ? -13.489 44.091 -11.858 1.00 35.69 56 GLN C CA 1
ATOM 3147 C C . GLN C 1 30 ? -12.897 44.862 -10.703 1.00 37.13 56 GLN C C 1
ATOM 3148 O O . GLN C 1 30 ? -11.826 44.493 -10.147 1.00 30.20 56 GLN C O 1
ATOM 3154 N N . GLN C 1 31 ? -13.604 45.908 -10.309 1.00 34.02 57 GLN C N 1
ATOM 3155 C CA . GLN C 1 31 ? -13.266 46.641 -9.087 1.00 43.54 57 GLN C CA 1
ATOM 3156 C C . GLN C 1 31 ? -13.155 45.673 -7.843 1.00 39.21 57 GLN C C 1
ATOM 3157 O O . GLN C 1 31 ? -12.339 45.902 -6.929 1.00 37.76 57 GLN C O 1
ATOM 3163 N N . SER C 1 32 ? -13.977 44.635 -7.823 1.00 41.54 58 SER C N 1
ATOM 3164 C CA . SER C 1 32 ? -14.168 43.794 -6.622 1.00 40.90 58 SER C CA 1
ATOM 3165 C C . SER C 1 32 ? -12.854 43.093 -6.296 1.00 42.67 58 SER C C 1
ATOM 3166 O O . SER C 1 32 ? -12.404 43.115 -5.162 1.00 42.74 58 SER C O 1
ATOM 3169 N N . SER C 1 33 ? -12.233 42.546 -7.313 1.00 40.93 59 SER C N 1
ATOM 3170 C CA . SER C 1 33 ? -10.991 41.769 -7.187 1.00 42.19 59 SER C CA 1
ATOM 3171 C C . SER C 1 33 ? -9.819 42.669 -7.550 1.00 41.81 59 SER C C 1
ATOM 3172 O O . SER C 1 33 ? -8.684 42.480 -7.130 1.00 47.65 59 SER C O 1
ATOM 3175 N N . GLY C 1 34 ? -10.089 43.692 -8.341 1.00 37.91 60 GLY C N 1
ATOM 3176 C CA . GLY C 1 34 ? -9.047 44.547 -8.823 1.00 33.39 60 GLY C CA 1
ATOM 3177 C C . GLY C 1 34 ? -8.239 43.930 -9.907 1.00 30.90 60 GLY C C 1
ATOM 3178 O O . GLY C 1 34 ? -7.223 44.452 -10.292 1.00 30.24 60 GLY C O 1
ATOM 3179 N N . ARG C 1 35 ? -8.707 42.804 -10.434 1.00 30.28 61 ARG C N 1
ATOM 3180 C CA . ARG C 1 35 ? -7.994 42.015 -11.420 1.00 34.04 61 ARG C CA 1
ATOM 3181 C C . ARG C 1 35 ? -8.606 42.055 -12.817 1.00 38.33 61 ARG C C 1
ATOM 3182 O O . ARG C 1 35 ? -9.834 42.267 -12.980 1.00 33.99 61 ARG C O 1
ATOM 3190 N N . ASN C 1 36 ? -7.730 41.831 -13.797 1.00 32.51 62 ASN C N 1
ATOM 3191 C CA . ASN C 1 36 ? -8.051 41.638 -15.196 1.00 35.51 62 ASN C CA 1
ATOM 3192 C C . ASN C 1 36 ? -8.173 40.124 -15.405 1.00 40.39 62 ASN C C 1
ATOM 3193 O O . ASN C 1 36 ? -7.447 39.356 -14.797 1.00 35.18 62 ASN C O 1
ATOM 3198 N N . SER C 1 37 ? -9.160 39.703 -16.162 1.00 35.70 63 SER C N 1
ATOM 3199 C CA . SER C 1 37 ? -9.290 38.303 -16.496 1.00 36.90 63 SER C CA 1
ATOM 3200 C C . SER C 1 37 ? -9.698 38.165 -17.981 1.00 43.11 63 SER C C 1
ATOM 3201 O O . SER C 1 37 ? -10.438 39.009 -18.559 1.00 39.45 63 SER C O 1
ATOM 3204 N N . ARG C 1 38 ? -9.140 37.140 -18.588 1.00 38.09 64 ARG C N 1
ATOM 3205 C CA . ARG C 1 38 ? -9.174 36.894 -20.015 1.00 36.30 64 ARG C CA 1
ATOM 3206 C C . ARG C 1 38 ? -10.297 35.865 -20.279 1.00 34.24 64 ARG C C 1
ATOM 3207 O O . ARG C 1 38 ? -10.552 34.963 -19.457 1.00 35.62 64 ARG C O 1
ATOM 3215 N N . ALA C 1 39 ? -10.985 36.003 -21.410 1.00 32.89 65 ALA C N 1
ATOM 3216 C CA . ALA C 1 39 ? -11.969 34.957 -21.837 1.00 32.03 65 ALA C CA 1
ATOM 3217 C C . ALA C 1 39 ? -12.267 35.000 -23.307 1.00 38.75 65 ALA C C 1
ATOM 3218 O O . ALA C 1 39 ? -12.088 36.047 -24.007 1.00 38.04 65 ALA C O 1
ATOM 3220 N N . LEU C 1 40 ? -12.653 33.839 -23.817 1.00 35.41 66 LEU C N 1
ATOM 3221 C CA . LEU C 1 40 ? -13.332 33.771 -25.111 1.00 36.93 66 LEU C CA 1
ATOM 3222 C C . LEU C 1 40 ? -14.740 34.190 -24.890 1.00 31.40 66 LEU C C 1
ATOM 3223 O O . LEU C 1 40 ? -15.294 33.896 -23.832 1.00 33.83 66 LEU C O 1
ATOM 3228 N N . LEU C 1 41 ? -15.355 34.772 -25.927 1.00 31.01 67 LEU C N 1
ATOM 3229 C CA . LEU C 1 41 ? -16.727 35.201 -25.896 1.00 34.33 67 LEU C CA 1
ATOM 3230 C C . LEU C 1 41 ? -17.483 34.867 -27.197 1.00 35.69 67 LEU C C 1
ATOM 3231 O O . LEU C 1 41 ? -17.019 35.167 -28.315 1.00 38.22 67 LEU C O 1
ATOM 3236 N N . SER C 1 42 ? -18.670 34.288 -27.054 1.00 37.66 68 SER C N 1
ATOM 3237 C CA . SER C 1 42 ? -19.597 34.087 -28.218 1.00 40.45 68 SER C CA 1
ATOM 3238 C C . SER C 1 42 ? -20.838 34.882 -27.971 1.00 35.40 68 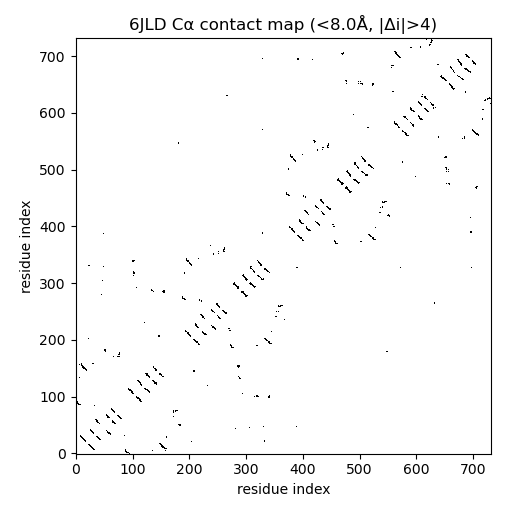SER C C 1
ATOM 3239 O O . SER C 1 42 ? -21.499 34.623 -26.992 1.00 38.05 68 SER C O 1
ATOM 3242 N N . TYR C 1 43 ? -21.125 35.878 -28.806 1.00 38.73 69 TYR C N 1
ATOM 3243 C CA . TYR C 1 43 ? -22.168 36.852 -28.528 1.00 34.80 69 TYR C CA 1
ATOM 3244 C C . TYR C 1 43 ? -23.263 36.705 -29.605 1.00 32.21 69 TYR C C 1
ATOM 3245 O O . TYR C 1 43 ? -23.032 36.997 -30.771 1.00 32.62 69 TYR C O 1
ATOM 3254 N N . ASP C 1 44 ? -24.440 36.299 -29.159 1.00 39.49 70 ASP C N 1
ATOM 3255 C CA . ASP C 1 44 ? -25.568 36.085 -30.030 1.00 45.34 70 ASP C CA 1
ATOM 3256 C C . ASP C 1 44 ? -26.707 36.954 -29.602 1.00 41.74 70 ASP C C 1
ATOM 3257 O O . ASP C 1 44 ? -27.577 36.519 -28.876 1.00 45.72 70 ASP C O 1
ATOM 3262 N N . GLY C 1 45 ? -26.654 38.212 -30.026 1.00 47.30 71 GLY C N 1
ATOM 3263 C CA . GLY C 1 45 ? -27.664 39.205 -29.629 1.00 43.76 71 GLY C CA 1
ATOM 3264 C C . GLY C 1 45 ? -29.074 38.852 -30.136 1.00 48.00 71 GLY C C 1
ATOM 3265 O O . GLY C 1 45 ? -30.020 39.019 -29.400 1.00 39.66 71 GLY C O 1
ATOM 3266 N N . LEU C 1 46 ? -29.196 38.351 -31.363 1.00 45.59 72 LEU C N 1
ATOM 3267 C CA . LEU C 1 46 ? -30.484 37.798 -31.870 1.00 60.60 72 LEU C CA 1
ATOM 3268 C C . LEU C 1 46 ? -31.222 36.852 -30.883 1.00 59.31 72 LEU C C 1
ATOM 3269 O O . LEU C 1 46 ? -32.434 36.948 -30.718 1.00 60.96 72 LEU C O 1
ATOM 3274 N N . ASN C 1 47 ? -30.493 35.958 -30.217 1.00 62.02 73 ASN C N 1
ATOM 3275 C CA . ASN C 1 47 ? -31.116 34.921 -29.374 1.00 59.21 73 ASN C CA 1
ATOM 3276 C C . ASN C 1 47 ? -30.872 35.151 -27.905 1.00 60.70 73 ASN C C 1
ATOM 3277 O O . ASN C 1 47 ? -31.212 34.303 -27.088 1.00 66.03 73 ASN C O 1
ATOM 3282 N N . GLN C 1 48 ? -30.248 36.282 -27.571 1.00 59.25 74 GLN C N 1
ATOM 3283 C CA . GLN C 1 48 ? -30.021 36.677 -26.184 1.00 52.19 74 GLN C CA 1
ATOM 3284 C C . GLN C 1 48 ? -29.345 35.577 -25.426 1.00 42.00 74 GLN C C 1
ATOM 3285 O O . GLN C 1 48 ? -29.758 35.177 -24.362 1.00 51.38 74 GLN C O 1
ATOM 3291 N N . ARG C 1 49 ? -28.291 35.071 -26.011 1.00 50.18 75 ARG C N 1
ATOM 3292 C CA . ARG C 1 49 ? -27.506 34.059 -25.366 1.00 47.15 75 ARG C CA 1
ATOM 3293 C C . ARG C 1 49 ? -26.008 34.441 -25.516 1.00 37.82 75 ARG C C 1
ATOM 3294 O O . ARG C 1 49 ? -25.593 34.847 -26.573 1.00 34.82 75 ARG C O 1
ATOM 3302 N N . VAL C 1 50 ? -25.200 34.278 -24.454 1.00 41.44 76 VAL C N 1
ATOM 3303 C CA . VAL C 1 50 ? -23.751 34.585 -24.557 1.00 37.20 76 VAL C CA 1
ATOM 3304 C C . VAL C 1 50 ? -22.971 33.408 -23.938 1.00 34.66 76 VAL C C 1
ATOM 3305 O O . VAL C 1 50 ? -23.372 32.881 -22.927 1.00 35.38 76 VAL C O 1
ATOM 3309 N N . ARG C 1 51 ? -21.825 33.070 -24.483 1.00 39.09 77 ARG C N 1
ATOM 3310 C CA . ARG C 1 51 ? -21.026 32.024 -23.949 1.00 37.94 77 ARG C CA 1
ATOM 3311 C C . ARG C 1 51 ? -19.644 32.574 -23.661 1.00 38.42 77 ARG C C 1
ATOM 3312 O O . ARG C 1 51 ? -19.005 33.174 -24.517 1.00 36.97 77 ARG C O 1
ATOM 3320 N N . VAL C 1 52 ? -19.229 32.431 -22.413 1.00 37.72 78 VAL C N 1
ATOM 3321 C CA . VAL C 1 52 ? -17.901 32.928 -21.977 1.00 36.20 78 VAL C CA 1
ATOM 3322 C C . VAL C 1 52 ? -17.040 31.765 -21.552 1.00 34.90 78 VAL C C 1
ATOM 3323 O O . VAL C 1 52 ? -17.428 30.972 -20.694 1.00 37.93 78 VAL C O 1
ATOM 3327 N N . LEU C 1 53 ? -15.839 31.702 -22.110 1.00 34.65 79 LEU C N 1
ATOM 3328 C CA . LEU C 1 53 ? -14.903 30.606 -21.787 1.00 39.17 79 LEU C CA 1
ATOM 3329 C C . LEU C 1 53 ? -13.609 31.193 -21.164 1.00 32.62 79 LEU C C 1
ATOM 3330 O O . LEU C 1 53 ? -12.783 31.735 -21.886 1.00 41.14 79 LEU C O 1
ATOM 3335 N N . ASP C 1 54 ? -13.443 31.087 -19.862 1.00 34.08 80 ASP C N 1
ATOM 3336 C CA . ASP C 1 54 ? -12.221 31.681 -19.190 1.00 38.75 80 ASP C CA 1
ATOM 3337 C C . ASP C 1 54 ? -10.960 31.173 -19.784 1.00 35.85 80 ASP C C 1
ATOM 3338 O O . ASP C 1 54 ? -10.924 30.034 -20.226 1.00 41.34 80 ASP C O 1
ATOM 3343 N N . GLU C 1 55 ? -9.979 32.063 -19.914 1.00 35.80 81 GLU C N 1
ATOM 3344 C CA . GLU C 1 55 ? -8.666 31.826 -20.579 1.00 40.33 81 GLU C CA 1
ATOM 3345 C C . GLU C 1 55 ? -7.574 32.027 -19.522 1.00 47.32 81 GLU C C 1
ATOM 3346 O O . GLU C 1 55 ? -7.765 32.749 -18.485 1.00 43.82 81 GLU C O 1
ATOM 3352 N N . ARG C 1 56 ? -6.445 31.400 -19.808 1.00 59.47 82 ARG C N 1
ATOM 3353 C CA . ARG C 1 56 ? -5.398 31.188 -18.816 1.00 74.82 82 ARG C CA 1
ATOM 3354 C C . ARG C 1 56 ? -4.583 32.411 -18.756 1.00 68.79 82 ARG C C 1
ATOM 3355 O O . ARG C 1 56 ? -4.886 33.260 -17.940 1.00 77.24 82 ARG C O 1
ATOM 3363 N N . LYS C 1 57 ? -3.584 32.510 -19.636 1.00 66.83 83 LYS C N 1
ATOM 3364 C CA . LYS C 1 57 ? -2.498 33.474 -19.501 1.00 64.66 83 LYS C CA 1
ATOM 3365 C C . LYS C 1 57 ? -1.561 32.925 -18.410 1.00 63.09 83 LYS C C 1
ATOM 3366 O O . LYS C 1 57 ? -1.464 31.715 -18.235 1.00 73.89 83 LYS C O 1
ATOM 3372 N N . ALA C 1 58 ? -0.850 33.790 -17.694 1.00 56.91 84 ALA C N 1
ATOM 3373 C CA . ALA C 1 58 ? -0.060 33.389 -16.508 1.00 52.38 84 ALA C CA 1
ATOM 3374 C C . ALA C 1 58 ? -0.748 32.417 -15.558 1.00 48.14 84 ALA C C 1
ATOM 3375 O O . ALA C 1 58 ? -1.978 32.488 -15.362 1.00 56.01 84 ALA C O 1
ATOM 3377 N N . LEU C 1 59 ? 0.041 31.520 -14.930 1.00 50.97 85 LEU C N 1
ATOM 3378 C CA . LEU C 1 59 ? -0.558 30.478 -14.039 1.00 50.21 85 LEU C CA 1
ATOM 3379 C C . LEU C 1 59 ? -0.926 30.960 -12.644 1.00 45.11 85 LEU C C 1
ATOM 3380 O O . LEU C 1 59 ? -1.749 30.346 -11.968 1.00 43.52 85 LEU C O 1
ATOM 3385 N N . ILE C 1 60 ? -0.342 32.088 -12.250 1.00 48.46 86 ILE C N 1
ATOM 3386 C CA . ILE C 1 60 ? -0.570 32.666 -10.956 1.00 50.83 86 ILE C CA 1
ATOM 3387 C C . ILE C 1 60 ? -1.148 34.070 -11.158 1.00 52.55 86 ILE C C 1
ATOM 3388 O O . ILE C 1 60 ? -0.785 34.740 -12.137 1.00 46.45 86 ILE C O 1
ATOM 3393 N N . PRO C 1 61 ? -2.047 34.498 -10.233 1.00 42.33 87 PRO C N 1
ATOM 3394 C CA . PRO C 1 61 ? -2.475 33.669 -9.107 1.00 52.16 87 PRO C CA 1
ATOM 3395 C C . PRO C 1 61 ? -3.257 32.447 -9.572 1.00 50.28 87 PRO C C 1
ATOM 3396 O O . PRO C 1 61 ? -3.862 32.477 -10.637 1.00 47.53 87 PRO C O 1
ATOM 3400 N N . CYS C 1 62 ? -3.231 31.404 -8.755 1.00 54.58 88 CYS C N 1
ATOM 3401 C CA . CYS C 1 62 ? -3.919 30.149 -9.014 1.00 51.11 88 CYS C CA 1
ATOM 3402 C C . CYS C 1 62 ? -5.424 30.321 -8.966 1.00 53.84 88 CYS C C 1
ATOM 3403 O O . CYS C 1 62 ? -5.983 30.836 -8.004 1.00 50.59 88 CYS C O 1
ATOM 3406 N N . LYS C 1 63 ? -6.093 29.886 -10.021 1.00 51.50 89 LYS C N 1
ATOM 3407 C CA . LYS C 1 63 ? -7.518 29.859 -9.998 1.00 46.37 89 LYS C CA 1
ATOM 3408 C C . LYS C 1 63 ? -7.960 28.752 -10.965 1.00 38.50 89 LYS C C 1
ATOM 3409 O O . LYS C 1 63 ? -7.173 28.337 -11.817 1.00 41.79 89 LYS C O 1
ATOM 3415 N N . ARG C 1 64 ? -9.184 28.277 -10.777 1.00 40.15 90 ARG C N 1
ATOM 3416 C CA . ARG C 1 64 ? -9.870 27.365 -11.649 1.00 49.85 90 ARG C CA 1
ATOM 3417 C C . ARG C 1 64 ? -10.421 28.167 -12.833 1.00 54.44 90 ARG C C 1
ATOM 3418 O O . ARG C 1 64 ? -10.783 29.326 -12.664 1.00 43.76 90 ARG C O 1
ATOM 3426 N N . LEU C 1 65 ? -10.523 27.532 -13.999 1.00 50.94 91 LEU C N 1
ATOM 3427 C CA . LEU C 1 65 ? -11.148 28.123 -15.195 1.00 42.45 91 LEU C CA 1
ATOM 3428 C C . LEU C 1 65 ? -12.581 27.626 -15.370 1.00 50.01 91 LEU C C 1
ATOM 3429 O O . LEU C 1 65 ? -12.869 26.397 -15.285 1.00 42.17 91 LEU C O 1
ATOM 3434 N N . PHE C 1 66 ? -13.502 28.568 -15.599 1.00 42.73 92 PHE C N 1
ATOM 3435 C CA . PHE C 1 66 ? -14.944 28.196 -15.837 1.00 37.22 92 PHE C CA 1
ATOM 3436 C C . PHE C 1 66 ? -15.442 28.533 -17.200 1.00 40.49 92 PHE C C 1
ATOM 3437 O O . PHE C 1 66 ? -14.812 29.321 -17.922 1.00 42.85 92 PHE C O 1
ATOM 3445 N N . GLU C 1 67 ? -16.543 27.881 -17.603 1.00 35.87 93 GLU C N 1
ATOM 3446 C CA . GLU C 1 67 ? -17.180 28.185 -18.823 1.00 33.79 93 GLU C CA 1
ATOM 3447 C C . GLU C 1 67 ? -18.530 28.654 -18.386 1.00 36.92 93 GLU C C 1
ATOM 3448 O O . GLU C 1 67 ? -19.091 28.123 -17.407 1.00 39.33 93 GLU C O 1
ATOM 3454 N N . TYR C 1 68 ? -19.019 29.727 -19.031 1.00 34.74 94 TYR C N 1
ATOM 3455 C CA . TYR C 1 68 ? -20.323 30.279 -18.677 1.00 36.09 94 TYR C CA 1
ATOM 3456 C C . TYR C 1 68 ? -21.216 30.205 -19.871 1.00 36.46 94 TYR C C 1
ATOM 3457 O O . TYR C 1 68 ? -20.788 30.512 -20.964 1.00 43.79 94 TYR C O 1
ATOM 3466 N N . ILE C 1 69 ? -22.455 29.807 -19.682 1.00 44.08 95 ILE C N 1
ATOM 3467 C CA . ILE C 1 69 ? -23.450 29.917 -20.758 1.00 50.20 95 ILE C CA 1
ATOM 3468 C C . ILE C 1 69 ? -24.734 30.636 -20.279 1.00 41.16 95 ILE C C 1
ATOM 3469 O O . ILE C 1 69 ? -25.421 30.129 -19.438 1.00 48.03 95 ILE C O 1
ATOM 3474 N N . LEU C 1 70 ? -25.055 31.816 -20.856 1.00 45.87 96 LEU C N 1
ATOM 3475 C CA . LEU C 1 70 ? -26.142 32.702 -20.348 1.00 42.77 96 LEU C CA 1
ATOM 3476 C C . LEU C 1 70 ? -27.263 32.710 -21.337 1.00 40.25 96 LEU C C 1
ATOM 3477 O O . LEU C 1 70 ? -27.043 33.093 -22.472 1.00 39.50 96 LEU C O 1
ATOM 3482 N N . LEU C 1 71 ? -28.458 32.254 -20.916 1.00 46.96 97 LEU C N 1
ATOM 3483 C CA . LEU C 1 71 ? -29.600 32.029 -21.838 1.00 49.29 97 LEU C CA 1
ATOM 3484 C C . LEU C 1 71 ? -30.769 32.878 -21.388 1.00 44.40 97 LEU C C 1
ATOM 3485 O O . LEU C 1 71 ? -31.577 32.460 -20.590 1.00 47.56 97 LEU C O 1
ATOM 3490 N N . TYR C 1 72 ? -30.833 34.108 -21.865 1.00 48.56 98 TYR C N 1
ATOM 3491 C CA . TYR C 1 72 ? -31.823 35.030 -21.382 1.00 54.91 98 TYR C CA 1
ATOM 3492 C C . TYR C 1 72 ? -33.231 34.721 -21.921 1.00 64.61 98 TYR C C 1
ATOM 3493 O O . TYR C 1 72 ? -34.193 35.319 -21.450 1.00 78.08 98 TYR C O 1
ATOM 3502 N N . LYS C 1 73 ? -33.348 33.838 -22.915 1.00 66.65 99 LYS C N 1
ATOM 3503 C CA . LYS C 1 73 ? -34.662 33.272 -23.281 1.00 71.73 99 LYS C CA 1
ATOM 3504 C C . LYS C 1 73 ? -35.204 32.518 -22.071 1.00 68.24 99 LYS C C 1
ATOM 3505 O O . LYS C 1 73 ? -36.352 32.703 -21.661 1.00 66.12 99 LYS C O 1
ATOM 3511 N N . ASP C 1 74 ? -34.327 31.718 -21.466 1.00 62.87 100 ASP C N 1
ATOM 3512 C CA . ASP C 1 74 ? -34.674 30.823 -20.370 1.00 58.76 100 ASP C CA 1
ATOM 3513 C C . ASP C 1 74 ? -34.352 31.312 -18.964 1.00 64.72 100 ASP C C 1
ATOM 3514 O O . ASP C 1 74 ? -34.519 30.541 -18.030 1.00 61.69 100 ASP C O 1
ATOM 3519 N N . GLY C 1 75 ? -33.844 32.542 -18.801 1.00 61.22 101 GLY C N 1
ATOM 3520 C CA . GLY C 1 75 ? -33.595 33.122 -17.465 1.00 52.89 101 GLY C CA 1
ATOM 3521 C C . GLY C 1 75 ? -32.739 32.263 -16.551 1.00 56.69 101 GLY C C 1
ATOM 3522 O O . GLY C 1 75 ? -32.953 32.194 -15.332 1.00 60.93 101 GLY C O 1
ATOM 3523 N N . VAL C 1 76 ? -31.775 31.568 -17.126 1.00 55.77 102 VAL C N 1
ATOM 3524 C CA . VAL C 1 76 ? -30.812 30.825 -16.320 1.00 53.80 102 VAL C CA 1
ATOM 3525 C C . VAL C 1 76 ? -29.400 30.878 -16.917 1.00 43.38 102 VAL C C 1
ATOM 3526 O O . VAL C 1 76 ? -29.226 30.989 -18.111 1.00 45.98 102 VAL C O 1
ATOM 3530 N N . MET C 1 77 ? -28.415 30.655 -16.069 1.00 52.31 103 MET C N 1
ATOM 3531 C CA . MET C 1 77 ? -27.013 30.538 -16.489 1.00 53.46 103 MET C CA 1
ATOM 3532 C C . MET C 1 77 ? -26.422 29.218 -16.016 1.00 54.73 103 MET C C 1
ATOM 3533 O O . MET C 1 77 ? -26.848 28.682 -14.983 1.00 60.15 103 MET C O 1
ATOM 3538 N N . PHE C 1 78 ? -25.437 28.703 -16.757 1.00 44.69 104 PHE C N 1
ATOM 3539 C CA . PHE C 1 78 ? -24.666 27.561 -16.285 1.00 48.16 104 PHE C CA 1
ATOM 3540 C C . PHE C 1 78 ? -23.232 27.997 -16.097 1.00 45.99 104 PHE C C 1
ATOM 3541 O O . PHE C 1 78 ? -22.669 28.658 -16.980 1.00 48.13 104 PHE C O 1
ATOM 3549 N N . GLN C 1 79 ? -22.699 27.703 -14.911 1.00 45.52 105 GLN C N 1
ATOM 3550 C CA . GLN C 1 79 ? -21.281 27.767 -14.616 1.00 38.43 105 GLN C CA 1
ATOM 3551 C C . GLN C 1 79 ? -20.756 26.339 -14.642 1.00 46.88 105 GLN C C 1
ATOM 3552 O O . GLN C 1 79 ? -21.345 25.480 -13.961 1.00 48.38 105 GLN C O 1
ATOM 3558 N N . ILE C 1 80 ? -19.686 26.088 -15.433 1.00 49.15 106 ILE C N 1
ATOM 3559 C CA . ILE C 1 80 ? -19.141 24.764 -15.691 1.00 43.86 106 ILE C CA 1
ATOM 3560 C C . ILE C 1 80 ? -17.584 24.737 -15.589 1.00 46.47 106 ILE C C 1
ATOM 3561 O O . ILE C 1 80 ? -16.889 25.394 -16.340 1.00 44.99 106 ILE C O 1
ATOM 3566 N N . ASP C 1 81 ? -17.035 23.943 -14.680 1.00 42.15 107 ASP C N 1
ATOM 3567 C CA . ASP C 1 81 ? -15.558 23.695 -14.606 1.00 53.32 107 ASP C CA 1
ATOM 3568 C C . ASP C 1 81 ? -15.072 23.169 -15.947 1.00 49.24 107 ASP C C 1
ATOM 3569 O O . ASP C 1 81 ? -15.623 22.169 -16.430 1.00 53.03 107 ASP C O 1
ATOM 3574 N N . GLN C 1 82 ? -14.064 23.798 -16.553 1.00 43.96 108 GLN C N 1
ATOM 3575 C CA . GLN C 1 82 ? -13.624 23.359 -17.883 1.00 49.53 108 GLN C CA 1
ATOM 3576 C C . GLN C 1 82 ? -12.860 22.019 -17.827 1.00 47.08 108 GLN C C 1
ATOM 3577 O O . GLN C 1 82 ? -12.772 21.350 -18.838 1.00 55.08 108 GLN C O 1
ATOM 3583 N N . ALA C 1 83 ? -12.260 21.688 -16.683 1.00 55.31 109 ALA C N 1
ATOM 3584 C CA . ALA C 1 83 ? -11.504 20.437 -16.536 1.00 55.51 109 ALA C CA 1
ATOM 3585 C C . ALA C 1 83 ? -12.417 19.292 -16.128 1.00 52.40 109 ALA C C 1
ATOM 3586 O O . ALA C 1 83 ? -12.443 18.278 -16.790 1.00 61.57 109 ALA C O 1
ATOM 3588 N N . THR C 1 84 ? -13.149 19.482 -15.047 1.00 53.63 110 THR C N 1
ATOM 3589 C CA . THR C 1 84 ? -13.952 18.413 -14.449 1.00 66.37 110 THR C CA 1
ATOM 3590 C C . THR C 1 84 ? -15.417 18.436 -14.917 1.00 69.21 110 THR C C 1
ATOM 3591 O O . THR C 1 84 ? -16.171 17.485 -14.683 1.00 64.68 110 THR C O 1
ATOM 3595 N N . LYS C 1 85 ? -15.818 19.514 -15.593 1.00 62.28 111 LYS C N 1
ATOM 3596 C CA . LYS C 1 85 ? -17.196 19.658 -16.089 1.00 54.94 111 LYS C CA 1
ATOM 3597 C C . LYS C 1 85 ? -18.310 19.556 -15.000 1.00 48.87 111 LYS C C 1
ATOM 3598 O O . LYS C 1 85 ? -19.494 19.346 -15.289 1.00 52.97 111 LYS C O 1
ATOM 3604 N N . GLN C 1 86 ? -17.909 19.739 -13.747 1.00 38.76 112 GLN C N 1
ATOM 3605 C CA . GLN C 1 86 ? -18.798 19.980 -12.632 1.00 44.69 112 GLN C CA 1
ATOM 3606 C C . GLN C 1 86 ? -19.627 21.253 -12.989 1.00 58.50 112 GLN C C 1
ATOM 3607 O O . GLN C 1 86 ? -19.062 22.326 -13.350 1.00 46.11 112 GLN C O 1
ATOM 3613 N N . CYS C 1 87 ? -20.947 21.124 -12.920 1.00 61.55 113 CYS C N 1
ATOM 3614 C CA . CYS C 1 87 ? -21.853 22.157 -13.405 1.00 62.08 113 CYS C CA 1
ATOM 3615 C C . CYS C 1 87 ? -22.733 22.709 -12.320 1.00 60.47 113 CYS C C 1
ATOM 3616 O O . CYS C 1 87 ? -23.148 22.010 -11.380 1.00 52.59 113 CYS C O 1
ATOM 3619 N N . SER C 1 88 ? -23.019 23.992 -12.473 1.00 52.61 114 SER C N 1
ATOM 3620 C CA . SER C 1 88 ? -23.862 24.728 -11.568 1.00 59.46 114 SER C CA 1
ATOM 3621 C C . SER C 1 88 ? -24.779 25.573 -12.421 1.00 55.44 114 SER C C 1
ATOM 3622 O O . SER C 1 88 ? -24.355 26.124 -13.429 1.00 54.83 114 SER C O 1
ATOM 3625 N N . LYS C 1 89 ? -26.033 25.666 -12.009 1.00 59.12 115 LYS C N 1
ATOM 3626 C CA . LYS C 1 89 ? -27.069 26.305 -12.777 1.00 63.51 115 LYS C CA 1
ATOM 3627 C C . LYS C 1 89 ? -27.630 27.362 -11.887 1.00 72.03 115 LYS C C 1
ATOM 3628 O O . LYS C 1 89 ? -27.980 27.093 -10.736 1.00 75.40 115 LYS C O 1
ATOM 3634 N N . MET C 1 90 ? -27.741 28.562 -12.425 1.00 63.56 116 MET C N 1
ATOM 3635 C CA . MET C 1 90 ? -28.309 29.642 -11.677 1.00 72.78 116 MET C CA 1
ATOM 3636 C C . MET C 1 90 ? -29.407 30.286 -12.507 1.00 62.07 116 MET C C 1
ATOM 3637 O O . MET C 1 90 ? -29.417 30.167 -13.730 1.00 72.24 116 MET C O 1
ATOM 3642 N N . THR C 1 91 ? -30.351 30.914 -11.813 1.00 74.66 117 THR C N 1
ATOM 3643 C CA . THR C 1 91 ? -31.403 31.744 -12.413 1.00 74.70 117 THR C CA 1
ATOM 3644 C C . THR C 1 91 ? -30.761 33.081 -12.772 1.00 80.33 117 THR C C 1
ATOM 3645 O O . THR C 1 91 ? -29.731 33.443 -12.210 1.00 88.36 117 THR C O 1
ATOM 3649 N N . LEU C 1 92 ? -31.374 33.834 -13.675 1.00 82.89 118 LEU C N 1
ATOM 3650 C CA . LEU C 1 92 ? -30.786 35.092 -14.144 1.00 80.03 118 LEU C CA 1
ATOM 3651 C C . LEU C 1 92 ? -31.493 36.321 -13.580 1.00 79.54 118 LEU C C 1
ATOM 3652 O O . LEU C 1 92 ? -32.678 36.514 -13.833 1.00 79.72 118 LEU C O 1
ATOM 3657 N N . THR C 1 93 ? -30.749 37.148 -12.836 1.00 80.29 119 THR C N 1
ATOM 3658 C CA . THR C 1 93 ? -31.275 38.387 -12.242 1.00 81.40 119 THR C CA 1
ATOM 3659 C C . THR C 1 93 ? -31.450 39.482 -13.324 1.00 79.33 119 THR C C 1
ATOM 3660 O O . THR C 1 93 ? -32.550 39.634 -13.865 1.00 75.32 119 THR C O 1
ATOM 3664 N N . GLN C 1 94 ? -30.381 40.228 -13.646 1.00 71.86 120 GLN C N 1
ATOM 3665 C CA . GLN C 1 94 ? -30.478 41.381 -14.554 1.00 66.13 120 GLN C CA 1
ATOM 3666 C C . GLN C 1 94 ? -31.113 40.930 -15.856 1.00 68.33 120 GLN C C 1
ATOM 3667 O O . GLN C 1 94 ? -30.761 39.872 -16.374 1.00 60.55 120 GLN C O 1
ATOM 3673 N N . PRO C 1 95 ? -32.018 41.747 -16.422 1.00 66.05 121 PRO C N 1
ATOM 3674 C CA . PRO C 1 95 ? -32.521 41.340 -17.736 1.00 68.55 121 PRO C CA 1
ATOM 3675 C C . PRO C 1 95 ? -31.570 41.759 -18.880 1.00 61.24 121 PRO C C 1
ATOM 3676 O O . PRO C 1 95 ? -30.548 42.417 -18.629 1.00 60.83 121 PRO C O 1
ATOM 3680 N N . TRP C 1 96 ? -31.911 41.331 -20.092 1.00 52.99 122 TRP C N 1
ATOM 3681 C CA . TRP C 1 96 ? -30.998 41.359 -21.241 1.00 62.43 122 TRP C CA 1
ATOM 3682 C C . TRP C 1 96 ? -30.584 42.774 -21.594 1.00 61.38 122 TRP C C 1
ATOM 3683 O O . TRP C 1 96 ? -31.413 43.608 -21.905 1.00 68.79 122 TRP C O 1
ATOM 3694 N N . ASP C 1 97 ? -29.293 43.032 -21.487 1.00 60.26 123 ASP C N 1
ATOM 3695 C CA . ASP C 1 97 ? -28.694 44.250 -21.944 1.00 65.81 123 ASP C CA 1
ATOM 3696 C C . ASP C 1 97 ? -27.807 43.905 -23.145 1.00 60.77 123 ASP C C 1
ATOM 3697 O O . ASP C 1 97 ? -26.735 43.320 -22.953 1.00 53.26 123 ASP C O 1
ATOM 3702 N N . PRO C 1 98 ? -28.202 44.321 -24.375 1.00 56.26 124 PRO C N 1
ATOM 3703 C CA . PRO C 1 98 ? -27.364 43.931 -25.512 1.00 50.24 124 PRO C CA 1
ATOM 3704 C C . PRO C 1 98 ? -26.032 44.718 -25.594 1.00 42.11 124 PRO C C 1
ATOM 3705 O O . PRO C 1 98 ? -25.887 45.717 -24.946 1.00 44.24 124 PRO C O 1
ATOM 3709 N N . LEU C 1 99 ? -25.066 44.167 -26.300 1.00 39.37 125 LEU C N 1
ATOM 3710 C CA . LEU C 1 99 ? -23.832 44.859 -26.711 1.00 41.32 125 LEU C CA 1
ATOM 3711 C C . LEU C 1 99 ? -24.143 45.693 -27.913 1.00 37.80 125 LEU C C 1
ATOM 3712 O O . LEU C 1 99 ? -23.850 45.305 -29.069 1.00 41.84 125 LEU C O 1
ATOM 3717 N N . ASP C 1 100 ? -24.726 46.852 -27.630 1.00 36.05 126 ASP C N 1
ATOM 3718 C CA . ASP C 1 100 ? -25.191 47.745 -28.667 1.00 41.10 126 ASP C CA 1
ATOM 3719 C C . ASP C 1 100 ? -25.249 49.110 -28.017 1.00 37.87 126 ASP C C 1
ATOM 3720 O O . ASP C 1 100 ? -25.176 49.233 -26.759 1.00 33.87 126 ASP C O 1
ATOM 3725 N N . ILE C 1 101 ? -25.356 50.149 -28.817 1.00 40.16 127 ILE C N 1
ATOM 3726 C CA . ILE C 1 101 ? -25.483 51.465 -28.248 1.00 39.35 127 ILE C CA 1
ATOM 3727 C C . ILE C 1 101 ? -26.964 51.772 -28.123 1.00 42.74 127 ILE C C 1
ATOM 3728 O O . ILE C 1 101 ? -27.668 51.879 -29.146 1.00 34.37 127 ILE C O 1
ATOM 3733 N N . PRO C 1 102 ? -27.453 51.871 -26.878 1.00 45.41 128 PRO C N 1
ATOM 3734 C CA . PRO C 1 102 ? -28.801 52.413 -26.686 1.00 44.40 128 PRO C CA 1
ATOM 3735 C C . PRO C 1 102 ? -29.062 53.624 -27.575 1.00 43.81 128 PRO C C 1
ATOM 3736 O O . PRO C 1 102 ? -28.256 54.588 -27.614 1.00 42.83 128 PRO C O 1
ATOM 3740 N N . GLN C 1 103 ? -30.159 53.563 -28.331 1.00 41.96 129 GLN C N 1
ATOM 3741 C CA . GLN C 1 103 ? -30.525 54.621 -29.281 1.00 44.68 129 GLN C CA 1
ATOM 3742 C C . GLN C 1 103 ? -30.583 56.015 -28.636 1.00 44.83 129 GLN C C 1
ATOM 3743 O O . GLN C 1 103 ? -30.307 57.005 -29.307 1.00 41.09 129 GLN C O 1
ATOM 3749 N N . ASN C 1 104 ? -30.916 56.105 -27.355 1.00 52.28 130 ASN C N 1
ATOM 3750 C CA . ASN C 1 104 ? -31.024 57.419 -26.711 1.00 57.75 130 ASN C CA 1
ATOM 3751 C C . ASN C 1 104 ? -29.710 57.909 -26.050 1.00 56.33 130 ASN C C 1
ATOM 3752 O O . ASN C 1 104 ? -29.762 58.805 -25.240 1.00 50.56 130 ASN C O 1
ATOM 3757 N N . SER C 1 105 ? -28.538 57.383 -26.441 1.00 48.48 131 SER C N 1
ATOM 3758 C CA . SER C 1 105 ? -27.343 57.597 -25.653 1.00 42.36 131 SER C CA 1
ATOM 3759 C C . SER C 1 105 ? -26.854 59.005 -25.945 1.00 41.82 131 SER C C 1
ATOM 3760 O O . SER C 1 105 ? -27.158 59.544 -26.973 1.00 39.43 131 SER C O 1
ATOM 3763 N N . THR C 1 106 ? -26.062 59.548 -25.038 1.00 43.34 132 THR C N 1
ATOM 3764 C CA . THR C 1 106 ? -25.413 60.812 -25.217 1.00 39.50 132 THR C CA 1
ATOM 3765 C C . THR C 1 106 ? -24.110 60.565 -25.808 1.00 38.21 132 THR C C 1
ATOM 3766 O O . THR C 1 106 ? -23.379 59.748 -25.279 1.00 40.98 132 THR C O 1
ATOM 3770 N N . PHE C 1 107 ? -23.813 61.251 -26.916 1.00 36.25 133 PHE C N 1
ATOM 3771 C CA . PHE C 1 107 ? -22.495 61.323 -27.470 1.00 33.82 133 PHE C CA 1
ATOM 3772 C C . PHE C 1 107 ? -21.555 62.053 -26.528 1.00 40.29 133 PHE C C 1
ATOM 3773 O O . PHE C 1 107 ? -21.839 63.140 -26.107 1.00 42.54 133 PHE C O 1
ATOM 3781 N N . GLU C 1 108 ? -20.411 61.445 -26.260 1.00 38.53 134 GLU C N 1
ATOM 3782 C CA . GLU C 1 108 ? -19.459 61.931 -25.321 1.00 40.18 134 GLU C CA 1
ATOM 3783 C C . GLU C 1 108 ? -18.253 62.393 -26.011 1.00 42.90 134 GLU C C 1
ATOM 3784 O O . GLU C 1 108 ? -17.763 63.445 -25.655 1.00 40.00 134 GLU C O 1
ATOM 3790 N N . ASP C 1 109 ? -17.682 61.584 -26.901 1.00 51.61 135 ASP C N 1
ATOM 3791 C CA . ASP C 1 109 ? -16.459 62.027 -27.561 1.00 49.10 135 ASP C CA 1
ATOM 3792 C C . ASP C 1 109 ? -16.151 61.149 -28.742 1.00 41.09 135 ASP C C 1
ATOM 3793 O O . ASP C 1 109 ? -16.815 60.119 -28.953 1.00 38.27 135 ASP C O 1
ATOM 3798 N N . GLN C 1 110 ? -15.158 61.573 -29.540 1.00 37.89 136 GLN C N 1
ATOM 3799 C CA . GLN C 1 110 ? -14.641 60.802 -30.651 1.00 37.23 136 GLN C CA 1
ATOM 3800 C C . GLN C 1 110 ? -13.170 60.816 -30.608 1.00 38.43 136 GLN C C 1
ATOM 3801 O O . GLN C 1 110 ? -12.594 61.868 -30.461 1.00 42.35 136 GLN C O 1
ATOM 3807 N N . TYR C 1 111 ? -12.522 59.670 -30.685 1.00 43.26 137 TYR C N 1
ATOM 3808 C CA . TYR C 1 111 ? -11.097 59.712 -30.841 1.00 45.32 137 TYR C CA 1
ATOM 3809 C C . TYR C 1 111 ? -10.542 58.598 -31.677 1.00 40.80 137 TYR C C 1
ATOM 3810 O O . TYR C 1 111 ? -11.293 57.734 -32.151 1.00 38.28 137 TYR C O 1
ATOM 3819 N N . SER C 1 112 ? -9.242 58.704 -31.942 1.00 34.37 138 SER C N 1
ATOM 3820 C CA . SER C 1 112 ? -8.550 57.784 -32.803 1.00 38.12 138 SER C CA 1
ATOM 3821 C C . SER C 1 112 ? -7.560 56.990 -31.969 1.00 42.79 138 SER C C 1
ATOM 3822 O O . SER C 1 112 ? -6.764 57.553 -31.187 1.00 42.92 138 SER C O 1
ATOM 3825 N N . ILE C 1 113 ? -7.690 55.671 -32.050 1.00 40.19 139 ILE C N 1
ATOM 3826 C CA . ILE C 1 113 ? -6.834 54.792 -31.310 1.00 44.88 139 ILE C CA 1
ATOM 3827 C C . ILE C 1 113 ? -5.757 54.526 -32.291 1.00 44.40 139 ILE C C 1
ATOM 3828 O O . ILE C 1 113 ? -6.027 54.369 -33.462 1.00 41.23 139 ILE C O 1
ATOM 3833 N N . GLY C 1 114 ? -4.518 54.521 -31.820 1.00 41.05 140 GLY C N 1
ATOM 3834 C CA . GLY C 1 114 ? -3.360 54.374 -32.697 1.00 40.34 140 GLY C CA 1
ATOM 3835 C C . GLY C 1 114 ? -2.977 55.781 -33.085 1.00 48.90 140 GLY C C 1
ATOM 3836 O O . GLY C 1 114 ? -3.180 56.718 -32.269 1.00 56.17 140 GLY C O 1
ATOM 3837 N N . GLY C 1 115 ? -2.491 55.927 -34.325 1.00 40.38 141 GLY C N 1
ATOM 3838 C CA . GLY C 1 115 ? -2.222 57.184 -34.929 1.00 41.45 141 GLY C CA 1
ATOM 3839 C C . GLY C 1 115 ? -2.029 57.097 -36.456 1.00 50.02 141 GLY C C 1
ATOM 3840 O O . GLY C 1 115 ? -2.403 56.072 -37.088 1.00 44.65 141 GLY C O 1
ATOM 3841 N N . PRO C 1 116 ? -1.450 58.165 -37.077 1.00 53.07 142 PRO C N 1
ATOM 3842 C CA . PRO C 1 116 ? -1.379 58.254 -38.566 1.00 51.26 142 PRO C CA 1
ATOM 3843 C C . PRO C 1 116 ? -0.941 56.968 -39.212 1.00 44.77 142 PRO C C 1
ATOM 3844 O O . PRO C 1 116 ? 0.045 56.348 -38.752 1.00 43.75 142 PRO C O 1
ATOM 3848 N N . GLN C 1 117 ? -1.721 56.558 -40.210 1.00 37.61 143 GLN C N 1
ATOM 3849 C CA . GLN C 1 117 ? -1.553 55.312 -40.978 1.00 41.28 143 GLN C CA 1
ATOM 3850 C C . GLN C 1 117 ? -1.841 54.002 -40.249 1.00 45.63 143 GLN C C 1
ATOM 3851 O O . GLN C 1 117 ? -1.887 52.944 -40.893 1.00 37.68 143 GLN C O 1
ATOM 3857 N N . GLU C 1 118 ? -2.070 54.044 -38.928 1.00 44.76 144 GLU C N 1
ATOM 3858 C CA . GLU C 1 118 ? -2.443 52.808 -38.172 1.00 50.61 144 GLU C CA 1
ATOM 3859 C C . GLU C 1 118 ? -3.378 53.209 -37.096 1.00 52.97 144 GLU C C 1
ATOM 3860 O O . GLU C 1 118 ? -3.006 53.371 -35.924 1.00 43.19 144 GLU C O 1
ATOM 3866 N N . GLN C 1 119 ? -4.599 53.437 -37.509 1.00 36.90 145 GLN C N 1
ATOM 3867 C CA . GLN C 1 119 ? -5.472 54.143 -36.649 1.00 40.23 145 GLN C CA 1
ATOM 3868 C C . GLN C 1 119 ? -6.851 53.587 -36.891 1.00 33.86 145 GLN C C 1
ATOM 3869 O O . GLN C 1 119 ? -7.223 53.343 -38.047 1.00 32.79 145 GLN C O 1
ATOM 3875 N N . ILE C 1 120 ? -7.655 53.628 -35.869 1.00 30.11 146 ILE C N 1
ATOM 3876 C CA . ILE C 1 120 ? -9.095 53.438 -35.993 1.00 35.20 146 ILE C CA 1
ATOM 3877 C C . ILE C 1 120 ? -9.817 54.486 -35.209 1.00 37.67 146 ILE C C 1
ATOM 3878 O O . ILE C 1 120 ? -9.436 54.804 -34.115 1.00 44.91 146 ILE C O 1
ATOM 3883 N N . THR C 1 121 ? -10.916 54.983 -35.761 1.00 34.29 147 THR C N 1
ATOM 3884 C CA . THR C 1 121 ? -11.718 56.007 -35.156 1.00 35.89 147 THR C CA 1
ATOM 3885 C C . THR C 1 121 ? -12.843 55.339 -34.374 1.00 38.77 147 THR C C 1
ATOM 3886 O O . THR C 1 121 ? -13.528 54.431 -34.882 1.00 36.96 147 THR C O 1
ATOM 3890 N N . VAL C 1 122 ? -12.961 55.722 -33.100 1.00 32.17 148 VAL C N 1
ATOM 3891 C CA . VAL C 1 122 ? -14.062 55.317 -32.274 1.00 29.95 148 VAL C CA 1
ATOM 3892 C C . VAL C 1 122 ? -14.887 56.496 -31.639 1.00 38.45 148 VAL C C 1
ATOM 3893 O O . VAL C 1 122 ? -14.441 57.665 -31.484 1.00 38.12 148 VAL C O 1
ATOM 3897 N N . GLN C 1 123 ? -16.103 56.163 -31.211 1.00 38.54 149 GLN C N 1
ATOM 3898 C CA . GLN C 1 123 ? -16.868 57.095 -30.432 1.00 39.02 149 GLN C CA 1
ATOM 3899 C C . GLN C 1 123 ? -17.290 56.498 -29.102 1.00 42.61 149 GLN C C 1
ATOM 3900 O O . GLN C 1 123 ? -17.615 55.287 -29.012 1.00 30.27 149 GLN C O 1
ATOM 3906 N N . GLU C 1 124 ? -17.350 57.402 -28.108 1.00 36.63 150 GLU C N 1
ATOM 3907 C CA . GLU C 1 124 ? -17.793 57.109 -26.776 1.00 34.52 150 GLU C CA 1
ATOM 3908 C C . GLU C 1 124 ? -19.177 57.613 -26.503 1.00 35.62 150 GLU C C 1
ATOM 3909 O O . GLU C 1 124 ? -19.498 58.789 -26.788 1.00 35.94 150 GLU C O 1
ATOM 3915 N N . TRP C 1 125 ? -20.025 56.714 -26.025 1.00 28.53 151 TRP C N 1
ATOM 3916 C CA . TRP C 1 125 ? -21.431 57.021 -25.740 1.00 37.82 151 TRP C CA 1
ATOM 3917 C C . TRP C 1 125 ? -21.755 56.653 -24.332 1.00 39.25 151 TRP C C 1
ATOM 3918 O O . TRP C 1 125 ? -21.175 55.672 -23.834 1.00 40.54 151 TRP C O 1
ATOM 3929 N N . SER C 1 126 ? -22.740 57.338 -23.741 1.00 34.11 152 SER C N 1
ATOM 3930 C CA . SER C 1 126 ? -23.197 57.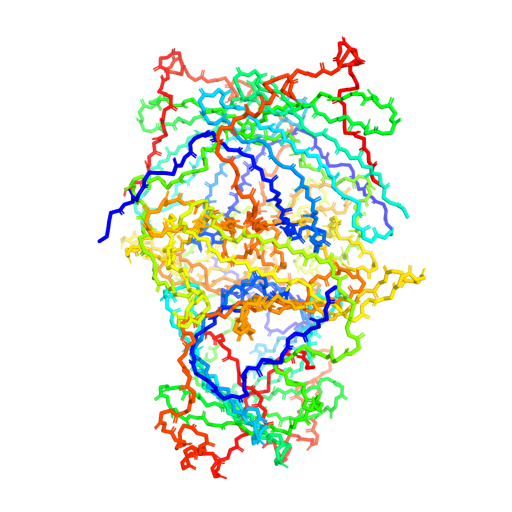009 -22.401 1.00 34.38 152 SER C CA 1
ATOM 3931 C C . SER C 1 126 ? -24.701 57.135 -22.211 1.00 43.25 152 SER C C 1
ATOM 3932 O O . SER C 1 126 ? -25.391 57.685 -23.037 1.00 38.42 152 SER C O 1
ATOM 3935 N N . ASP C 1 127 ? -25.252 56.656 -21.107 1.00 45.47 153 ASP C N 1
ATOM 3936 C CA A ASP C 1 127 ? -26.589 57.112 -20.729 0.50 60.80 153 ASP C CA 1
ATOM 3937 C CA B ASP C 1 127 ? -26.602 57.146 -20.754 0.50 58.01 153 ASP C CA 1
ATOM 3938 C C . ASP C 1 127 ? -26.595 58.425 -19.852 1.00 66.26 153 ASP C C 1
ATOM 3939 O O . ASP C 1 127 ? -27.485 58.614 -19.005 1.00 76.64 153 ASP C O 1
ATOM 3948 N N . ARG C 1 128 ? -25.620 59.330 -20.061 1.00 71.90 154 ARG C N 1
ATOM 3949 C CA . ARG C 1 128 ? -25.609 60.691 -19.432 1.00 89.13 154 ARG C CA 1
ATOM 3950 C C . ARG C 1 128 ? -26.622 61.624 -20.096 1.00 98.12 154 ARG C C 1
ATOM 3951 O O . ARG C 1 128 ? -27.006 61.396 -21.236 1.00 115.79 154 ARG C O 1
ATOM 3959 N N . LYS C 1 129 ? -27.045 62.669 -19.374 1.00 114.10 155 LYS C N 1
ATOM 3960 C CA . LYS C 1 129 ? -27.756 63.828 -19.958 1.00 118.39 155 LYS C CA 1
ATOM 3961 C C . LYS C 1 129 ? -27.012 65.141 -19.632 1.00 136.06 155 LYS C C 1
ATOM 3962 O O . LYS C 1 129 ? -26.211 65.184 -18.694 1.00 144.71 155 LYS C O 1
ATOM 3968 N N . SER C 1 130 ? -27.284 66.199 -20.405 1.00 146.37 156 SER C N 1
ATOM 3969 C CA . SER C 1 130 ? -26.578 67.497 -20.275 1.00 144.38 156 SER C CA 1
ATOM 3970 C C . SER C 1 130 ? -26.873 68.269 -18.983 1.00 146.75 156 SER C C 1
ATOM 3971 O O . SER C 1 130 ? -25.981 68.918 -18.430 1.00 149.20 156 SER C O 1
ATOM 3974 N N . ALA C 1 131 ? -28.121 68.204 -18.517 1.00 151.13 157 ALA C N 1
ATOM 3975 C CA . ALA C 1 131 ? -28.559 68.925 -17.307 1.00 150.71 157 ALA C CA 1
ATOM 3976 C C . ALA C 1 131 ? -27.937 68.396 -15.998 1.00 147.69 157 ALA C C 1
ATOM 3977 O O . ALA C 1 131 ? -27.273 69.144 -15.281 1.00 139.32 157 ALA C O 1
ATOM 3979 N N . ARG C 1 132 ? -28.171 67.116 -15.696 1.00 143.14 158 ARG C N 1
ATOM 3980 C CA . ARG C 1 132 ? -27.590 66.446 -14.515 1.00 142.18 158 ARG C CA 1
ATOM 3981 C C . ARG C 1 132 ? -26.502 65.462 -14.945 1.00 149.25 158 ARG C C 1
ATOM 3982 O O . ARG C 1 132 ? -26.705 64.242 -14.938 1.00 146.80 158 ARG C O 1
ATOM 3990 N N . SER C 1 133 ? -25.340 66.011 -15.289 1.00 155.16 159 SER C N 1
ATOM 3991 C CA . SER C 1 133 ? -24.269 65.267 -15.959 1.00 153.69 159 SER C CA 1
ATOM 3992 C C . SER C 1 133 ? -23.700 64.092 -15.139 1.00 151.89 159 SER C C 1
ATOM 3993 O O . SER C 1 133 ? -22.598 64.202 -14.573 1.00 163.77 159 SER C O 1
ATOM 3996 N N . TYR C 1 134 ? -24.439 62.973 -15.085 1.00 133.70 160 TYR C N 1
ATOM 3997 C CA . TYR C 1 134 ? -23.956 61.762 -14.388 1.00 123.80 160 TYR C CA 1
ATOM 3998 C C . TYR C 1 134 ? -24.367 60.434 -15.080 1.00 127.68 160 TYR C C 1
ATOM 3999 O O . TYR C 1 134 ? -25.516 60.272 -15.519 1.00 140.40 160 TYR C O 1
ATOM 4008 N N . GLU C 1 135 ? -23.414 59.490 -15.130 1.00 118.17 161 GLU C N 1
ATOM 4009 C CA . GLU C 1 135 ? -23.444 58.303 -16.029 1.00 107.28 161 GLU C CA 1
ATOM 4010 C C . GLU C 1 135 ? -23.710 56.970 -15.287 1.00 71.22 161 GLU C C 1
ATOM 4011 O O . GLU C 1 135 ? -23.838 56.950 -14.076 1.00 87.01 161 GLU C O 1
ATOM 4017 N N . THR C 1 136 ? -23.844 55.880 -16.027 1.00 56.48 162 THR C N 1
ATOM 4018 C CA . THR C 1 136 ? -23.775 54.532 -15.451 1.00 49.51 162 THR C CA 1
ATOM 4019 C C . THR C 1 136 ? -23.203 53.514 -16.491 1.00 46.09 162 THR C C 1
ATOM 4020 O O . THR C 1 136 ? -22.261 52.803 -16.131 1.00 40.56 162 THR C O 1
ATOM 4024 N N . TRP C 1 137 ? -23.686 53.475 -17.746 1.00 40.29 163 TRP C N 1
ATOM 4025 C CA . TRP C 1 137 ? -23.032 52.730 -18.892 1.00 43.40 163 TRP C CA 1
ATOM 4026 C C . TRP C 1 137 ? -22.162 53.592 -19.838 1.00 38.97 163 TRP C C 1
ATOM 4027 O O . TRP C 1 137 ? -22.615 54.613 -20.316 1.00 34.52 163 TRP C O 1
ATOM 4038 N N . ILE C 1 138 ? -20.903 53.222 -20.077 1.00 37.76 164 ILE C N 1
ATOM 4039 C CA . ILE C 1 138 ? -20.133 53.932 -21.118 1.00 32.75 164 ILE C CA 1
ATOM 4040 C C . ILE C 1 138 ? -19.659 52.943 -22.103 1.00 34.42 164 ILE C C 1
ATOM 4041 O O . ILE C 1 138 ? -18.924 51.975 -21.742 1.00 30.94 164 ILE C O 1
ATOM 4046 N N . GLY C 1 139 ? -20.043 53.158 -23.367 1.00 26.61 165 GLY C N 1
ATOM 4047 C CA . GLY C 1 139 ? -19.486 52.338 -24.470 1.00 29.96 165 GLY C CA 1
ATOM 4048 C C . GLY C 1 139 ? -18.667 53.032 -25.525 1.00 33.26 165 GLY C C 1
ATOM 4049 O O . GLY C 1 139 ? -18.961 54.191 -25.920 1.00 35.11 165 GLY C O 1
ATOM 4050 N N . ILE C 1 140 ? -17.623 52.337 -25.956 1.00 29.13 166 ILE C N 1
ATOM 4051 C CA . ILE C 1 140 ? -16.769 52.731 -27.036 1.00 31.93 166 ILE C CA 1
ATOM 4052 C C . ILE C 1 140 ? -16.947 51.750 -28.203 1.00 31.25 166 ILE C C 1
ATOM 4053 O O . ILE C 1 140 ? -16.732 50.591 -28.065 1.00 27.06 166 ILE C O 1
ATOM 4058 N N . TYR C 1 141 ? -17.357 52.257 -29.356 1.00 30.10 167 TYR C N 1
ATOM 4059 C CA . TYR C 1 141 ? -17.631 51.443 -30.552 1.00 33.12 167 TYR C CA 1
ATOM 4060 C C . TYR C 1 141 ? -16.931 52.144 -31.705 1.00 30.85 167 TYR C C 1
ATOM 4061 O O . TYR C 1 141 ? -16.711 53.400 -31.710 1.00 31.81 167 TYR C O 1
ATOM 4070 N N . THR C 1 142 ? -16.484 51.356 -32.660 1.00 28.59 168 THR C N 1
ATOM 4071 C CA . THR C 1 142 ? -15.797 51.904 -33.853 1.00 31.20 168 THR C CA 1
ATOM 4072 C C . THR C 1 142 ? -16.810 52.692 -34.764 1.00 34.71 168 THR C C 1
ATOM 4073 O O . THR C 1 142 ? -18.009 52.383 -34.798 1.00 35.23 168 THR C O 1
ATOM 4077 N N . VAL C 1 143 ? -16.327 53.711 -35.439 1.00 33.69 169 VAL C N 1
ATOM 4078 C CA . VAL C 1 143 ? -17.214 54.636 -36.143 1.00 38.41 169 VAL C CA 1
ATOM 4079 C C . VAL C 1 143 ? -17.787 54.013 -37.419 1.00 38.98 169 VAL C C 1
ATOM 4080 O O . VAL C 1 143 ? -18.996 54.092 -37.650 1.00 44.26 169 VAL C O 1
ATOM 4084 N N . LYS C 1 144 ? -16.941 53.359 -38.196 1.00 37.48 170 LYS C N 1
ATOM 4085 C CA . LYS C 1 144 ? -17.373 52.831 -39.510 1.00 44.93 170 LYS C CA 1
ATOM 4086 C C . LYS C 1 144 ? -18.307 51.637 -39.434 1.00 45.34 170 LYS C C 1
ATOM 4087 O O . LYS C 1 144 ? -19.320 51.612 -40.107 1.00 38.01 170 LYS C O 1
ATOM 4093 N N . ASP C 1 145 ? -17.920 50.636 -38.658 1.00 39.86 171 ASP C N 1
ATOM 4094 C CA . ASP C 1 145 ? -18.522 49.333 -38.721 1.00 39.75 171 ASP C CA 1
ATOM 4095 C C . ASP C 1 145 ? -19.258 49.065 -37.454 1.00 38.83 171 ASP C C 1
ATOM 4096 O O . ASP C 1 145 ? -19.721 47.952 -37.266 1.00 31.84 171 ASP C O 1
ATOM 4101 N N . CYS C 1 146 ? -19.253 50.025 -36.508 1.00 36.63 172 CYS C N 1
ATOM 4102 C CA . CYS C 1 146 ? -19.865 49.853 -35.198 1.00 34.22 172 CYS C CA 1
ATOM 4103 C C . CYS C 1 146 ? -19.450 48.614 -34.351 1.00 33.83 172 CYS C C 1
ATOM 4104 O O . CYS C 1 146 ? -20.293 47.995 -33.718 1.00 30.63 172 CYS C O 1
ATOM 4107 N N . TYR C 1 147 ? -18.167 48.272 -34.340 1.00 35.41 173 TYR C N 1
ATOM 4108 C CA . TYR C 1 147 ? -17.686 47.150 -33.511 1.00 34.41 173 TYR C CA 1
ATOM 4109 C C . TYR C 1 147 ? -17.463 47.562 -32.061 1.00 34.57 173 TYR C C 1
ATOM 4110 O O . TYR C 1 147 ? -16.971 48.688 -31.801 1.00 31.86 173 TYR C O 1
ATOM 4119 N N . PRO C 1 148 ? -17.869 46.695 -31.110 1.00 29.97 174 PRO C N 1
ATOM 4120 C CA . PRO C 1 148 ? -17.623 47.052 -29.695 1.00 31.53 174 PRO C CA 1
ATOM 4121 C C . PRO C 1 148 ? -16.109 46.947 -29.390 1.00 32.03 174 PRO C C 1
ATOM 4122 O O . PRO C 1 148 ? -15.444 46.078 -29.900 1.00 29.21 174 PRO C O 1
ATOM 4126 N N . VAL C 1 149 ? -15.617 47.948 -28.686 1.00 36.31 175 VAL C N 1
ATOM 4127 C CA . VAL C 1 149 ? -14.219 48.072 -28.298 1.00 30.64 175 VAL C CA 1
ATOM 4128 C C . VAL C 1 149 ? -14.142 47.959 -26.763 1.00 29.38 175 VAL C C 1
ATOM 4129 O O . VAL C 1 149 ? -13.308 47.218 -26.250 1.00 32.06 175 VAL C O 1
ATOM 4133 N N . GLN C 1 150 ? -15.013 48.669 -26.043 1.00 26.13 176 GLN C N 1
ATOM 4134 C CA . GLN C 1 150 ? -14.968 48.743 -24.635 1.00 28.82 176 GLN C CA 1
ATOM 4135 C C . GLN C 1 150 ? -16.303 49.091 -24.023 1.00 31.31 176 GLN C C 1
ATOM 4136 O O . GLN C 1 150 ? -17.038 50.003 -24.505 1.00 29.26 176 GLN C O 1
ATOM 4142 N N . GLU C 1 151 ? -16.673 48.350 -22.974 1.00 32.40 177 GLU C N 1
ATOM 4143 C CA . GLU C 1 151 ? -17.802 48.734 -22.107 1.00 33.72 177 GLU C CA 1
ATOM 4144 C C . GLU C 1 151 ? -17.395 49.016 -20.692 1.00 35.13 177 GLU C C 1
ATOM 4145 O O . GLU C 1 151 ? -16.726 48.177 -20.137 1.00 30.20 177 GLU C O 1
ATOM 4151 N N . THR C 1 152 ? -17.880 50.125 -20.076 1.00 30.77 178 THR C N 1
ATOM 4152 C CA . THR C 1 152 ? -17.630 50.427 -18.639 1.00 31.91 178 THR C CA 1
ATOM 4153 C C . THR C 1 152 ? -18.959 50.715 -17.900 1.00 33.87 178 THR C C 1
ATOM 4154 O O . THR C 1 152 ? -19.873 51.347 -18.442 1.00 29.27 178 THR C O 1
ATOM 4158 N N . PHE C 1 153 ? -19.129 50.106 -16.731 1.00 36.14 179 PHE C N 1
ATOM 4159 C CA . PHE C 1 153 ? -20.196 50.433 -15.822 1.00 38.36 179 PHE C CA 1
ATOM 4160 C C . PHE C 1 153 ? -19.677 51.216 -14.579 1.00 34.57 179 PHE C C 1
ATOM 4161 O O . PHE C 1 153 ? -18.654 50.900 -13.997 1.00 38.27 179 PHE C O 1
ATOM 4169 N N . THR C 1 154 ? -20.402 52.258 -14.172 1.00 35.06 180 THR C N 1
ATOM 4170 C CA . THR C 1 154 ? -20.005 53.078 -13.056 1.00 32.37 180 THR C CA 1
ATOM 4171 C C . THR C 1 154 ? -21.169 53.281 -12.089 1.00 40.47 180 THR C C 1
ATOM 4172 O O . THR C 1 154 ? -22.356 53.079 -12.420 1.00 33.56 180 THR C O 1
ATOM 4176 N N . ILE C 1 155 ? -20.790 53.565 -10.848 1.00 42.05 181 ILE C N 1
ATOM 4177 C CA . ILE C 1 155 ? -21.734 53.984 -9.804 1.00 47.27 181 ILE C CA 1
ATOM 4178 C C . ILE C 1 155 ? -21.085 55.175 -9.180 1.00 44.22 181 ILE C C 1
ATOM 4179 O O . ILE C 1 155 ? -19.923 55.109 -8.653 1.00 37.57 181 ILE C O 1
ATOM 4184 N N . ASN C 1 156 ? -21.822 56.279 -9.232 1.00 49.97 182 ASN C N 1
ATOM 4185 C CA . ASN C 1 156 ? -21.265 57.559 -8.850 1.00 49.81 182 ASN C CA 1
ATOM 4186 C C . ASN C 1 156 ? -19.850 57.715 -9.389 1.00 51.52 182 ASN C C 1
ATOM 4187 O O . ASN C 1 156 ? -18.928 58.061 -8.654 1.00 55.21 182 ASN C O 1
ATOM 4192 N N . TYR C 1 157 ? -19.671 57.450 -10.677 1.00 43.98 183 TYR C N 1
ATOM 4193 C CA . TYR C 1 157 ? -18.386 57.666 -11.362 1.00 42.19 183 TYR C CA 1
ATOM 4194 C C . TYR C 1 157 ? -17.232 56.745 -10.900 1.00 37.71 183 TYR C C 1
ATOM 4195 O O . TYR C 1 157 ? -16.096 57.012 -11.200 1.00 42.23 183 TYR C O 1
ATOM 4204 N N . SER C 1 158 ? -17.503 55.738 -10.101 1.00 39.59 184 SER C N 1
ATOM 4205 C CA . SER C 1 158 ? -16.487 54.783 -9.711 1.00 42.59 184 SER C CA 1
ATOM 4206 C C . SER C 1 158 ? -16.679 53.633 -10.609 1.00 37.43 184 SER C C 1
ATOM 4207 O O . SER C 1 158 ? -17.789 53.165 -10.739 1.00 40.22 184 SER C O 1
ATOM 4210 N N . VAL C 1 159 ? -15.593 53.100 -11.158 1.00 36.25 185 VAL C N 1
ATOM 4211 C CA . VAL C 1 159 ? -15.687 51.940 -12.096 1.00 30.31 185 VAL C CA 1
ATOM 4212 C C . VAL C 1 159 ? -15.957 50.611 -11.326 1.00 32.91 185 VAL C C 1
ATOM 4213 O O . VAL C 1 159 ? -15.213 50.279 -10.434 1.00 33.66 185 VAL C O 1
ATOM 4217 N N . ILE C 1 160 ? -17.058 49.933 -11.644 1.00 30.61 186 ILE C N 1
ATOM 4218 C CA . ILE C 1 160 ? -17.431 48.640 -11.163 1.00 34.26 186 ILE C CA 1
ATOM 4219 C C . ILE C 1 160 ? -16.799 47.561 -12.008 1.00 38.80 186 ILE C C 1
ATOM 4220 O O . ILE C 1 160 ? -16.190 46.605 -11.499 1.00 35.97 186 ILE C O 1
ATOM 4225 N N . LEU C 1 161 ? -16.985 47.680 -13.319 1.00 34.03 187 LEU C N 1
ATOM 4226 C CA . LEU C 1 161 ? -16.453 46.728 -14.212 1.00 33.73 187 LEU C CA 1
ATOM 4227 C C . LEU C 1 161 ? -16.131 47.426 -15.564 1.00 27.47 187 LEU C C 1
ATOM 4228 O O . LEU C 1 161 ? -16.810 48.349 -15.916 1.00 33.27 187 LEU C O 1
ATOM 4233 N N . SER C 1 162 ? -15.022 47.059 -16.214 1.00 30.01 188 SER C N 1
ATOM 4234 C CA . SER C 1 162 ? -14.782 47.462 -17.577 1.00 30.28 188 SER C CA 1
ATOM 4235 C C . SER C 1 162 ? -14.332 46.233 -18.399 1.00 31.28 188 SER C C 1
ATOM 4236 O O . SER C 1 162 ? -13.454 45.459 -18.001 1.00 33.75 188 SER C O 1
ATOM 4239 N N . THR C 1 163 ? -14.865 46.077 -19.597 1.00 29.32 189 THR C N 1
ATOM 4240 C CA . THR C 1 163 ? -14.496 44.994 -20.467 1.00 28.42 189 THR C CA 1
ATOM 4241 C C . THR C 1 163 ? -14.132 45.474 -21.847 1.00 29.81 189 THR C C 1
ATOM 4242 O O . THR C 1 163 ? -14.869 46.267 -22.471 1.00 27.18 189 THR C O 1
ATOM 4246 N N . ARG C 1 164 ? -12.944 45.079 -22.278 1.00 22.95 190 ARG C N 1
ATOM 4247 C CA . ARG C 1 164 ? -12.463 45.296 -23.635 1.00 23.89 190 ARG C CA 1
ATOM 4248 C C . ARG C 1 164 ? -12.607 44.081 -24.479 1.00 26.45 190 ARG C C 1
ATOM 4249 O O . ARG C 1 164 ? -12.412 42.933 -23.994 1.00 30.61 190 ARG C O 1
ATOM 4257 N N . PHE C 1 165 ? -12.940 44.321 -25.727 1.00 26.45 191 PHE C N 1
ATOM 4258 C CA . PHE C 1 165 ? -13.280 43.273 -26.662 1.00 30.89 191 PHE C CA 1
ATOM 4259 C C . PHE C 1 165 ? -12.296 43.378 -27.828 1.00 31.67 191 PHE C C 1
ATOM 4260 O O . PHE C 1 165 ? -12.018 44.454 -28.269 1.00 39.20 191 PHE C O 1
ATOM 4268 N N . PHE C 1 166 ? -11.844 42.243 -28.367 1.00 34.32 192 PHE C N 1
ATOM 4269 C CA . PHE C 1 166 ? -11.012 42.144 -29.560 1.00 40.80 192 PHE C CA 1
ATOM 4270 C C . PHE C 1 166 ? -11.139 40.800 -30.354 1.00 32.39 192 PHE C C 1
ATOM 4271 O O . PHE C 1 166 ? -11.822 39.891 -29.930 1.00 29.24 192 PHE C O 1
ATOM 4279 N N . ASP C 1 167 ? -10.462 40.715 -31.489 1.00 35.52 193 ASP C N 1
ATOM 4280 C CA . ASP C 1 167 ? -10.569 39.540 -32.405 1.00 36.66 193 ASP C CA 1
ATOM 4281 C C . ASP C 1 167 ? -12.018 39.219 -32.736 1.00 41.52 193 ASP C C 1
ATOM 4282 O O . ASP C 1 167 ? -12.435 38.078 -32.661 1.00 38.64 193 ASP C O 1
ATOM 4287 N N . ILE C 1 168 ? -12.790 40.247 -33.040 1.00 38.04 194 ILE C N 1
ATOM 4288 C CA . ILE C 1 168 ? -14.180 40.051 -33.336 1.00 43.76 194 ILE C CA 1
ATOM 4289 C C . ILE C 1 168 ? -14.243 39.364 -34.737 1.00 48.16 194 ILE C C 1
ATOM 4290 O O . ILE C 1 168 ? -13.626 39.812 -35.722 1.00 42.03 194 ILE C O 1
ATOM 4295 N N . GLN C 1 169 ? -14.912 38.217 -34.745 1.00 48.22 195 GLN C N 1
ATOM 4296 C CA . GLN C 1 169 ? -15.179 37.466 -35.987 1.00 46.09 195 GLN C CA 1
ATOM 4297 C C . GLN C 1 169 ? -16.623 37.441 -36.084 1.00 37.12 195 GLN C C 1
ATOM 4298 O O . GLN C 1 169 ? -17.338 37.140 -35.139 1.00 52.52 195 GLN C O 1
ATOM 4304 N N . LEU C 1 170 ? -17.107 37.747 -37.250 1.00 41.79 196 LEU C N 1
ATOM 4305 C CA . LEU C 1 170 ? -18.533 37.954 -37.428 1.00 43.31 196 LEU C CA 1
ATOM 4306 C C . LEU C 1 170 ? -19.286 36.624 -37.550 1.00 43.35 196 LEU C C 1
ATOM 4307 O O . LEU C 1 170 ? -18.813 35.669 -38.154 1.00 42.82 196 LEU C O 1
ATOM 4312 N N . GLY C 1 171 ? -20.478 36.626 -36.993 1.00 38.44 197 GLY C N 1
ATOM 4313 C CA . GLY C 1 171 ? -21.370 35.477 -36.825 1.00 39.74 197 GLY C CA 1
ATOM 4314 C C . GLY C 1 171 ? -20.918 34.441 -35.824 1.00 51.39 197 GLY C C 1
ATOM 4315 O O . GLY C 1 171 ? -19.915 34.653 -35.102 1.00 52.28 197 GLY C O 1
ATOM 4316 N N . ILE C 1 172 ? -21.650 33.317 -35.785 1.00 48.10 198 ILE C N 1
ATOM 4317 C CA . ILE C 1 172 ? -21.380 32.213 -34.873 1.00 53.20 198 ILE C CA 1
ATOM 4318 C C . ILE C 1 172 ? -20.911 30.978 -35.633 1.00 55.43 198 ILE C C 1
ATOM 4319 O O . ILE C 1 172 ? -21.660 30.405 -36.398 1.00 64.71 198 ILE C O 1
ATOM 4324 N N . LYS C 1 173 ? -19.669 30.568 -35.430 1.00 56.07 199 LYS C N 1
ATOM 4325 C CA . LYS C 1 173 ? -19.124 29.416 -36.143 1.00 58.43 199 LYS C CA 1
ATOM 4326 C C . LYS C 1 173 ? -19.993 28.150 -35.976 1.00 67.22 199 LYS C C 1
ATOM 4327 O O . LYS C 1 173 ? -20.285 27.428 -36.955 1.00 62.88 199 LYS C O 1
ATOM 4333 N N . ASP C 1 174 ? -20.356 27.888 -34.724 1.00 61.48 200 ASP C N 1
ATOM 4334 C CA . ASP C 1 174 ? -20.843 26.606 -34.277 1.00 59.20 200 ASP C CA 1
ATOM 4335 C C . ASP C 1 174 ? -21.765 26.863 -33.103 1.00 56.96 200 ASP C C 1
ATOM 4336 O O . ASP C 1 174 ? -21.306 27.164 -32.007 1.00 48.49 200 ASP C O 1
ATOM 4341 N N . PRO C 1 175 ? -23.078 26.719 -33.309 1.00 56.82 201 PRO C N 1
ATOM 4342 C CA . PRO C 1 175 ? -24.026 27.090 -32.240 1.00 53.61 201 PRO C CA 1
ATOM 4343 C C . PRO C 1 175 ? -24.099 26.124 -31.064 1.00 55.01 201 PRO C C 1
ATOM 4344 O O . PRO C 1 175 ? -24.553 26.498 -29.983 1.00 52.23 201 PRO C O 1
ATOM 4348 N N . SER C 1 176 ? -23.643 24.887 -31.241 1.00 57.55 202 SER C N 1
ATOM 4349 C CA . SER C 1 176 ? -23.506 23.975 -30.096 1.00 58.25 202 SER C CA 1
ATOM 4350 C C . SER C 1 176 ? -22.803 24.606 -28.890 1.00 52.89 202 SER C C 1
ATOM 4351 O O . SER C 1 176 ? -23.129 24.253 -27.723 1.00 46.86 202 SER C O 1
ATOM 4354 N N . VAL C 1 177 ? -21.885 25.568 -29.127 1.00 56.98 203 VAL C N 1
ATOM 4355 C CA . VAL C 1 177 ? -21.264 26.297 -27.985 1.00 55.18 203 VAL C CA 1
ATOM 4356 C C . VAL C 1 177 ? -22.304 26.626 -26.927 1.00 49.91 203 VAL C C 1
ATOM 4357 O O . VAL C 1 177 ? -21.999 26.592 -25.721 1.00 59.23 203 VAL C O 1
ATOM 4361 N N . PHE C 1 178 ? -23.514 26.985 -27.355 1.00 49.07 204 PHE C N 1
ATOM 4362 C CA . PHE C 1 178 ? -24.584 27.439 -26.426 1.00 47.36 204 PHE C CA 1
ATOM 4363 C C . PHE C 1 178 ? -25.443 26.348 -25.755 1.00 52.82 204 PHE C C 1
ATOM 4364 O O . PHE C 1 178 ? -26.394 26.657 -25.023 1.00 57.04 204 PHE C O 1
ATOM 4372 N N . THR C 1 179 ? -25.116 25.091 -26.003 1.00 51.83 205 THR C N 1
ATOM 4373 C CA . THR C 1 179 ? -25.811 23.939 -25.382 1.00 53.72 205 THR C CA 1
ATOM 4374 C C . THR C 1 179 ? -24.996 23.439 -24.185 1.00 53.61 205 THR C C 1
ATOM 4375 O O . THR C 1 179 ? -23.855 23.004 -24.346 1.00 55.98 205 THR C O 1
ATOM 4379 N N . PRO C 1 180 ? -25.572 23.510 -22.975 1.00 54.58 206 PRO C N 1
ATOM 4380 C CA . PRO C 1 180 ? -24.844 23.039 -21.816 1.00 61.94 206 PRO C CA 1
ATOM 4381 C C . PRO C 1 180 ? -24.613 21.542 -21.913 1.00 78.41 206 PRO C C 1
ATOM 4382 O O . PRO C 1 180 ? -25.502 20.821 -22.378 1.00 79.56 206 PRO C O 1
ATOM 4386 N N . PRO C 1 181 ? -23.446 21.067 -21.455 1.00 88.16 207 PRO C N 1
ATOM 4387 C CA . PRO C 1 181 ? -23.161 19.655 -21.620 1.00 91.76 207 PRO C CA 1
ATOM 4388 C C . PRO C 1 181 ? -23.958 18.785 -20.634 1.00 92.30 207 PRO C C 1
ATOM 4389 O O . PRO C 1 181 ? -24.422 19.282 -19.601 1.00 92.40 207 PRO C O 1
ATOM 4393 N N . SER C 1 182 ? -24.118 17.505 -20.985 1.00 90.87 208 SER C N 1
ATOM 4394 C CA . SER C 1 182 ? -24.852 16.509 -20.186 1.00 84.91 208 SER C CA 1
ATOM 4395 C C . SER C 1 182 ? -24.820 16.845 -18.713 1.00 78.27 208 SER C C 1
ATOM 4396 O O . SER C 1 182 ? -25.846 16.988 -18.059 1.00 73.97 208 SER C O 1
ATOM 4399 N N . THR C 1 183 ? -23.597 16.977 -18.221 1.00 83.80 209 THR C N 1
ATOM 4400 C CA . THR C 1 183 ? -23.292 17.429 -16.869 1.00 82.27 209 THR C CA 1
ATOM 4401 C C . THR C 1 183 ? -24.333 18.300 -16.198 1.00 73.97 209 THR C C 1
ATOM 4402 O O . THR C 1 183 ? -24.655 18.066 -15.056 1.00 72.44 209 THR C O 1
ATOM 4406 N N . CYS C 1 184 ? -24.811 19.344 -16.884 1.00 74.57 210 CYS C N 1
ATOM 4407 C CA . CYS C 1 184 ? -25.733 20.322 -16.259 1.00 67.24 210 CYS C CA 1
ATOM 4408 C C . CYS C 1 184 ? -27.169 19.847 -16.072 1.00 74.33 210 CYS C C 1
ATOM 4409 O O . CYS C 1 184 ? -27.922 20.478 -15.329 1.00 61.89 210 CYS C O 1
ATOM 4412 N N . GLN C 1 185 ? -27.561 18.785 -16.784 1.00 75.70 211 GLN C N 1
ATOM 4413 C CA . GLN C 1 185 ? -28.830 18.106 -16.521 1.00 76.78 211 GLN C CA 1
ATOM 4414 C C . GLN C 1 185 ? -28.956 17.918 -15.020 1.00 69.43 211 GLN C C 1
ATOM 4415 O O . GLN C 1 185 ? -29.953 18.319 -14.428 1.00 68.73 211 GLN C O 1
ATOM 4421 N N . MET C 1 186 ? -27.938 17.287 -14.429 1.00 72.51 212 MET C N 1
ATOM 4422 C CA . MET C 1 186 ? -27.694 17.334 -12.983 1.00 76.44 212 MET C CA 1
ATOM 4423 C C . MET C 1 186 ? -26.819 18.551 -12.759 1.00 75.52 212 MET C C 1
ATOM 4424 O O . MET C 1 186 ? -25.706 18.597 -13.284 1.00 76.13 212 MET C O 1
ATOM 4429 N N . ALA C 1 187 ? -27.316 19.539 -12.015 1.00 79.19 213 ALA C N 1
ATOM 4430 C CA . ALA C 1 187 ? -26.573 20.788 -11.792 1.00 72.42 213 ALA C CA 1
ATOM 4431 C C . ALA C 1 187 ? -26.766 21.384 -10.400 1.00 67.51 213 ALA C C 1
ATOM 4432 O O . ALA C 1 187 ? -27.882 21.511 -9.897 1.00 69.89 213 ALA C O 1
ATOM 4434 N N . GLN C 1 188 ? -25.646 21.793 -9.814 1.00 61.06 214 GLN C N 1
ATOM 4435 C CA . GLN C 1 188 ? -25.628 22.381 -8.504 1.00 62.74 214 GLN C CA 1
ATOM 4436 C C . GLN C 1 188 ? -26.196 23.768 -8.634 1.00 63.93 214 GLN C C 1
ATOM 4437 O O . GLN C 1 188 ? -26.056 24.420 -9.670 1.00 70.32 214 GLN C O 1
ATOM 4443 N N . LEU C 1 189 ? -26.828 24.226 -7.570 1.00 67.04 215 LEU C N 1
ATOM 4444 C CA . LEU C 1 189 ? -27.619 25.435 -7.627 1.00 69.91 215 LEU C CA 1
ATOM 4445 C C . LEU C 1 189 ? -26.906 26.620 -6.984 1.00 76.25 215 LEU C C 1
ATOM 4446 O O . LEU C 1 189 ? -27.449 27.728 -6.982 1.00 82.10 215 LEU C O 1
ATOM 4451 N N . GLU C 1 190 ? -25.703 26.403 -6.443 1.00 78.44 216 GLU C N 1
ATOM 4452 C CA . GLU C 1 190 ? -24.907 27.513 -5.892 1.00 79.50 216 GLU C CA 1
ATOM 4453 C C . GLU C 1 190 ? -23.498 27.603 -6.510 1.00 68.96 216 GLU C C 1
ATOM 4454 O O . GLU C 1 190 ? -22.898 26.627 -6.889 1.00 60.02 216 GLU C O 1
ATOM 4460 N N . LYS C 1 191 ? -22.998 28.827 -6.581 1.00 65.76 217 LYS C N 1
ATOM 4461 C CA . LYS C 1 191 ? -21.891 29.202 -7.441 1.00 56.99 217 LYS C CA 1
ATOM 4462 C C . LYS C 1 191 ? -20.590 28.637 -6.922 1.00 54.28 217 LYS C C 1
ATOM 4463 O O . LYS C 1 191 ? -20.332 28.616 -5.726 1.00 52.63 217 LYS C O 1
ATOM 4469 N N . MET C 1 192 ? -19.746 28.200 -7.817 1.00 52.72 218 MET C N 1
ATOM 4470 C CA . MET C 1 192 ? -18.478 27.684 -7.404 1.00 55.09 218 MET C CA 1
ATOM 4471 C C . MET C 1 192 ? -17.440 28.793 -7.453 1.00 55.75 218 MET C C 1
ATOM 4472 O O . MET C 1 192 ? -17.461 29.590 -8.388 1.00 50.86 218 MET C O 1
ATOM 4477 N N . SER C 1 193 ? -16.496 28.778 -6.498 1.00 59.24 219 SER C N 1
ATOM 4478 C CA . SER C 1 193 ? -15.318 29.662 -6.490 1.00 51.83 219 SER C CA 1
ATOM 4479 C C . SER C 1 193 ? -14.119 29.258 -7.391 1.00 53.26 219 SER C C 1
ATOM 4480 O O . SER C 1 193 ? -13.818 28.090 -7.699 1.00 45.91 219 SER C O 1
ATOM 4483 N N . GLU C 1 194 ? -13.428 30.301 -7.752 1.00 41.91 220 GLU C N 1
ATOM 4484 C CA . GLU C 1 194 ? -12.292 30.326 -8.643 1.00 45.12 220 GLU C CA 1
ATOM 4485 C C . GLU C 1 194 ? -11.029 29.967 -7.877 1.00 46.53 220 GLU C C 1
ATOM 4486 O O . GLU C 1 194 ? -9.966 29.688 -8.461 1.00 49.13 220 GLU C O 1
ATOM 4492 N N . ASP C 1 195 ? -11.139 30.071 -6.565 1.00 45.83 221 ASP C N 1
ATOM 4493 C CA . ASP C 1 195 ? -10.001 29.934 -5.689 1.00 45.31 221 ASP C CA 1
ATOM 4494 C C . ASP C 1 195 ? -9.580 28.510 -5.576 1.00 42.58 221 ASP C C 1
ATOM 4495 O O . ASP C 1 195 ? -10.382 27.606 -5.424 1.00 43.86 221 ASP C O 1
ATOM 4500 N N . CYS C 1 196 ? -8.281 28.400 -5.553 1.00 45.58 222 CYS C N 1
ATOM 4501 C CA . CYS C 1 196 ? -7.564 27.180 -5.292 1.00 45.50 222 CYS C CA 1
ATOM 4502 C C . CYS C 1 196 ? -7.407 26.838 -3.825 1.00 51.20 222 CYS C C 1
ATOM 4503 O O . CYS C 1 196 ? -7.922 25.811 -3.313 1.00 46.54 222 CYS C O 1
ATOM 4506 N N . PRO D 1 13 ? 8.174 37.574 -32.673 1.00 78.31 39 PRO D N 1
ATOM 4507 C CA . PRO D 1 13 ? 7.886 38.993 -32.425 1.00 70.87 39 PRO D CA 1
ATOM 4508 C C . PRO D 1 13 ? 8.961 39.652 -31.569 1.00 66.39 39 PRO D C 1
ATOM 4509 O O . PRO D 1 13 ? 9.343 39.111 -30.547 1.00 58.38 39 PRO D O 1
ATOM 4513 N N . ARG D 1 14 ? 9.479 40.790 -31.999 1.00 75.98 40 ARG D N 1
ATOM 4514 C CA . ARG D 1 14 ? 10.476 41.528 -31.224 1.00 67.12 40 ARG D CA 1
ATOM 4515 C C . ARG D 1 14 ? 9.787 42.830 -30.845 1.00 62.83 40 ARG D C 1
ATOM 4516 O O . ARG D 1 14 ? 8.818 43.186 -31.502 1.00 51.81 40 ARG D O 1
ATOM 4524 N N . PRO D 1 15 ? 10.263 43.537 -29.795 1.00 59.98 41 PRO D N 1
ATOM 4525 C CA . PRO D 1 15 ? 9.642 44.840 -29.449 1.00 56.06 41 PRO D CA 1
ATOM 4526 C C . PRO D 1 15 ? 9.838 45.910 -30.500 1.00 53.71 41 PRO D C 1
ATOM 4527 O O . PRO D 1 15 ? 10.957 46.331 -30.745 1.00 66.44 41 PRO D O 1
ATOM 4531 N N . CYS D 1 16 ? 8.762 46.383 -31.100 1.00 46.71 42 CYS D N 1
ATOM 4532 C CA . CYS D 1 16 ? 8.855 47.583 -31.922 1.00 50.94 42 CYS D CA 1
ATOM 4533 C C . CYS D 1 16 ? 9.396 48.790 -31.121 1.00 47.89 42 CYS D C 1
ATOM 4534 O O . CYS D 1 16 ? 9.460 48.763 -29.910 1.00 47.94 42 CYS D O 1
ATOM 4537 N N . GLN D 1 17 ? 9.756 49.852 -31.813 1.00 55.51 43 GLN D N 1
ATOM 4538 C CA . GLN D 1 17 ? 10.297 51.049 -31.185 1.00 56.24 43 GLN D CA 1
ATOM 4539 C C . GLN D 1 17 ? 9.216 52.126 -31.278 1.00 52.69 43 GLN D C 1
ATOM 4540 O O . GLN D 1 17 ? 8.834 52.531 -32.376 1.00 55.38 43 GLN D O 1
ATOM 4546 N N . ALA D 1 18 ? 8.718 52.594 -30.140 1.00 42.17 44 ALA D N 1
ATOM 4547 C CA . ALA D 1 18 ? 7.588 53.559 -30.128 1.00 45.06 44 ALA D CA 1
ATOM 4548 C C . ALA D 1 18 ? 8.097 54.980 -30.377 1.00 48.55 44 ALA D C 1
ATOM 4549 O O . ALA D 1 18 ? 9.221 55.271 -30.041 1.00 50.79 44 ALA D O 1
ATOM 4551 N N . PRO D 1 19 ? 7.285 55.861 -30.980 1.00 53.64 45 PRO D N 1
ATOM 4552 C CA . PRO D 1 19 ? 7.695 57.270 -31.122 1.00 55.97 45 PRO D CA 1
ATOM 4553 C C . PRO D 1 19 ? 7.994 57.982 -29.788 1.00 57.74 45 PRO D C 1
ATOM 4554 O O . PRO D 1 19 ? 7.294 57.759 -28.824 1.00 64.42 45 PRO D O 1
ATOM 4558 N N . GLN D 1 20 ? 9.044 58.804 -29.743 1.00 61.97 46 GLN D N 1
ATOM 4559 C CA . GLN D 1 20 ? 9.535 59.424 -28.480 1.00 71.38 46 GLN D CA 1
ATOM 4560 C C . GLN D 1 20 ? 8.985 60.834 -28.279 1.00 51.90 46 GLN D C 1
ATOM 4561 O O . GLN D 1 20 ? 9.165 61.453 -27.236 1.00 52.42 46 GLN D O 1
ATOM 4567 N N . GLN D 1 21 ? 8.304 61.327 -29.291 1.00 50.41 47 GLN D N 1
ATOM 4568 C CA . GLN D 1 21 ? 7.714 62.638 -29.257 1.00 50.17 47 GLN D CA 1
ATOM 4569 C C . GLN D 1 21 ? 6.375 62.592 -29.952 1.00 49.90 47 GLN D C 1
ATOM 4570 O O . GLN D 1 21 ? 6.351 62.382 -31.156 1.00 51.25 47 GLN D O 1
ATOM 4576 N N . TRP D 1 22 ? 5.289 62.767 -29.191 1.00 40.96 48 TRP D N 1
ATOM 4577 C CA . TRP D 1 22 ? 3.936 62.970 -29.714 1.00 43.85 48 TRP D CA 1
ATOM 4578 C C . TRP D 1 22 ? 3.046 63.732 -28.764 1.00 32.11 48 TRP D C 1
ATOM 4579 O O . TRP D 1 22 ? 3.343 63.879 -27.623 1.00 42.52 48 TRP D O 1
ATOM 4590 N N . GLU D 1 23 ? 1.879 64.129 -29.254 1.00 38.59 49 GLU D N 1
ATOM 4591 C CA . GLU D 1 23 ? 0.840 64.681 -28.362 1.00 35.04 49 GLU D CA 1
ATOM 4592 C C . GLU D 1 23 ? -0.520 64.093 -28.701 1.00 39.84 49 GLU D C 1
ATOM 4593 O O . GLU D 1 23 ? -0.784 63.694 -29.843 1.00 45.82 49 GLU D O 1
ATOM 4599 N N . GLY D 1 24 ? -1.403 64.150 -27.737 1.00 35.79 50 GLY D N 1
ATOM 4600 C CA . GLY D 1 24 ? -2.666 63.487 -27.836 1.00 40.54 50 GLY D CA 1
ATOM 4601 C C . GLY D 1 24 ? -3.421 63.712 -26.566 1.00 35.51 50 GLY D C 1
ATOM 4602 O O . GLY D 1 24 ? -3.331 64.751 -25.948 1.00 35.32 50 GLY D O 1
ATOM 4603 N N . ARG D 1 25 ? -4.280 62.769 -26.255 1.00 35.71 51 ARG D N 1
ATOM 4604 C CA . ARG D 1 25 ? -5.217 62.832 -25.158 1.00 33.93 51 ARG D CA 1
ATOM 4605 C C . ARG D 1 25 ? -5.118 61.456 -24.412 1.00 30.77 51 ARG D C 1
ATOM 4606 O O . ARG D 1 25 ? -4.643 60.468 -24.977 1.00 32.88 51 ARG D O 1
ATOM 4614 N N . GLN D 1 26 ? -5.590 61.423 -23.202 1.00 26.14 52 GLN D N 1
ATOM 4615 C CA . GLN D 1 26 ? -5.524 60.248 -22.417 1.00 28.93 52 GLN D CA 1
ATOM 4616 C C . GLN D 1 26 ? -6.691 60.151 -21.552 1.00 27.22 52 GLN D C 1
ATOM 4617 O O . GLN D 1 26 ? -7.292 61.167 -21.220 1.00 30.03 52 GLN D O 1
ATOM 4623 N N . VAL D 1 27 ? -7.043 58.947 -21.171 1.00 24.74 53 VAL D N 1
ATOM 4624 C CA . VAL D 1 27 ? -8.041 58.676 -20.145 1.00 28.58 53 VAL D CA 1
ATOM 4625 C C . VAL D 1 27 ? -7.343 57.733 -19.090 1.00 30.04 53 VAL D C 1
ATOM 4626 O O . VAL D 1 27 ? -6.821 56.663 -19.435 1.00 32.73 53 VAL D O 1
ATOM 4630 N N . MET D 1 28 ? -7.249 58.194 -17.857 1.00 29.68 54 MET D N 1
ATOM 4631 C CA . MET D 1 28 ? -6.498 57.524 -16.776 1.00 32.06 54 MET D CA 1
ATOM 4632 C C . MET D 1 28 ? -7.435 57.005 -15.667 1.00 29.38 54 MET D C 1
ATOM 4633 O O . MET D 1 28 ? -8.170 57.762 -15.040 1.00 28.49 54 MET D O 1
ATOM 4638 N N . TYR D 1 29 ? -7.396 55.712 -15.440 1.00 29.82 55 TYR D N 1
ATOM 4639 C CA . TYR D 1 29 ? -8.126 55.075 -14.308 1.00 28.35 55 TYR D CA 1
ATOM 4640 C C . TYR D 1 29 ? -7.119 54.966 -13.156 1.00 31.12 55 TYR D C 1
ATOM 4641 O O . TYR D 1 29 ? -5.960 54.509 -13.328 1.00 30.26 55 TYR D O 1
ATOM 4650 N N . GLN D 1 30 ? -7.567 55.331 -11.987 1.00 30.77 56 GLN D N 1
ATOM 4651 C CA . GL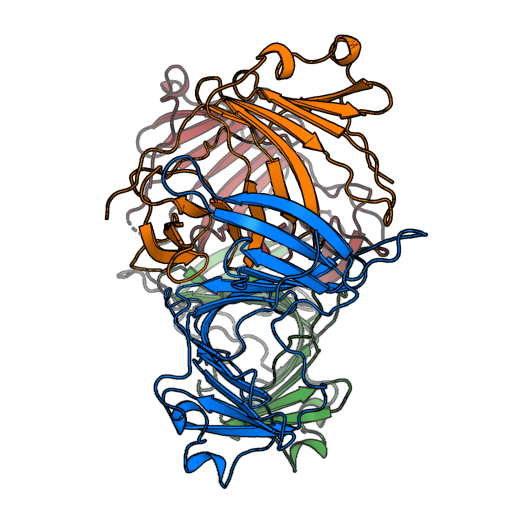N D 1 30 ? -6.743 55.200 -10.804 1.00 32.51 56 GLN D CA 1
ATOM 4652 C C . GLN D 1 30 ? -7.539 54.378 -9.825 1.00 31.80 56 GLN D C 1
ATOM 4653 O O . GLN D 1 30 ? -8.699 54.621 -9.591 1.00 36.34 56 GLN D O 1
ATOM 4659 N N . GLN D 1 31 ? -6.907 53.322 -9.351 1.00 34.25 57 GLN D N 1
ATOM 4660 C CA . GLN D 1 31 ? -7.455 52.460 -8.259 1.00 38.08 57 GLN D CA 1
ATOM 4661 C C . GLN D 1 31 ? -7.851 53.276 -7.032 1.00 39.29 57 GLN D C 1
ATOM 4662 O O . GLN D 1 31 ? -8.920 53.082 -6.459 1.00 33.67 57 GLN D O 1
ATOM 4668 N N . SER D 1 32 ? -6.971 54.159 -6.620 1.00 39.48 58 SER D N 1
ATOM 4669 C CA . SER D 1 32 ? -7.199 54.886 -5.359 1.00 47.33 58 SER D CA 1
ATOM 4670 C C . SER D 1 32 ? -8.618 55.521 -5.374 1.00 43.08 58 SER D C 1
ATOM 4671 O O . SER D 1 32 ? -9.461 55.239 -4.541 1.00 47.75 58 SER D O 1
ATOM 4674 N N . SER D 1 33 ? -8.890 56.317 -6.386 1.00 40.47 59 SER D N 1
ATOM 4675 C CA . SER D 1 33 ? -10.142 57.044 -6.444 1.00 36.08 59 SER D CA 1
ATOM 4676 C C . SER D 1 33 ? -11.232 56.169 -7.016 1.00 43.30 59 SER D C 1
ATOM 4677 O O . SER D 1 33 ? -12.381 56.382 -6.759 1.00 41.82 59 SER D O 1
ATOM 4680 N N . GLY D 1 34 ? -10.864 55.162 -7.822 1.00 46.51 60 GLY D N 1
ATOM 4681 C CA . GLY D 1 34 ? -11.851 54.393 -8.548 1.00 38.83 60 GLY D CA 1
ATOM 4682 C C . GLY D 1 34 ? -12.367 55.103 -9.795 1.00 36.65 60 GLY D C 1
ATOM 4683 O O . GLY D 1 34 ? -13.195 54.589 -10.400 1.00 33.20 60 GLY D O 1
ATOM 4684 N N . ARG D 1 35 ? -11.790 56.239 -10.205 1.00 33.27 61 ARG D N 1
ATOM 4685 C CA . ARG D 1 35 ? -12.311 57.048 -11.308 1.00 36.72 61 ARG D CA 1
ATOM 4686 C C . ARG D 1 35 ? -11.471 57.148 -12.540 1.00 32.38 61 ARG D C 1
ATOM 4687 O O . ARG D 1 35 ? -10.253 57.060 -12.526 1.00 27.73 61 ARG D O 1
ATOM 4695 N N . ASN D 1 36 ? -12.149 57.393 -13.650 1.00 34.62 62 ASN D N 1
ATOM 4696 C CA . ASN D 1 36 ? -11.472 57.787 -14.863 1.00 35.23 62 ASN D CA 1
ATOM 4697 C C . ASN D 1 36 ? -11.369 59.302 -14.927 1.00 39.75 62 ASN D C 1
ATOM 4698 O O . ASN D 1 36 ? -12.374 59.975 -14.609 1.00 41.43 62 ASN D O 1
ATOM 4703 N N . SER D 1 37 ? -10.167 59.760 -15.308 1.00 34.81 63 SER D N 1
ATOM 4704 C CA . SER D 1 37 ? -9.778 61.147 -15.625 1.00 43.35 63 SER D CA 1
ATOM 4705 C C . SER D 1 37 ? -9.275 61.369 -17.045 1.00 38.78 63 SER D C 1
ATOM 4706 O O . SER D 1 37 ? -8.462 60.558 -17.526 1.00 34.07 63 SER D O 1
ATOM 4709 N N . ARG D 1 38 ? -9.585 62.539 -17.631 1.00 37.22 64 ARG D N 1
ATOM 4710 C CA . ARG D 1 38 ? -9.328 62.802 -19.058 1.00 39.41 64 ARG D CA 1
ATOM 4711 C C . ARG D 1 38 ? -8.361 63.936 -18.999 1.00 37.74 64 ARG D C 1
ATOM 4712 O O . ARG D 1 38 ? -8.551 64.866 -18.208 1.00 34.37 64 ARG D O 1
ATOM 4720 N N . ALA D 1 39 ? -7.361 63.870 -19.847 1.00 29.97 65 ALA D N 1
ATOM 4721 C CA . ALA D 1 39 ? -6.415 64.993 -20.031 1.00 33.77 65 ALA D CA 1
ATOM 4722 C C . ALA D 1 39 ? -5.888 64.986 -21.422 1.00 35.02 65 ALA D C 1
ATOM 4723 O O . ALA D 1 39 ? -5.965 63.975 -22.131 1.00 34.41 65 ALA D O 1
ATOM 4725 N N . LEU D 1 40 ? -5.312 66.135 -21.800 1.00 31.40 66 LEU D N 1
ATOM 4726 C CA . LEU D 1 40 ? -4.429 66.283 -22.894 1.00 31.97 66 LEU D CA 1
ATOM 4727 C C . LEU D 1 40 ? -3.026 66.009 -22.452 1.00 34.98 66 LEU D C 1
ATOM 4728 O O . LEU D 1 40 ? -2.670 66.311 -21.324 1.00 39.46 66 LEU D O 1
ATOM 4733 N N . LEU D 1 41 ? -2.202 65.468 -23.332 1.00 30.81 67 LEU D N 1
ATOM 4734 C CA . LEU D 1 41 ? -0.855 64.988 -22.944 1.00 36.20 67 LEU D CA 1
ATOM 4735 C C . LEU D 1 41 ? 0.127 65.407 -23.949 1.00 34.27 67 LEU D C 1
ATOM 4736 O O . LEU D 1 41 ? -0.161 65.350 -25.127 1.00 39.73 67 LEU D O 1
ATOM 4741 N N . SER D 1 42 ? 1.324 65.822 -23.513 1.00 37.50 68 SER D N 1
ATOM 4742 C CA . SER D 1 42 ? 2.423 66.060 -24.381 1.00 38.28 68 SER D CA 1
ATOM 4743 C C . SER D 1 42 ? 3.562 65.227 -23.852 1.00 35.89 68 SER D C 1
ATOM 4744 O O . SER D 1 42 ? 3.984 65.386 -22.718 1.00 46.09 68 SER D O 1
ATOM 4747 N N . TYR D 1 43 ? 4.068 64.350 -24.702 1.00 41.01 69 TYR D N 1
ATOM 4748 C CA . TYR D 1 43 ? 4.999 63.356 -24.291 1.00 46.47 69 TYR D CA 1
ATOM 4749 C C . TYR D 1 43 ? 6.302 63.631 -25.036 1.00 45.56 69 TYR D C 1
ATOM 4750 O O . TYR D 1 43 ? 6.297 63.807 -26.264 1.00 54.99 69 TYR D O 1
ATOM 4759 N N . ASP D 1 44 ? 7.417 63.677 -24.321 1.00 57.02 70 ASP D N 1
ATOM 4760 C CA . ASP D 1 44 ? 8.710 63.950 -24.974 1.00 60.09 70 ASP D CA 1
ATOM 4761 C C . ASP D 1 44 ? 9.800 63.186 -24.224 1.00 66.87 70 ASP D C 1
ATOM 4762 O O . ASP D 1 44 ? 10.367 63.657 -23.210 1.00 66.46 70 ASP D O 1
ATOM 4767 N N . GLY D 1 45 ? 10.072 61.980 -24.733 1.00 77.27 71 GLY D N 1
ATOM 4768 C CA . GLY D 1 45 ? 11.053 61.075 -24.137 1.00 77.84 71 GLY D CA 1
ATOM 4769 C C . GLY D 1 45 ? 12.501 61.441 -24.434 1.00 80.07 71 GLY D C 1
ATOM 4770 O O . GLY D 1 45 ? 13.424 60.906 -23.796 1.00 74.66 71 GLY D O 1
ATOM 4771 N N . LEU D 1 46 ? 12.711 62.327 -25.410 1.00 79.99 72 LEU D N 1
ATOM 4772 C CA . LEU D 1 46 ? 14.057 62.817 -25.717 1.00 85.33 72 LEU D CA 1
ATOM 4773 C C . LEU D 1 46 ? 14.596 63.697 -24.621 1.00 83.60 72 LEU D C 1
ATOM 4774 O O . LEU D 1 46 ? 15.809 63.718 -24.368 1.00 86.24 72 LEU D O 1
ATOM 4779 N N . ASN D 1 47 ? 13.673 64.441 -24.006 1.00 77.24 73 ASN D N 1
ATOM 4780 C CA . ASN D 1 47 ? 13.995 65.410 -22.978 1.00 67.72 73 ASN D CA 1
ATOM 4781 C C . ASN D 1 47 ? 13.347 65.058 -21.638 1.00 67.87 73 ASN D C 1
ATOM 4782 O O . ASN D 1 47 ? 13.270 65.896 -20.739 1.00 73.41 73 ASN D O 1
ATOM 4787 N N . GLN D 1 48 ? 12.931 63.793 -21.513 1.00 66.01 74 GLN D N 1
ATOM 4788 C CA . GLN D 1 48 ? 12.290 63.259 -20.307 1.00 65.62 74 GLN D CA 1
ATOM 4789 C C . GLN D 1 48 ? 11.350 64.266 -19.650 1.00 55.13 74 GLN D C 1
ATOM 4790 O O . GLN D 1 48 ? 11.388 64.485 -18.443 1.00 51.39 74 GLN D O 1
ATOM 4796 N N . ARG D 1 49 ? 10.476 64.840 -20.477 1.00 46.64 75 ARG D N 1
ATOM 4797 C CA . ARG D 1 49 ? 9.554 65.894 -20.025 1.00 53.72 75 ARG D CA 1
ATOM 4798 C C . ARG D 1 49 ? 8.130 65.578 -20.490 1.00 50.97 75 ARG D C 1
ATOM 4799 O O . ARG D 1 49 ? 7.914 65.297 -21.665 1.00 57.44 75 ARG D O 1
ATOM 4807 N N . VAL D 1 50 ? 7.203 65.582 -19.544 1.00 53.14 76 VAL D N 1
ATOM 4808 C CA . VAL D 1 50 ? 5.812 65.310 -19.799 1.00 51.45 76 VAL D CA 1
ATOM 4809 C C . VAL D 1 50 ? 4.967 66.474 -19.352 1.00 44.72 76 VAL D C 1
ATOM 4810 O O . VAL D 1 50 ? 5.164 66.955 -18.210 1.00 47.48 76 VAL D O 1
ATOM 4814 N N . ARG D 1 51 ? 3.950 66.804 -20.172 1.00 40.79 77 ARG D N 1
ATOM 4815 C CA . ARG D 1 51 ? 2.932 67.856 -19.868 1.00 34.22 77 ARG D CA 1
ATOM 4816 C C . ARG D 1 51 ? 1.536 67.274 -19.978 1.00 40.50 77 ARG D C 1
ATOM 4817 O O . ARG D 1 51 ? 1.246 66.603 -20.988 1.00 34.56 77 ARG D O 1
ATOM 4825 N N . VAL D 1 52 ? 0.710 67.523 -18.954 1.00 40.80 78 VAL D N 1
ATOM 4826 C CA . VAL D 1 52 ? -0.638 66.946 -18.790 1.00 39.93 78 VAL D CA 1
ATOM 4827 C C . VAL D 1 52 ? -1.651 68.022 -18.430 1.00 42.06 78 VAL D C 1
ATOM 4828 O O . VAL D 1 52 ? -1.505 68.626 -17.373 1.00 46.38 78 VAL D O 1
ATOM 4832 N N . LEU D 1 53 ? -2.705 68.211 -19.234 1.00 35.10 79 LEU D N 1
ATOM 4833 C CA . LEU D 1 53 ? -3.720 69.234 -18.922 1.00 33.03 79 LEU D CA 1
ATOM 4834 C C . LEU D 1 53 ? -5.023 68.616 -18.730 1.00 36.91 79 LEU D C 1
ATOM 4835 O O . LEU D 1 53 ? -5.601 68.164 -19.741 1.00 34.68 79 LEU D O 1
ATOM 4840 N N . ASP D 1 54 ? -5.515 68.613 -17.471 1.00 33.77 80 ASP D N 1
ATOM 4841 C CA . ASP D 1 54 ? -6.768 67.984 -17.167 1.00 43.01 80 ASP D CA 1
ATOM 4842 C C . ASP D 1 54 ? -7.892 68.573 -17.995 1.00 47.37 80 ASP D C 1
ATOM 4843 O O . ASP D 1 54 ? -7.942 69.766 -18.231 1.00 38.79 80 ASP D O 1
ATOM 4848 N N . GLU D 1 55 ? -8.785 67.716 -18.429 1.00 46.62 81 GLU D N 1
ATOM 4849 C CA . GLU D 1 55 ? -9.934 68.125 -19.175 1.00 50.49 81 GLU D CA 1
ATOM 4850 C C . GLU D 1 55 ? -11.076 67.988 -18.187 1.00 55.43 81 GLU D C 1
ATOM 4851 O O . GLU D 1 55 ? -11.011 67.201 -17.233 1.00 58.14 81 GLU D O 1
ATOM 4857 N N . ARG D 1 56 ? -12.137 68.712 -18.467 1.00 62.70 82 ARG D N 1
ATOM 4858 C CA . ARG D 1 56 ? -13.262 68.943 -17.553 1.00 79.26 82 ARG D CA 1
ATOM 4859 C C . ARG D 1 56 ? -14.274 67.837 -17.639 1.00 83.35 82 ARG D C 1
ATOM 4860 O O . ARG D 1 56 ? -14.855 67.481 -16.624 1.00 93.24 82 ARG D O 1
ATOM 4868 N N . LYS D 1 57 ? -14.504 67.341 -18.862 1.00 102.11 83 LYS D N 1
ATOM 4869 C CA . LYS D 1 57 ? -15.635 66.451 -19.217 1.00 114.76 83 LYS D CA 1
ATOM 4870 C C . LYS D 1 57 ? -16.958 66.905 -18.554 1.00 125.83 83 LYS D C 1
ATOM 4871 O O . LYS D 1 57 ? -17.262 68.114 -18.538 1.00 133.64 83 LYS D O 1
ATOM 4877 N N . ALA D 1 58 ? -17.744 65.951 -18.044 1.00 131.74 84 ALA D N 1
ATOM 4878 C CA . ALA D 1 58 ? -18.904 66.241 -17.192 1.00 130.07 84 ALA D CA 1
ATOM 4879 C C . ALA D 1 58 ? -18.518 67.146 -16.021 1.00 121.09 84 ALA D C 1
ATOM 4880 O O . ALA D 1 58 ? -17.339 67.455 -15.818 1.00 111.20 84 ALA D O 1
ATOM 4882 N N . LEU D 1 59 ? -19.517 67.570 -15.249 1.00 111.43 85 LEU D N 1
ATOM 4883 C CA . LEU D 1 59 ? -19.273 68.485 -14.144 1.00 105.61 85 LEU D CA 1
ATOM 4884 C C . LEU D 1 59 ? -19.344 67.816 -12.759 1.00 105.34 85 LEU D C 1
ATOM 4885 O O . LEU D 1 59 ? -18.747 68.303 -11.784 1.00 92.53 85 LEU D O 1
ATOM 4890 N N . CYS D 1 62 ? -18.204 70.129 -8.075 1.00 66.62 88 CYS D N 1
ATOM 4891 C CA . CYS D 1 62 ? -16.999 70.731 -8.690 1.00 80.52 88 CYS D CA 1
ATOM 4892 C C . CYS D 1 62 ? -15.704 70.168 -8.127 1.00 82.92 88 CYS D C 1
ATOM 4893 O O . CYS D 1 62 ? -15.522 70.132 -6.895 1.00 84.76 88 CYS D O 1
ATOM 4896 N N . LYS D 1 63 ? -14.791 69.804 -9.032 1.00 84.96 89 LYS D N 1
ATOM 4897 C CA . LYS D 1 63 ? -13.427 69.397 -8.656 1.00 79.00 89 LYS D CA 1
ATOM 4898 C C . LYS D 1 63 ? -12.429 70.558 -8.570 1.00 78.90 89 LYS D C 1
ATOM 4899 O O . LYS D 1 63 ? -12.286 71.137 -7.492 1.00 93.93 89 LYS D O 1
ATOM 4905 N N . ARG D 1 64 ? -11.762 70.881 -9.690 1.00 72.40 90 ARG D N 1
ATOM 4906 C CA . ARG D 1 64 ? -10.589 71.801 -9.742 1.00 70.22 90 ARG D CA 1
ATOM 4907 C C . ARG D 1 64 ? -9.721 71.302 -10.841 1.00 59.30 90 ARG D C 1
ATOM 4908 O O . ARG D 1 64 ? -9.446 70.098 -10.859 1.00 57.56 90 ARG D O 1
ATOM 4916 N N . LEU D 1 65 ? -9.231 72.171 -11.733 1.00 50.34 91 LEU D N 1
ATOM 4917 C CA . LEU D 1 65 ? -8.509 71.657 -12.882 1.00 43.68 91 LEU D CA 1
ATOM 4918 C C . LEU D 1 65 ? -7.058 72.053 -12.925 1.00 46.93 91 LEU D C 1
ATOM 4919 O O . LEU D 1 65 ? -6.702 73.249 -12.943 1.00 40.67 91 LEU D O 1
ATOM 4924 N N . PHE D 1 66 ? -6.214 71.060 -13.147 1.00 36.26 92 PHE D N 1
ATOM 4925 C CA . PHE D 1 66 ? -4.810 71.240 -12.992 1.00 31.91 92 PHE D CA 1
ATOM 4926 C C . PHE D 1 66 ? -4.037 71.037 -14.266 1.00 37.64 92 PHE D C 1
ATOM 4927 O O . PHE D 1 66 ? -4.559 70.498 -15.224 1.00 47.83 92 PHE D O 1
ATOM 4935 N N . GLU D 1 67 ? -2.761 71.430 -14.255 1.00 35.33 93 GLU D N 1
ATOM 4936 C CA . GLU D 1 67 ? -1.901 71.254 -15.389 1.00 38.20 93 GLU D CA 1
ATOM 4937 C C . GLU D 1 67 ? -0.615 70.832 -14.708 1.00 45.98 93 GLU D C 1
ATOM 4938 O O . GLU D 1 67 ? -0.233 71.414 -13.682 1.00 40.90 93 GLU D O 1
ATOM 4944 N N . TYR D 1 68 ? -0.008 69.779 -15.241 1.00 39.34 94 TYR D N 1
ATOM 4945 C CA . TYR D 1 68 ? 1.192 69.181 -14.683 1.00 40.31 94 TYR D CA 1
ATOM 4946 C C . TYR D 1 68 ? 2.287 69.299 -15.668 1.00 43.61 94 TYR D C 1
ATOM 4947 O O . TYR D 1 68 ? 2.131 68.972 -16.862 1.00 40.97 94 TYR D O 1
ATOM 4956 N N . ILE D 1 69 ? 3.436 69.763 -15.210 1.00 43.74 95 ILE D N 1
ATOM 4957 C CA . ILE D 1 69 ? 4.602 69.831 -16.050 1.00 41.65 95 ILE D CA 1
ATOM 4958 C C . ILE D 1 69 ? 5.681 69.029 -15.293 1.00 50.18 95 ILE D C 1
ATOM 4959 O O . ILE D 1 69 ? 6.034 69.364 -14.188 1.00 52.26 95 ILE D O 1
ATOM 4964 N N . LEU D 1 70 ? 6.170 67.947 -15.888 1.00 55.82 96 LEU D N 1
ATOM 4965 C CA . LEU D 1 70 ? 7.072 67.031 -15.208 1.00 48.83 96 LEU D CA 1
ATOM 4966 C C . LEU D 1 70 ? 8.362 67.116 -15.967 1.00 57.27 96 LEU D C 1
ATOM 4967 O O . LEU D 1 70 ? 8.425 66.754 -17.155 1.00 54.96 96 LEU D O 1
ATOM 4972 N N . LEU D 1 71 ? 9.394 67.594 -15.272 1.00 59.08 97 LEU D N 1
ATOM 4973 C CA . LEU D 1 71 ? 10.658 67.844 -15.878 1.00 60.63 97 LEU D CA 1
ATOM 4974 C C . LEU D 1 71 ? 11.624 66.896 -15.191 1.00 75.21 97 LEU D C 1
ATOM 4975 O O . LEU D 1 71 ? 12.238 67.228 -14.159 1.00 64.78 97 LEU D O 1
ATOM 4980 N N . TYR D 1 72 ? 11.728 65.693 -15.760 1.00 75.51 98 TYR D N 1
ATOM 4981 C CA . TYR D 1 72 ? 12.464 64.604 -15.105 1.00 77.76 98 TYR D CA 1
ATOM 4982 C C . TYR D 1 72 ? 13.964 64.891 -15.056 1.00 75.30 98 TYR D C 1
ATOM 4983 O O . TYR D 1 72 ? 14.623 64.558 -14.078 1.00 79.72 98 TYR D O 1
ATOM 4992 N N . LYS D 1 73 ? 14.493 65.560 -16.075 1.00 79.28 99 LYS D N 1
ATOM 4993 C CA . LYS D 1 73 ? 15.873 66.018 -16.010 1.00 79.18 99 LYS D CA 1
ATOM 4994 C C . LYS D 1 73 ? 16.179 66.880 -14.769 1.00 85.00 99 LYS D C 1
ATOM 4995 O O . LYS D 1 73 ? 17.347 66.966 -14.371 1.00 94.63 99 LYS D O 1
ATOM 5001 N N . ASP D 1 74 ? 15.149 67.494 -14.162 1.00 77.16 100 ASP D N 1
ATOM 5002 C CA . ASP D 1 74 ? 15.289 68.377 -13.005 1.00 70.64 100 ASP D CA 1
ATOM 5003 C C . ASP D 1 74 ? 14.469 67.947 -11.764 1.00 68.22 100 ASP D C 1
ATOM 5004 O O . ASP D 1 74 ? 14.205 68.770 -10.887 1.00 72.15 100 ASP D O 1
ATOM 5009 N N . GLY D 1 75 ? 14.066 66.687 -11.669 1.00 61.30 101 GLY D N 1
ATOM 5010 C CA . GLY D 1 75 ? 13.481 66.150 -10.420 1.00 55.26 101 GLY D CA 1
ATOM 5011 C C . GLY D 1 75 ? 12.281 66.852 -9.813 1.00 66.83 101 GLY D C 1
ATOM 5012 O O . GLY D 1 75 ? 11.957 66.615 -8.649 1.00 68.86 101 GLY D O 1
ATOM 5013 N N . VAL D 1 76 ? 11.565 67.664 -10.602 1.00 70.73 102 VAL D N 1
ATOM 5014 C CA . VAL D 1 76 ? 10.419 68.444 -10.085 1.00 69.59 102 VAL D CA 1
ATOM 5015 C C . VAL D 1 76 ? 9.143 68.287 -10.922 1.00 63.05 102 VAL D C 1
ATOM 5016 O O . VAL D 1 76 ? 9.222 68.269 -12.115 1.00 51.41 102 VAL D O 1
ATOM 5020 N N . MET D 1 77 ? 7.999 68.229 -10.240 1.00 59.52 103 MET D N 1
ATOM 5021 C CA . MET D 1 77 ? 6.675 68.234 -10.829 1.00 63.21 103 MET D CA 1
ATOM 5022 C C . MET D 1 77 ? 6.071 69.607 -10.474 1.00 66.48 103 MET D C 1
ATOM 5023 O O . MET D 1 77 ? 6.007 69.998 -9.279 1.00 60.52 103 MET D O 1
ATOM 5028 N N . PHE D 1 78 ? 5.638 70.327 -11.511 1.00 60.44 104 PHE D N 1
ATOM 5029 C CA . PHE D 1 78 ? 4.826 71.540 -11.348 1.00 57.92 104 PHE D CA 1
ATOM 5030 C C . PHE D 1 78 ? 3.333 71.220 -11.575 1.00 56.88 104 PHE D C 1
ATOM 5031 O O . PHE D 1 78 ? 2.991 70.658 -12.639 1.00 47.39 104 PHE D O 1
ATOM 5039 N N . GLN D 1 79 ? 2.492 71.579 -10.591 1.00 50.25 105 GLN D N 1
ATOM 5040 C CA . GLN D 1 79 ? 1.015 71.537 -10.627 1.00 43.51 105 GLN D CA 1
ATOM 5041 C C . GLN D 1 79 ? 0.372 72.955 -10.642 1.00 52.51 105 GLN D C 1
ATOM 5042 O O . GLN D 1 79 ? 0.390 73.669 -9.619 1.00 48.02 105 GLN D O 1
ATOM 5048 N N . ILE D 1 80 ? -0.204 73.345 -11.780 1.00 43.64 106 ILE D N 1
ATOM 5049 C CA . ILE D 1 80 ? -0.747 74.681 -11.948 1.00 41.55 106 ILE D CA 1
ATOM 5050 C C . ILE D 1 80 ? -2.202 74.568 -11.972 1.00 48.77 106 ILE D C 1
ATOM 5051 O O . ILE D 1 80 ? -2.780 73.730 -12.699 1.00 38.86 106 ILE D O 1
ATOM 5056 N N . ASP D 1 81 ? -2.844 75.407 -11.181 1.00 43.63 107 ASP D N 1
ATOM 5057 C CA . ASP D 1 81 ? -4.242 75.521 -11.343 1.00 44.23 107 ASP D CA 1
ATOM 5058 C C . ASP D 1 81 ? -4.492 76.294 -12.695 1.00 47.44 107 ASP D C 1
ATOM 5059 O O . ASP D 1 81 ? -4.029 77.432 -12.937 1.00 41.44 107 ASP D O 1
ATOM 5064 N N . GLN D 1 82 ? -5.250 75.648 -13.566 1.00 41.72 108 GLN D N 1
ATOM 5065 C CA . GLN D 1 82 ? -5.632 76.234 -14.858 1.00 44.51 108 GLN D CA 1
ATOM 5066 C C . GLN D 1 82 ? -6.431 77.586 -14.810 1.00 43.16 108 GLN D C 1
ATOM 5067 O O . GLN D 1 82 ? -6.305 78.368 -15.734 1.00 49.43 108 GLN D O 1
ATOM 5073 N N . ALA D 1 83 ? -7.257 77.812 -13.781 1.00 43.48 109 ALA D N 1
ATOM 5074 C CA . ALA D 1 83 ? -8.150 78.966 -13.738 1.00 58.52 109 ALA D CA 1
ATOM 5075 C C . ALA D 1 83 ? -7.363 80.190 -13.266 1.00 60.50 109 ALA D C 1
ATOM 5076 O O . ALA D 1 83 ? -7.625 81.351 -13.647 1.00 50.24 109 ALA D O 1
ATOM 5078 N N . THR D 1 84 ? -6.331 79.890 -12.489 1.00 54.84 110 THR D N 1
ATOM 5079 C CA . THR D 1 84 ? -5.838 80.824 -11.518 1.00 54.46 110 THR D CA 1
ATOM 5080 C C . THR D 1 84 ? -4.343 80.982 -11.728 1.00 58.41 110 THR D C 1
ATOM 5081 O O . THR D 1 84 ? -3.761 82.027 -11.452 1.00 45.59 110 THR D O 1
ATOM 5085 N N . LYS D 1 85 ? -3.721 79.954 -12.286 1.00 48.13 111 LYS D N 1
ATOM 5086 C CA . LYS D 1 85 ? -2.305 79.969 -12.616 1.00 38.96 111 LYS D CA 1
ATOM 5087 C C . LYS D 1 85 ? -1.321 79.897 -11.415 1.00 40.96 111 LYS D C 1
ATOM 5088 O O . LYS D 1 85 ? -0.092 80.022 -11.613 1.00 49.08 111 LYS D O 1
ATOM 5094 N N . GLN D 1 86 ? -1.848 79.677 -10.229 1.00 40.79 112 GLN D N 1
ATOM 5095 C CA . GLN D 1 86 ? -1.074 79.359 -9.029 1.00 44.69 112 GLN D CA 1
ATOM 5096 C C . GLN D 1 86 ? -0.244 78.075 -9.271 1.00 56.63 112 GLN D C 1
ATOM 5097 O O . GLN D 1 86 ? -0.676 77.174 -10.036 1.00 42.75 112 GLN D O 1
ATOM 5103 N N . CYS D 1 87 ? 0.935 77.985 -8.630 1.00 41.36 113 CYS D N 1
ATOM 5104 C CA . CYS D 1 87 ? 1.899 77.009 -9.057 1.00 47.74 113 CYS D CA 1
ATOM 5105 C C . CYS D 1 87 ? 2.466 76.386 -7.816 1.00 59.02 113 CYS D C 1
ATOM 5106 O O . CYS D 1 87 ? 2.479 76.995 -6.703 1.00 55.90 113 CYS D O 1
ATOM 5109 N N . SER D 1 88 ? 2.862 75.143 -7.992 1.00 49.51 114 SER D N 1
ATOM 5110 C CA . SER D 1 88 ? 3.344 74.315 -6.889 1.00 56.83 114 SER D CA 1
ATOM 5111 C C . SER D 1 88 ? 4.341 73.370 -7.497 1.00 54.22 114 SER D C 1
ATOM 5112 O O . SER D 1 88 ? 4.291 73.060 -8.693 1.00 42.25 114 SER D O 1
ATOM 5115 N N . LYS D 1 89 ? 5.258 72.957 -6.647 1.00 53.37 115 LYS D N 1
ATOM 5116 C CA . LYS D 1 89 ? 6.497 72.356 -7.032 1.00 58.36 115 LYS D CA 1
ATOM 5117 C C . LYS D 1 89 ? 6.731 71.274 -6.000 1.00 68.44 115 LYS D C 1
ATOM 5118 O O . LYS D 1 89 ? 6.920 71.585 -4.817 1.00 53.62 115 LYS D O 1
ATOM 5124 N N . MET D 1 90 ? 6.635 70.015 -6.426 1.00 74.59 116 MET D N 1
ATOM 5125 C CA . MET D 1 90 ? 6.878 68.875 -5.540 1.00 75.81 116 MET D CA 1
ATOM 5126 C C . MET D 1 90 ? 8.055 68.087 -6.073 1.00 71.02 116 MET D C 1
ATOM 5127 O O . MET D 1 90 ? 8.526 68.327 -7.198 1.00 74.92 116 MET D O 1
ATOM 5132 N N . THR D 1 91 ? 8.585 67.210 -5.221 1.00 69.78 117 THR D N 1
ATOM 5133 C CA . THR D 1 91 ? 9.816 66.499 -5.555 1.00 69.30 117 THR D CA 1
ATOM 5134 C C . THR D 1 91 ? 9.448 65.422 -6.549 1.00 55.15 117 THR D C 1
ATOM 5135 O O . THR D 1 91 ? 8.477 64.690 -6.338 1.00 57.91 117 THR D O 1
ATOM 5139 N N . LEU D 1 92 ? 10.214 65.320 -7.626 1.00 56.50 118 LEU D N 1
ATOM 5140 C CA . LEU D 1 92 ? 10.060 64.159 -8.511 1.00 69.55 118 LEU D CA 1
ATOM 5141 C C . LEU D 1 92 ? 10.921 63.029 -7.959 1.00 68.33 118 LEU D C 1
ATOM 5142 O O . LEU D 1 92 ? 12.114 62.953 -8.230 1.00 74.32 118 LEU D O 1
ATOM 5147 N N . THR D 1 93 ? 10.281 62.183 -7.155 1.00 75.46 119 THR D N 1
ATOM 5148 C CA . THR D 1 93 ? 10.905 61.025 -6.538 1.00 72.22 119 THR D CA 1
ATOM 5149 C C . THR D 1 93 ? 11.129 59.908 -7.572 1.00 83.42 119 THR D C 1
ATOM 5150 O O . THR D 1 93 ? 12.265 59.666 -7.997 1.00 75.20 119 THR D O 1
ATOM 5154 N N . GLN D 1 94 ? 10.031 59.251 -7.980 1.00 87.42 120 GLN D N 1
ATOM 5155 C CA . GLN D 1 94 ? 10.040 58.139 -8.951 1.00 74.83 120 GLN D CA 1
ATOM 5156 C C . GLN D 1 94 ? 10.785 58.550 -10.208 1.00 69.27 120 GLN D C 1
ATOM 5157 O O . GLN D 1 94 ? 10.518 59.625 -10.736 1.00 86.33 120 GLN D O 1
ATOM 5163 N N . PRO D 1 95 ? 11.694 57.690 -10.726 1.00 70.10 121 PRO D N 1
ATOM 5164 C CA . PRO D 1 95 ? 12.509 58.109 -11.862 1.00 58.06 121 PRO D CA 1
ATOM 5165 C C . PRO D 1 95 ? 11.832 57.887 -13.251 1.00 58.35 121 PRO D C 1
ATOM 5166 O O . PRO D 1 95 ? 10.734 57.328 -13.375 1.00 56.91 121 PRO D O 1
ATOM 5170 N N . TRP D 1 96 ? 12.523 58.337 -14.272 1.00 46.28 122 TRP D N 1
ATOM 5171 C CA . TRP D 1 96 ? 12.013 58.390 -15.604 1.00 57.94 122 TRP D CA 1
ATOM 5172 C C . TRP D 1 96 ? 11.779 56.969 -16.069 1.00 60.83 122 TRP D C 1
ATOM 5173 O O . TRP D 1 96 ? 12.695 56.155 -15.991 1.00 60.13 122 TRP D O 1
ATOM 5184 N N . ASP D 1 97 ? 10.532 56.677 -16.445 1.00 59.98 123 ASP D N 1
ATOM 5185 C CA . ASP D 1 97 ? 10.149 55.462 -17.177 1.00 58.40 123 ASP D CA 1
ATOM 5186 C C . ASP D 1 97 ? 9.689 55.914 -18.572 1.00 58.72 123 ASP D C 1
ATOM 5187 O O . ASP D 1 97 ? 8.652 56.574 -18.692 1.00 57.36 123 ASP D O 1
ATOM 5192 N N . PRO D 1 98 ? 10.453 55.592 -19.634 1.00 58.94 124 PRO D N 1
ATOM 5193 C CA . PRO D 1 98 ? 9.964 55.938 -20.985 1.00 53.44 124 PRO D CA 1
ATOM 5194 C C . PRO D 1 98 ? 8.633 55.253 -21.336 1.00 49.76 124 PRO D C 1
ATOM 5195 O O . PRO D 1 98 ? 8.214 54.341 -20.650 1.00 50.83 124 PRO D O 1
ATOM 5199 N N . LEU D 1 99 ? 7.948 55.788 -22.327 1.00 49.10 125 LEU D N 1
ATOM 5200 C CA . LEU D 1 99 ? 6.711 55.242 -22.815 1.00 49.57 125 LEU D CA 1
ATOM 5201 C C . LEU D 1 99 ? 7.048 54.422 -24.025 1.00 48.45 125 LEU D C 1
ATOM 5202 O O . LEU D 1 99 ? 6.685 54.739 -25.156 1.00 58.44 125 LEU D O 1
ATOM 5207 N N . ASP D 1 100 ? 7.791 53.358 -23.790 1.00 44.15 126 ASP D N 1
ATOM 5208 C CA . ASP D 1 100 ? 8.206 52.490 -24.874 1.00 53.16 126 ASP D CA 1
ATOM 5209 C C . ASP D 1 100 ? 8.209 51.071 -24.358 1.00 49.49 126 ASP D C 1
ATOM 5210 O O . ASP D 1 100 ? 7.869 50.832 -23.197 1.00 46.91 126 ASP D O 1
ATOM 5215 N N . ILE D 1 101 ? 8.537 50.113 -25.215 1.00 40.05 127 ILE D N 1
ATOM 5216 C CA . ILE D 1 101 ? 8.616 48.761 -24.734 1.00 43.70 127 ILE D CA 1
ATOM 5217 C C . ILE D 1 101 ? 10.068 48.510 -24.335 1.00 40.23 127 ILE D C 1
ATOM 5218 O O . ILE D 1 101 ? 10.958 48.676 -25.154 1.00 50.41 127 ILE D O 1
ATOM 5223 N N . PRO D 1 102 ? 10.301 48.119 -23.099 1.00 42.94 128 PRO D N 1
ATOM 5224 C CA . PRO D 1 102 ? 11.689 47.718 -22.768 1.00 47.37 128 PRO D CA 1
ATOM 5225 C C . PRO D 1 102 ? 12.086 46.368 -23.411 1.00 65.03 128 PRO D C 1
ATOM 5226 O O . PRO D 1 102 ? 11.219 45.460 -23.530 1.00 61.98 128 PRO D O 1
ATOM 5230 N N . GLN D 1 103 ? 13.365 46.208 -23.802 1.00 57.31 129 GLN D N 1
ATOM 5231 C CA . GLN D 1 103 ? 13.717 45.162 -24.785 1.00 63.29 129 GLN D CA 1
ATOM 5232 C C . GLN D 1 103 ? 13.659 43.737 -24.237 1.00 58.43 129 GLN D C 1
ATOM 5233 O O . GLN D 1 103 ? 13.547 42.811 -25.022 1.00 60.22 129 GLN D O 1
ATOM 5239 N N . ASN D 1 104 ? 13.699 43.582 -22.910 1.00 59.27 130 ASN D N 1
ATOM 5240 C CA . ASN D 1 104 ? 13.517 42.277 -22.246 1.00 56.95 130 ASN D CA 1
ATOM 5241 C C . ASN D 1 104 ? 12.062 41.870 -21.883 1.00 53.29 130 ASN D C 1
ATOM 5242 O O . ASN D 1 104 ? 11.879 40.938 -21.100 1.00 50.72 130 ASN D O 1
ATOM 5247 N N . SER D 1 105 ? 11.068 42.529 -22.485 1.00 57.92 131 SER D N 1
ATOM 5248 C CA . SER D 1 105 ? 9.649 42.407 -22.106 1.00 49.89 131 SER D CA 1
ATOM 5249 C C . SER D 1 105 ? 9.120 41.063 -22.573 1.00 46.96 131 SER D C 1
ATOM 5250 O O . SER D 1 105 ? 9.385 40.679 -23.723 1.00 50.04 131 SER D O 1
ATOM 5253 N N . THR D 1 106 ? 8.292 40.413 -21.762 1.00 44.85 132 THR D N 1
ATOM 5254 C CA . THR D 1 106 ? 7.578 39.229 -22.230 1.00 49.41 132 THR D CA 1
ATOM 5255 C C . THR D 1 106 ? 6.440 39.658 -23.203 1.00 49.34 132 THR D C 1
ATOM 5256 O O . THR D 1 106 ? 5.593 40.496 -22.885 1.00 40.04 132 THR D O 1
ATOM 5260 N N . PHE D 1 107 ? 6.460 39.120 -24.405 1.00 42.44 133 PHE D N 1
ATOM 5261 C CA . PHE D 1 107 ? 5.319 39.175 -25.305 1.00 44.53 133 PHE D CA 1
ATOM 5262 C C . PHE D 1 107 ? 4.232 38.389 -24.657 1.00 46.34 133 PHE D C 1
ATOM 5263 O O . PHE D 1 107 ? 4.467 37.299 -24.165 1.00 47.43 133 PHE D O 1
ATOM 5271 N N . GLU D 1 108 ? 3.030 38.941 -24.631 1.00 44.42 134 GLU D N 1
ATOM 5272 C CA . GLU D 1 108 ? 1.881 38.251 -23.997 1.00 41.81 134 GLU D CA 1
ATOM 5273 C C . GLU D 1 108 ? 0.805 37.813 -24.973 1.00 41.94 134 GLU D C 1
ATOM 5274 O O . GLU D 1 108 ? 0.148 36.783 -24.776 1.00 40.59 134 GLU D O 1
ATOM 5280 N N . ASP D 1 109 ? 0.559 38.629 -25.979 1.00 41.31 135 ASP D N 1
ATOM 5281 C CA . ASP D 1 109 ? -0.473 38.325 -26.889 1.00 41.07 135 ASP D CA 1
ATOM 5282 C C . ASP D 1 109 ? -0.554 39.393 -27.972 1.00 47.90 135 ASP D C 1
ATOM 5283 O O . ASP D 1 109 ? 0.042 40.513 -27.874 1.00 44.88 135 ASP D O 1
ATOM 5288 N N . GLN D 1 110 ? -1.288 39.044 -29.026 1.00 46.18 136 GLN D N 1
ATOM 5289 C CA . GLN D 1 110 ? -1.517 39.935 -30.152 1.00 42.77 136 GLN D CA 1
ATOM 5290 C C . GLN D 1 110 ? -2.999 39.895 -30.425 1.00 40.32 136 GLN D C 1
ATOM 5291 O O . GLN D 1 110 ? -3.590 38.840 -30.432 1.00 46.91 136 GLN D O 1
ATOM 5297 N N . TYR D 1 111 ? -3.620 41.049 -30.617 1.00 44.35 137 TYR D N 1
ATOM 5298 C CA . TYR D 1 111 ? -4.999 41.055 -31.014 1.00 40.94 137 TYR D CA 1
ATOM 5299 C C . TYR D 1 111 ? -5.421 42.182 -31.907 1.00 38.17 137 TYR D C 1
ATOM 5300 O O . TYR D 1 111 ? -4.662 43.139 -32.186 1.00 39.26 137 TYR D O 1
ATOM 5309 N N . SER D 1 112 ? -6.600 41.967 -32.465 1.00 32.95 138 SER D N 1
ATOM 5310 C CA . SER D 1 112 ? -7.195 42.930 -33.358 1.00 39.25 138 SER D CA 1
ATOM 5311 C C . SER D 1 112 ? -8.351 43.724 -32.705 1.00 42.74 138 SER D C 1
ATOM 5312 O O . SER D 1 112 ? -9.236 43.136 -32.122 1.00 45.07 138 SER D O 1
ATOM 5315 N N . ILE D 1 113 ? -8.345 45.054 -32.871 1.00 49.72 139 ILE D N 1
ATOM 5316 C CA . ILE D 1 113 ? -9.442 45.939 -32.467 1.00 44.82 139 ILE D CA 1
ATOM 5317 C C . ILE D 1 113 ? -10.255 46.401 -33.700 1.00 45.68 139 ILE D C 1
ATOM 5318 O O . ILE D 1 113 ? -9.756 47.029 -34.669 1.00 35.76 139 ILE D O 1
ATOM 5323 N N . GLY D 1 114 ? -11.535 46.080 -33.684 1.00 43.65 140 GLY D N 1
ATOM 5324 C CA . GLY D 1 114 ? -12.407 46.377 -34.813 1.00 40.47 140 GLY D CA 1
ATOM 5325 C C . GLY D 1 114 ? -12.689 45.388 -35.900 1.00 37.25 140 GLY D C 1
ATOM 5326 O O . GLY D 1 114 ? -12.439 44.198 -35.828 1.00 45.94 140 GLY D O 1
ATOM 5327 N N . GLY D 1 115 ? -13.239 45.884 -36.990 1.00 51.28 141 GLY D N 1
ATOM 5328 C CA . GLY D 1 115 ? -13.696 44.972 -38.005 1.00 49.76 141 GLY D CA 1
ATOM 5329 C C . GLY D 1 115 ? -12.992 45.112 -39.289 1.00 52.88 141 GLY D C 1
ATOM 5330 O O . GLY D 1 115 ? -12.074 45.966 -39.386 1.00 42.08 141 GLY D O 1
ATOM 5331 N N . PRO D 1 116 ? -13.473 44.349 -40.318 1.00 45.60 142 PRO D N 1
ATOM 5332 C CA . PRO D 1 116 ? -12.772 44.145 -41.559 1.00 49.13 142 PRO D CA 1
ATOM 5333 C C . PRO D 1 116 ? -12.228 45.361 -42.229 1.00 47.16 142 PRO D C 1
ATOM 5334 O O . PRO D 1 116 ? -11.033 45.392 -42.540 1.00 73.14 142 PRO D O 1
ATOM 5338 N N . GLN D 1 117 ? -13.049 46.369 -42.438 1.00 53.35 143 GLN D N 1
ATOM 5339 C CA . GLN D 1 117 ? -12.523 47.547 -43.057 1.00 58.58 143 GLN D CA 1
ATOM 5340 C C . GLN D 1 117 ? -11.965 48.520 -41.995 1.00 43.03 143 GLN D C 1
ATOM 5341 O O . GLN D 1 117 ? -11.568 49.586 -42.388 1.00 56.95 143 GLN D O 1
ATOM 5347 N N . GLU D 1 118 ? -11.992 48.144 -40.712 1.00 49.31 144 GLU D N 1
ATOM 5348 C CA . GLU D 1 118 ? -11.734 49.069 -39.550 1.00 49.25 144 GLU D CA 1
ATOM 5349 C C . GLU D 1 118 ? -11.063 48.349 -38.382 1.00 54.86 144 GLU D C 1
ATOM 5350 O O . GLU D 1 118 ? -11.659 48.108 -37.290 1.00 53.30 144 GLU D O 1
ATOM 5356 N N . GLN D 1 119 ? -9.808 48.025 -38.574 1.00 42.39 145 GLN D N 1
ATOM 5357 C CA . GLN D 1 119 ? -9.160 47.102 -37.653 1.00 42.61 145 GLN D CA 1
ATOM 5358 C C . GLN D 1 119 ? -7.748 47.595 -37.461 1.00 37.48 145 GLN D C 1
ATOM 5359 O O . GLN D 1 119 ? -7.171 48.120 -38.391 1.00 30.38 145 GLN D O 1
ATOM 5365 N N . ILE D 1 120 ? -7.228 47.481 -36.247 1.00 38.28 146 ILE D N 1
ATOM 5366 C CA . ILE D 1 120 ? -5.826 47.793 -35.954 1.00 37.33 146 ILE D CA 1
ATOM 5367 C C . ILE D 1 120 ? -5.335 46.600 -35.219 1.00 38.88 146 ILE D C 1
ATOM 5368 O O . ILE D 1 120 ? -6.105 45.982 -34.498 1.00 38.90 146 ILE D O 1
ATOM 5373 N N . THR D 1 121 ? -4.094 46.190 -35.477 1.00 43.01 147 THR D N 1
ATOM 5374 C CA . THR D 1 121 ? -3.553 45.078 -34.748 1.00 37.23 147 THR D CA 1
ATOM 5375 C C . THR D 1 121 ? -2.595 45.599 -33.718 1.00 36.84 147 THR D C 1
ATOM 5376 O O . THR D 1 121 ? -1.810 46.486 -33.992 1.00 39.52 147 THR D O 1
ATOM 5380 N N . VAL D 1 122 ? -2.721 45.064 -32.506 1.00 34.85 148 VAL D N 1
ATOM 5381 C CA . VAL D 1 122 ? -1.919 45.486 -31.375 1.00 36.93 148 VAL D CA 1
ATOM 5382 C C . VAL D 1 122 ? -1.273 44.279 -30.766 1.00 37.86 148 VAL D C 1
ATOM 5383 O O . VAL D 1 122 ? -1.789 43.153 -30.878 1.00 35.87 148 VAL D O 1
ATOM 5387 N N . GLN D 1 123 ? -0.198 44.555 -30.044 1.00 38.79 149 GLN D N 1
ATOM 5388 C CA . GLN D 1 123 ? 0.474 43.606 -29.207 1.00 41.91 149 GLN D CA 1
ATOM 5389 C C . GLN D 1 123 ? 0.605 44.063 -27.724 1.00 42.93 149 GLN D C 1
ATOM 5390 O O . GLN D 1 123 ? 0.819 45.219 -27.429 1.00 37.30 149 GLN D O 1
ATOM 5396 N N . GLU D 1 124 ? 0.491 43.094 -26.823 1.00 33.20 150 GLU D N 1
ATOM 5397 C CA . GLU D 1 124 ? 0.528 43.294 -25.416 1.00 33.99 150 GLU D CA 1
ATOM 5398 C C . GLU D 1 124 ? 1.808 42.706 -24.868 1.00 37.63 150 GLU D C 1
ATOM 5399 O O . GLU D 1 124 ? 2.089 41.491 -25.129 1.00 38.93 150 GLU D O 1
ATOM 5405 N N . TRP D 1 125 ? 2.574 43.567 -24.187 1.00 33.61 151 TRP D N 1
ATOM 5406 C CA . TRP D 1 125 ? 3.893 43.263 -23.610 1.00 35.12 151 TRP D CA 1
ATOM 5407 C C . TRP D 1 125 ? 3.848 43.509 -22.124 1.00 39.23 151 TRP D C 1
ATOM 5408 O O . TRP D 1 125 ? 2.985 44.261 -21.607 1.00 38.15 151 TRP D O 1
ATOM 5419 N N . SER D 1 126 ? 4.748 42.838 -21.405 1.00 35.52 152 SER D N 1
ATOM 5420 C CA . SER D 1 126 ? 4.788 42.993 -19.963 1.00 36.80 152 SER D CA 1
ATOM 5421 C C . SER D 1 126 ? 6.195 42.801 -19.355 1.00 41.41 152 SER D C 1
ATOM 5422 O O . SER D 1 126 ? 7.166 42.502 -20.067 1.00 37.24 152 SER D O 1
ATOM 5425 N N . ASP D 1 127 ? 6.355 43.066 -18.066 1.00 50.92 153 ASP D N 1
ATOM 5426 C CA A ASP D 1 127 ? 7.571 42.626 -17.360 0.50 60.52 153 ASP D CA 1
ATOM 5427 C CA B ASP D 1 127 ? 7.584 42.615 -17.382 0.50 57.49 153 ASP D CA 1
ATOM 5428 C C . ASP D 1 127 ? 7.358 41.347 -16.529 1.00 68.04 153 ASP D C 1
ATOM 5429 O O . ASP D 1 127 ? 7.686 41.319 -15.341 1.00 80.11 153 ASP D O 1
ATOM 5438 N N . ARG D 1 128 ? 6.823 40.294 -17.181 1.00 83.94 154 ARG D N 1
ATOM 5439 C CA . ARG D 1 128 ? 6.581 38.934 -16.607 1.00 96.31 154 ARG D CA 1
ATOM 5440 C C . ARG D 1 128 ? 7.768 37.991 -16.899 1.00 107.14 154 ARG D C 1
ATOM 5441 O O . ARG D 1 128 ? 8.751 38.428 -17.495 1.00 111.38 154 ARG D O 1
ATOM 5449 N N . LYS D 1 129 ? 7.691 36.720 -16.475 1.00 115.07 155 LYS D N 1
ATOM 5450 C CA . LYS D 1 129 ? 8.596 35.652 -16.977 1.00 115.05 155 LYS D CA 1
ATOM 5451 C C . LYS D 1 129 ? 7.925 34.259 -17.203 1.00 114.20 155 LYS D C 1
ATOM 5452 O O . LYS D 1 129 ? 6.733 34.092 -16.952 1.00 109.75 155 LYS D O 1
ATOM 5458 N N . SER D 1 130 ? 8.701 33.288 -17.707 1.00 111.44 156 SER D N 1
ATOM 5459 C CA . SER D 1 130 ? 8.273 31.884 -17.841 1.00 103.88 156 SER D CA 1
ATOM 5460 C C . SER D 1 130 ? 8.441 31.173 -16.504 1.00 107.38 156 SER D C 1
ATOM 5461 O O . SER D 1 130 ? 7.511 30.520 -16.034 1.00 98.26 156 SER D O 1
ATOM 5464 N N . ALA D 1 131 ? 9.635 31.320 -15.910 1.00 117.95 157 ALA D N 1
ATOM 5465 C CA . ALA D 1 131 ? 9.993 30.756 -14.588 1.00 119.20 157 ALA D CA 1
ATOM 5466 C C . ALA D 1 131 ? 9.056 31.244 -13.471 1.00 125.02 157 ALA D C 1
ATOM 5467 O O . ALA D 1 131 ? 8.583 30.463 -12.622 1.00 113.26 157 ALA D O 1
ATOM 5469 N N . ARG D 1 132 ? 8.812 32.550 -13.481 1.00 133.94 158 ARG D N 1
ATOM 5470 C CA . ARG D 1 132 ? 7.742 33.163 -12.702 1.00 135.17 158 ARG D CA 1
ATOM 5471 C C . ARG D 1 132 ? 6.544 33.278 -13.657 1.00 141.54 158 ARG D C 1
ATOM 5472 O O . ARG D 1 132 ? 6.604 32.795 -14.784 1.00 158.66 158 ARG D O 1
ATOM 5480 N N . SER D 1 133 ? 5.444 33.868 -13.204 1.00 142.34 159 SER D N 1
ATOM 5481 C CA . SER D 1 133 ? 4.411 34.385 -14.121 1.00 133.77 159 SER D CA 1
ATOM 5482 C C . SER D 1 133 ? 3.632 35.496 -13.401 1.00 134.48 159 SER D C 1
ATOM 5483 O O . SER D 1 133 ? 2.401 35.458 -13.297 1.00 128.50 159 SER D O 1
ATOM 5486 N N . TYR D 1 134 ? 4.392 36.479 -12.900 1.00 137.80 160 TYR D N 1
ATOM 5487 C CA . TYR D 1 134 ? 3.836 37.661 -12.221 1.00 137.54 160 TYR D CA 1
ATOM 5488 C C . TYR D 1 134 ? 4.390 38.972 -12.836 1.00 132.27 160 TYR D C 1
ATOM 5489 O O . TYR D 1 134 ? 5.593 39.097 -13.115 1.00 129.47 160 TYR D O 1
ATOM 5498 N N . GLU D 1 135 ? 3.480 39.935 -13.021 1.00 121.12 161 GLU D N 1
ATOM 5499 C CA . GLU D 1 135 ? 3.666 41.118 -13.886 1.00 112.61 161 GLU D CA 1
ATOM 5500 C C . GLU D 1 135 ? 3.689 42.421 -13.039 1.00 90.65 161 GLU D C 1
ATOM 5501 O O . GLU D 1 135 ? 3.429 42.367 -11.839 1.00 94.22 161 GLU D O 1
ATOM 5507 N N . THR D 1 136 ? 4.030 43.564 -13.650 1.00 76.56 162 THR D N 1
ATOM 5508 C CA . THR D 1 136 ? 3.841 44.897 -13.010 1.00 57.75 162 THR D CA 1
ATOM 5509 C C . THR D 1 136 ? 3.591 46.039 -14.022 1.00 43.76 162 THR D C 1
ATOM 5510 O O . THR D 1 136 ? 2.752 46.857 -13.762 1.00 38.26 162 THR D O 1
ATOM 5514 N N . TRP D 1 137 ? 4.334 46.118 -15.101 1.00 35.65 163 TRP D N 1
ATOM 5515 C CA . TRP D 1 137 ? 4.029 46.972 -16.262 1.00 42.71 163 TRP D CA 1
ATOM 5516 C C . TRP D 1 137 ? 3.427 46.153 -17.428 1.00 38.15 163 TRP D C 1
ATOM 5517 O O . TRP D 1 137 ? 3.926 45.114 -17.769 1.00 36.34 163 TRP D O 1
ATOM 5528 N N . ILE D 1 138 ? 2.283 46.587 -17.971 1.00 36.91 164 ILE D N 1
ATOM 5529 C CA . ILE D 1 138 ? 1.673 45.967 -19.131 1.00 32.53 164 ILE D CA 1
ATOM 5530 C C . ILE D 1 138 ? 1.368 47.063 -20.134 1.00 35.10 164 ILE D C 1
ATOM 5531 O O . ILE D 1 138 ? 0.620 48.025 -19.861 1.00 33.72 164 ILE D O 1
ATOM 5536 N N . GLY D 1 139 ? 1.951 46.944 -21.311 1.00 35.09 165 GLY D N 1
ATOM 5537 C CA . GLY D 1 139 ? 1.752 47.896 -22.378 1.00 31.34 165 GLY D CA 1
ATOM 5538 C C . GLY D 1 139 ? 1.171 47.261 -23.573 1.00 34.06 165 GLY D C 1
ATOM 5539 O O . GLY D 1 139 ? 1.482 46.109 -23.866 1.00 34.65 165 GLY D O 1
ATOM 5540 N N . ILE D 1 140 ? 0.251 47.979 -24.207 1.00 34.31 166 ILE D N 1
ATOM 5541 C CA . ILE D 1 140 ? -0.335 47.562 -25.477 1.00 33.02 166 ILE D CA 1
ATOM 5542 C C . ILE D 1 140 ? 0.085 48.603 -26.474 1.00 35.55 166 ILE D C 1
ATOM 5543 O O . ILE D 1 140 ? -0.093 49.811 -26.187 1.00 28.88 166 ILE D O 1
ATOM 5548 N N . TYR D 1 141 ? 0.641 48.140 -27.621 1.00 32.35 167 TYR D N 1
ATOM 5549 C CA . TYR D 1 141 ? 1.163 48.976 -28.675 1.00 31.08 167 TYR D CA 1
ATOM 5550 C C . TYR D 1 141 ? 0.774 48.478 -30.054 1.00 32.45 167 TYR D C 1
ATOM 5551 O O . TYR D 1 141 ? 0.744 47.252 -30.274 1.00 36.00 167 TYR D O 1
ATOM 5560 N N . THR D 1 142 ? 0.579 49.404 -30.997 1.00 38.02 168 THR D N 1
ATOM 5561 C CA . THR D 1 142 ? 0.170 49.049 -32.391 1.00 41.42 168 THR D CA 1
ATOM 5562 C C . THR D 1 142 ? 1.307 48.292 -33.098 1.00 43.65 168 THR D C 1
ATOM 5563 O O . THR D 1 142 ? 2.472 48.558 -32.831 1.00 39.30 168 THR D O 1
ATOM 5567 N N . VAL D 1 143 ? 0.955 47.313 -33.952 1.00 41.05 169 VAL D N 1
ATOM 5568 C CA . VAL D 1 143 ? 1.940 46.357 -34.493 1.00 44.35 169 VAL D CA 1
ATOM 5569 C C . VAL D 1 143 ? 2.802 47.013 -35.579 1.00 43.09 169 VAL D C 1
ATOM 5570 O O . VAL D 1 143 ? 3.983 46.840 -35.573 1.00 58.81 169 VAL D O 1
ATOM 5574 N N . LYS D 1 144 ? 2.258 47.857 -36.436 1.00 46.44 170 LYS D N 1
ATOM 5575 C CA . LYS D 1 144 ? 3.084 48.493 -37.474 1.00 49.16 170 LYS D CA 1
ATOM 5576 C C . LYS D 1 144 ? 3.879 49.730 -37.032 1.00 44.88 170 LYS D C 1
ATOM 5577 O O . LYS D 1 144 ? 5.058 49.833 -37.358 1.00 47.72 170 LYS D O 1
ATOM 5583 N N . ASP D 1 145 ? 3.206 50.649 -36.344 1.00 38.68 171 ASP D N 1
ATOM 5584 C CA . ASP D 1 145 ? 3.666 52.002 -36.051 1.00 38.42 171 ASP D CA 1
ATOM 5585 C C . ASP D 1 145 ? 4.210 52.032 -34.594 1.00 42.38 171 ASP D C 1
ATOM 5586 O O . ASP D 1 145 ? 4.908 52.991 -34.208 1.00 34.39 171 ASP D O 1
ATOM 5591 N N . CYS D 1 146 ? 3.925 51.003 -33.783 1.00 41.41 172 CYS D N 1
ATOM 5592 C CA . CYS D 1 146 ? 4.293 51.017 -32.377 1.00 37.23 172 CYS D CA 1
ATOM 5593 C C . CYS D 1 146 ? 3.722 52.218 -31.626 1.00 33.88 172 CYS D C 1
ATOM 5594 O O . CYS D 1 146 ? 4.361 52.795 -30.761 1.00 31.69 172 CYS D O 1
ATOM 5597 N N . TYR D 1 147 ? 2.493 52.621 -31.935 1.00 37.16 173 TYR D N 1
ATOM 5598 C CA . TYR D 1 147 ? 1.878 53.690 -31.151 1.00 33.75 173 TYR D CA 1
ATOM 5599 C C . TYR D 1 147 ? 1.405 53.108 -29.807 1.00 33.66 173 TYR D C 1
ATOM 5600 O O . TYR D 1 147 ? 0.851 51.961 -29.737 1.00 37.36 173 TYR D O 1
ATOM 5609 N N . PRO D 1 148 ? 1.576 53.874 -28.730 1.00 34.79 174 PRO D N 1
ATOM 5610 C CA . PRO D 1 148 ? 1.035 53.354 -27.477 1.00 32.39 174 PRO D CA 1
ATOM 5611 C C . PRO D 1 148 ? -0.520 53.429 -27.451 1.00 30.92 174 PRO D C 1
ATOM 5612 O O . PRO D 1 148 ? -1.080 54.431 -27.828 1.00 35.85 174 PRO D O 1
ATOM 5616 N N . VAL D 1 149 ? -1.176 52.397 -26.948 1.00 30.16 175 VAL D N 1
ATOM 5617 C CA . VAL D 1 149 ? -2.612 52.318 -26.864 1.00 27.33 175 VAL D CA 1
ATOM 5618 C C . VAL D 1 149 ? -3.067 52.355 -25.431 1.00 24.44 175 VAL D C 1
ATOM 5619 O O . VAL D 1 149 ? -4.025 53.029 -25.093 1.00 27.44 175 VAL D O 1
ATOM 5623 N N . GLN D 1 150 ? -2.362 51.626 -24.584 1.00 28.18 176 GLN D N 1
ATOM 5624 C CA . GLN D 1 150 ? -2.725 51.499 -23.168 1.00 28.02 176 GLN D CA 1
ATOM 5625 C C . GLN D 1 150 ? -1.504 51.068 -22.360 1.00 31.29 176 GLN D C 1
ATOM 5626 O O . GLN D 1 150 ? -0.643 50.287 -22.826 1.00 30.66 176 GLN D O 1
ATOM 5632 N N . GLU D 1 151 ? -1.412 51.620 -21.148 1.00 28.71 177 GLU D N 1
ATOM 5633 C CA . GLU D 1 151 ? -0.484 51.159 -20.195 1.00 32.56 177 GLU D CA 1
ATOM 5634 C C . GLU D 1 151 ? -1.094 50.932 -18.867 1.00 31.91 177 GLU D C 1
ATOM 5635 O O . GLU D 1 151 ? -1.753 51.816 -18.345 1.00 34.71 177 GLU D O 1
ATOM 5641 N N . THR D 1 152 ? -0.791 49.777 -18.270 1.00 32.01 178 THR D N 1
ATOM 5642 C CA . THR D 1 152 ? -1.295 49.389 -16.959 1.00 31.31 178 THR D CA 1
ATOM 5643 C C . THR D 1 152 ? -0.156 49.012 -16.021 1.00 33.65 178 THR D C 1
ATOM 5644 O O . THR D 1 152 ? 0.818 48.424 -16.461 1.00 35.44 178 THR D O 1
ATOM 5648 N N . PHE D 1 153 ? -0.248 49.444 -14.774 1.00 32.52 179 PHE D N 1
ATOM 5649 C CA . PHE D 1 153 ? 0.673 49.022 -13.708 1.00 31.41 179 PHE D CA 1
ATOM 5650 C C . PHE D 1 153 ? -0.147 48.272 -12.676 1.00 30.67 179 PHE D C 1
ATOM 5651 O O . PHE D 1 153 ? -1.177 48.773 -12.172 1.00 29.29 179 PHE D O 1
ATOM 5659 N N . THR D 1 154 ? 0.297 47.032 -12.374 1.00 29.10 180 THR D N 1
ATOM 5660 C CA . THR D 1 154 ? -0.259 46.227 -11.341 1.00 28.61 180 THR D CA 1
ATOM 5661 C C . THR D 1 154 ? 0.728 46.000 -10.183 1.00 32.94 180 THR D C 1
ATOM 5662 O O . THR D 1 154 ? 1.951 46.064 -10.349 1.00 38.71 180 THR D O 1
ATOM 5666 N N . ILE D 1 155 ? 0.181 45.768 -9.005 1.00 33.48 181 ILE D N 1
ATOM 5667 C CA . ILE D 1 155 ? 0.900 45.268 -7.822 1.00 32.06 181 ILE D CA 1
ATOM 5668 C C . ILE D 1 155 ? 0.189 43.998 -7.417 1.00 31.99 181 ILE D C 1
ATOM 5669 O O . ILE D 1 155 ? -1.050 43.989 -7.138 1.00 37.01 181 ILE D O 1
ATOM 5674 N N . ASN D 1 156 ? 0.909 42.882 -7.466 1.00 40.27 182 ASN D N 1
ATOM 5675 C CA . ASN D 1 156 ? 0.299 41.597 -7.089 1.00 40.71 182 ASN D CA 1
ATOM 5676 C C . ASN D 1 156 ? -1.066 41.331 -7.809 1.00 37.59 182 ASN D C 1
ATOM 5677 O O . ASN D 1 156 ? -2.101 40.947 -7.211 1.00 35.44 182 ASN D O 1
ATOM 5682 N N . TYR D 1 157 ? -1.014 41.604 -9.116 1.00 34.13 183 TYR D N 1
ATOM 5683 C CA . TYR D 1 157 ? -2.046 41.327 -10.106 1.00 35.22 183 TYR D CA 1
ATOM 5684 C C . TYR D 1 157 ? -3.231 42.296 -9.953 1.00 39.37 183 TYR D C 1
ATOM 5685 O O . TYR D 1 157 ? -4.195 42.235 -10.687 1.00 41.36 183 TYR D O 1
ATOM 5694 N N . SER D 1 158 ? -3.134 43.213 -9.030 1.00 33.02 184 SER D N 1
ATOM 5695 C CA . SER D 1 158 ? -4.172 44.161 -8.810 1.00 40.09 184 SER D CA 1
ATOM 5696 C C . SER D 1 158 ? -3.785 45.518 -9.495 1.00 34.09 184 SER D C 1
ATOM 5697 O O . SER D 1 158 ? -2.663 46.007 -9.404 1.00 33.45 184 SER D O 1
ATOM 5700 N N . VAL D 1 159 ? -4.710 46.070 -10.257 1.00 28.28 185 VAL D N 1
ATOM 5701 C CA . VAL D 1 159 ? -4.451 47.225 -11.140 1.00 32.51 185 VAL D CA 1
ATOM 5702 C C . VAL D 1 159 ? -4.314 48.470 -10.220 1.00 32.55 185 VAL D C 1
ATOM 5703 O O . VAL D 1 159 ? -5.127 48.645 -9.392 1.00 30.74 185 VAL D O 1
ATOM 5707 N N . ILE D 1 160 ? -3.235 49.239 -10.309 1.00 32.53 186 ILE D N 1
ATOM 5708 C CA . ILE D 1 160 ? -3.088 50.438 -9.517 1.00 31.22 186 ILE D CA 1
ATOM 5709 C C . ILE D 1 160 ? -3.422 51.677 -10.416 1.00 28.47 186 ILE D C 1
ATOM 5710 O O . ILE D 1 160 ? -4.130 52.551 -9.965 1.00 30.95 186 ILE D O 1
ATOM 5715 N N . LEU D 1 161 ? -2.954 51.729 -11.664 1.00 32.81 187 LEU D N 1
ATOM 5716 C CA . LEU D 1 161 ? -3.399 52.711 -12.648 1.00 33.50 187 LEU D CA 1
ATOM 5717 C C . LEU D 1 161 ? -3.358 52.122 -14.055 1.00 32.55 187 LEU D C 1
ATOM 5718 O O . LEU D 1 161 ? -2.543 51.247 -14.361 1.00 31.01 187 LEU D O 1
ATOM 5723 N N . SER D 1 162 ? -4.257 52.614 -14.878 1.00 26.40 188 SER D N 1
ATOM 5724 C CA . SER D 1 162 ? -4.344 52.211 -16.303 1.00 29.66 188 SER D CA 1
ATOM 5725 C C . SER D 1 162 ? -4.709 53.418 -17.075 1.00 31.10 188 SER D C 1
ATOM 5726 O O . SER D 1 162 ? -5.700 54.045 -16.722 1.00 35.91 188 SER D O 1
ATOM 5729 N N . THR D 1 163 ? -3.970 53.679 -18.161 1.00 28.01 189 THR D N 1
ATOM 5730 C CA . THR D 1 163 ? -4.162 54.844 -19.007 1.00 29.96 189 THR D CA 1
ATOM 5731 C C . THR D 1 163 ? -4.225 54.485 -20.451 1.00 31.52 189 THR D C 1
ATOM 5732 O O . THR D 1 163 ? -3.354 53.763 -20.963 1.00 31.39 189 THR D O 1
ATOM 5736 N N . ARG D 1 164 ? -5.298 54.956 -21.107 1.00 28.63 190 ARG D N 1
ATOM 5737 C CA . ARG D 1 164 ? -5.475 54.788 -22.549 1.00 27.55 190 ARG D CA 1
ATOM 5738 C C . ARG D 1 164 ? -5.062 56.078 -23.246 1.00 25.58 190 ARG D C 1
ATOM 5739 O O . ARG D 1 164 ? -5.417 57.173 -22.775 1.00 30.80 190 ARG D O 1
ATOM 5747 N N . PHE D 1 165 ? -4.415 55.931 -24.378 1.00 25.45 191 PHE D N 1
ATOM 5748 C CA . PHE D 1 165 ? -3.942 57.010 -25.243 1.00 33.47 191 PHE D CA 1
ATOM 5749 C C . PHE D 1 165 ? -4.738 57.076 -26.547 1.00 35.29 191 PHE D C 1
ATOM 5750 O O . PHE D 1 165 ? -5.174 56.021 -27.115 1.00 31.18 191 PHE D O 1
ATOM 5758 N N . PHE D 1 166 ? -5.036 58.311 -26.952 1.00 28.50 192 PHE D N 1
ATOM 5759 C CA . PHE D 1 166 ? -5.806 58.573 -28.131 1.00 30.62 192 PHE D CA 1
ATOM 5760 C C . PHE D 1 166 ? -5.326 59.860 -28.836 1.00 32.74 192 PHE D C 1
ATOM 5761 O O . PHE D 1 166 ? -4.672 60.735 -28.208 1.00 38.32 192 PHE D O 1
ATOM 5769 N N . ASP D 1 167 ? -5.686 59.978 -30.122 1.00 40.13 193 ASP D N 1
ATOM 5770 C CA . ASP D 1 167 ? -5.448 61.162 -30.951 1.00 39.43 193 ASP D CA 1
ATOM 5771 C C . ASP D 1 167 ? -4.014 61.489 -31.043 1.00 40.45 193 ASP D C 1
ATOM 5772 O O . ASP D 1 167 ? -3.596 62.658 -30.922 1.00 42.21 193 ASP D O 1
ATOM 5777 N N . ILE D 1 168 ? -3.226 60.466 -31.278 1.00 37.49 194 ILE D N 1
ATOM 5778 C CA . ILE D 1 168 ? -1.828 60.684 -31.278 1.00 37.21 194 ILE D CA 1
ATOM 5779 C C . ILE D 1 168 ? -1.425 61.497 -32.538 1.00 44.63 194 ILE D C 1
ATOM 5780 O O . ILE D 1 168 ? -1.762 61.139 -33.659 1.00 42.68 194 ILE D O 1
ATOM 5785 N N . GLN D 1 169 ? -0.750 62.615 -32.287 1.00 44.63 195 GLN D N 1
ATOM 5786 C CA . GLN D 1 169 ? -0.162 63.455 -33.316 1.00 52.52 195 GLN D CA 1
ATOM 5787 C C . GLN D 1 169 ? 1.307 63.473 -33.092 1.00 45.46 195 GLN D C 1
ATOM 5788 O O . GLN D 1 169 ? 1.781 63.841 -32.027 1.00 44.51 195 GLN D O 1
ATOM 5794 N N . LEU D 1 170 ? 2.078 63.074 -34.103 1.00 52.73 196 LEU D N 1
ATOM 5795 C CA . LEU D 1 170 ? 3.518 62.989 -33.856 1.00 59.24 196 LEU D CA 1
ATOM 5796 C C . LEU D 1 170 ? 4.301 64.281 -33.868 1.00 49.12 196 LEU D C 1
ATOM 5797 O O . LEU D 1 170 ? 3.926 65.223 -34.520 1.00 60.69 196 LEU D O 1
ATOM 5802 N N . GLY D 1 171 ? 5.382 64.305 -33.098 1.00 50.52 197 GLY D N 1
ATOM 5803 C CA . GLY D 1 171 ? 6.031 65.558 -32.725 1.00 55.67 197 GLY D CA 1
ATOM 5804 C C . GLY D 1 171 ? 5.282 66.420 -31.714 1.00 56.78 197 GLY D C 1
ATOM 5805 O O . GLY D 1 171 ? 4.215 66.041 -31.205 1.00 47.25 197 GLY D O 1
ATOM 5806 N N . ILE D 1 172 ? 5.876 67.586 -31.438 1.00 57.00 198 ILE D N 1
ATOM 5807 C CA . ILE D 1 172 ? 5.449 68.573 -30.404 1.00 55.99 198 ILE D CA 1
ATOM 5808 C C . ILE D 1 172 ? 5.163 69.881 -31.131 1.00 55.82 198 ILE D C 1
ATOM 5809 O O . ILE D 1 172 ? 6.115 70.503 -31.581 1.00 58.82 198 ILE D O 1
ATOM 5814 N N . LYS D 1 173 ? 3.897 70.310 -31.254 1.00 55.22 199 LYS D N 1
ATOM 5815 C CA . LYS D 1 173 ? 3.576 71.573 -31.974 1.00 69.19 199 LYS D CA 1
ATOM 5816 C C . LYS D 1 173 ? 4.346 72.715 -31.340 1.00 68.48 199 LYS D C 1
ATOM 5817 O O . LYS D 1 173 ? 5.184 73.338 -31.998 1.00 71.79 199 LYS D O 1
ATOM 5823 N N . ASP D 1 174 ? 4.090 72.945 -30.051 1.00 64.75 200 ASP D N 1
ATOM 5824 C CA . ASP D 1 174 ? 4.673 74.072 -29.346 1.00 55.24 200 ASP D CA 1
ATOM 5825 C C . ASP D 1 174 ? 5.492 73.690 -28.104 1.00 60.07 200 ASP D C 1
ATOM 5826 O O . ASP D 1 174 ? 4.945 73.544 -26.993 1.00 66.80 200 ASP D O 1
ATOM 5831 N N . PRO D 1 175 ? 6.835 73.585 -28.263 1.00 51.70 201 PRO D N 1
ATOM 5832 C CA . PRO D 1 175 ? 7.652 73.165 -27.132 1.00 53.44 201 PRO D CA 1
ATOM 5833 C C . PRO D 1 175 ? 7.516 74.096 -25.942 1.00 51.54 201 PRO D C 1
ATOM 5834 O O . PRO D 1 175 ? 7.853 73.722 -24.818 1.00 56.37 201 PRO D O 1
ATOM 5838 N N . SER D 1 176 ? 6.962 75.282 -26.155 1.00 59.24 202 SER D N 1
ATOM 5839 C CA . SER D 1 176 ? 6.686 76.163 -25.025 1.00 56.05 202 SER D CA 1
ATOM 5840 C C . SER D 1 176 ? 5.720 75.582 -24.005 1.00 58.16 202 SER D C 1
ATOM 5841 O O . SER D 1 176 ? 5.683 76.068 -22.880 1.00 48.71 202 SER D O 1
ATOM 5844 N N . VAL D 1 177 ? 4.948 74.535 -24.338 1.00 54.18 203 VAL D N 1
ATOM 5845 C CA . VAL D 1 177 ? 4.074 73.965 -23.290 1.00 52.34 203 VAL D CA 1
ATOM 5846 C C . VAL D 1 177 ? 4.853 73.412 -22.091 1.00 48.77 203 VAL D C 1
ATOM 5847 O O . VAL D 1 177 ? 4.316 73.231 -20.990 1.00 57.45 203 VAL D O 1
ATOM 5851 N N . PHE D 1 178 ? 6.114 73.084 -22.296 1.00 52.10 204 PHE D N 1
ATOM 5852 C CA . PHE D 1 178 ? 6.943 72.612 -21.177 1.00 53.87 204 PHE D CA 1
ATOM 5853 C C . PHE D 1 178 ? 7.556 73.721 -20.297 1.00 52.14 204 PHE D C 1
ATOM 5854 O O . PHE D 1 178 ? 8.092 73.448 -19.200 1.00 49.54 204 PHE D O 1
ATOM 5862 N N . THR D 1 179 ? 7.432 74.961 -20.753 1.00 53.25 205 THR D N 1
ATOM 5863 C CA . THR D 1 179 ? 7.781 76.123 -19.895 1.00 63.53 205 THR D CA 1
ATOM 5864 C C . THR D 1 179 ? 6.745 76.459 -18.817 1.00 57.41 205 THR D C 1
ATOM 5865 O O . THR D 1 179 ? 5.662 76.947 -19.120 1.00 63.45 205 THR D O 1
ATOM 5869 N N . PRO D 1 180 ? 7.082 76.243 -17.550 1.00 60.55 206 PRO D N 1
ATOM 5870 C CA . PRO D 1 180 ? 6.117 76.649 -16.534 1.00 61.35 206 PRO D CA 1
ATOM 5871 C C . PRO D 1 180 ? 5.845 78.162 -16.547 1.00 60.75 206 PRO D C 1
ATOM 5872 O O . PRO D 1 180 ? 6.623 78.917 -17.114 1.00 71.16 206 PRO D O 1
ATOM 5876 N N . PRO D 1 181 ? 4.717 78.587 -15.975 1.00 55.16 207 PRO D N 1
ATOM 5877 C CA . PRO D 1 181 ? 4.365 79.988 -15.969 1.00 54.97 207 PRO D CA 1
ATOM 5878 C C . PRO D 1 181 ? 5.168 80.743 -14.903 1.00 58.51 207 PRO D C 1
ATOM 5879 O O . PRO D 1 181 ? 5.609 80.139 -13.928 1.00 61.05 207 PRO D O 1
ATOM 5883 N N . SER D 1 182 ? 5.331 82.053 -15.094 1.00 63.22 208 SER D N 1
ATOM 5884 C CA . SER D 1 182 ? 5.903 82.953 -14.074 1.00 58.86 208 SER D CA 1
ATOM 5885 C C . SER D 1 182 ? 5.612 82.500 -12.661 1.00 56.76 208 SER D C 1
ATOM 5886 O O . SER D 1 182 ? 6.536 82.372 -11.865 1.00 73.65 208 SER D O 1
ATOM 5889 N N . THR D 1 183 ? 4.337 82.286 -12.332 1.00 51.87 209 THR D N 1
ATOM 5890 C CA . THR D 1 183 ? 3.958 81.934 -10.994 1.00 46.13 209 THR D CA 1
ATOM 5891 C C . THR D 1 183 ? 4.746 80.758 -10.345 1.00 57.98 209 THR D C 1
ATOM 5892 O O . THR D 1 183 ? 4.676 80.590 -9.124 1.00 60.15 209 THR D O 1
ATOM 5896 N N . CYS D 1 184 ? 5.393 79.905 -11.151 1.00 61.42 210 CYS D N 1
ATOM 5897 C CA . CYS D 1 184 ? 6.197 78.761 -10.631 1.00 69.43 210 CYS D CA 1
ATOM 5898 C C . CYS D 1 184 ? 7.528 79.150 -9.994 1.00 80.54 210 CYS D C 1
ATOM 5899 O O . CYS D 1 184 ? 8.148 78.345 -9.280 1.00 74.54 210 CYS D O 1
ATOM 5902 N N . GLN D 1 185 ? 7.951 80.382 -10.271 1.00 84.23 211 GLN D N 1
ATOM 5903 C CA . GLN D 1 185 ? 9.147 80.966 -9.679 1.00 82.34 211 GLN D CA 1
ATOM 5904 C C . GLN D 1 185 ? 9.027 81.170 -8.153 1.00 83.95 211 GLN D C 1
ATOM 5905 O O . GLN D 1 185 ? 10.037 81.397 -7.497 1.00 88.80 211 GLN D O 1
ATOM 5911 N N . MET D 1 186 ? 7.808 81.108 -7.600 1.00 87.00 212 MET D N 1
ATOM 5912 C CA . MET D 1 186 ? 7.585 81.139 -6.133 1.00 83.94 212 MET D CA 1
ATOM 5913 C C . MET D 1 186 ? 6.419 80.203 -5.722 1.00 79.44 212 MET D C 1
ATOM 5914 O O . MET D 1 186 ? 5.380 80.623 -5.160 1.00 51.39 212 MET D O 1
ATOM 5919 N N . ALA D 1 187 ? 6.641 78.918 -5.967 1.00 76.53 213 ALA D N 1
ATOM 5920 C CA . ALA D 1 187 ? 5.624 77.894 -5.823 1.00 73.99 213 ALA D CA 1
ATOM 5921 C C . ALA D 1 187 ? 5.369 77.494 -4.370 1.00 71.00 213 ALA D C 1
ATOM 5922 O O . ALA D 1 187 ? 6.276 77.550 -3.531 1.00 68.35 213 ALA D O 1
ATOM 5924 N N . GLN D 1 188 ? 4.139 77.073 -4.079 1.00 61.13 214 GLN D N 1
ATOM 5925 C CA . GLN D 1 188 ? 3.905 76.303 -2.868 1.00 67.59 214 GLN D CA 1
ATOM 5926 C C . GLN D 1 188 ? 4.738 75.003 -2.957 1.00 73.58 214 GLN D C 1
ATOM 5927 O O . GLN D 1 188 ? 4.907 74.408 -4.035 1.00 61.42 214 GLN D O 1
ATOM 5933 N N . LEU D 1 189 ? 5.219 74.556 -1.808 1.00 74.35 215 LEU D N 1
ATOM 5934 C CA . LEU D 1 189 ? 6.070 73.380 -1.744 1.00 81.16 215 LEU D CA 1
ATOM 5935 C C . LEU D 1 189 ? 5.182 72.159 -1.651 1.00 80.06 215 LEU D C 1
ATOM 5936 O O . LEU D 1 189 ? 5.678 71.055 -1.533 1.00 70.06 215 LEU D O 1
ATOM 5941 N N . GLU D 1 190 ? 3.873 72.368 -1.777 1.00 89.66 216 GLU D N 1
ATOM 5942 C CA . GLU D 1 190 ? 2.875 71.347 -1.465 1.00 102.32 216 GLU D CA 1
ATOM 5943 C C . GLU D 1 190 ? 1.924 71.074 -2.649 1.00 103.85 216 GLU D C 1
ATOM 5944 O O . GLU D 1 190 ? 2.027 71.680 -3.719 1.00 98.41 216 GLU D O 1
ATOM 5950 N N . LYS D 1 191 ? 1.021 70.124 -2.441 1.00 102.30 217 LYS D N 1
ATOM 5951 C CA . LYS D 1 191 ? -0.041 69.840 -3.386 1.00 97.08 217 LYS D CA 1
ATOM 5952 C C . LYS D 1 191 ? -1.132 70.852 -3.127 1.00 91.76 217 LYS D C 1
ATOM 5953 O O . LYS D 1 191 ? -1.239 71.378 -2.020 1.00 88.48 217 LYS D O 1
ATOM 5959 N N . MET D 1 192 ? -1.919 71.139 -4.160 1.00 85.58 218 MET D N 1
ATOM 5960 C CA . MET D 1 192 ? -3.189 71.845 -3.992 1.00 82.31 218 MET D CA 1
ATOM 5961 C C . MET D 1 192 ? -4.232 70.740 -3.852 1.00 77.80 218 MET D C 1
ATOM 5962 O O . MET D 1 192 ? -3.919 69.717 -3.258 1.00 83.46 218 MET D O 1
ATOM 5967 N N . SER D 1 193 ? -5.455 70.918 -4.338 1.00 81.21 219 SER D N 1
ATOM 5968 C CA . SER D 1 193 ? -6.502 69.911 -4.119 1.00 83.91 219 SER D CA 1
ATOM 5969 C C . SER D 1 193 ? -7.724 70.149 -5.022 1.00 84.88 219 SER D C 1
ATOM 5970 O O . SER D 1 193 ? -7.881 71.234 -5.585 1.00 86.99 219 SER D O 1
ATOM 5973 N N . GLU D 1 194 ? -8.596 69.146 -5.137 1.00 85.82 220 GLU D N 1
ATOM 5974 C CA . GLU D 1 194 ? -9.671 69.167 -6.147 1.00 79.57 220 GLU D CA 1
ATOM 5975 C C . GLU D 1 194 ? -11.086 69.431 -5.633 1.00 70.91 220 GLU D C 1
ATOM 5976 O O . GLU D 1 194 ? -11.382 69.197 -4.472 1.00 57.08 220 GLU D O 1
#

Nearest PDB structures (foldseek):
  6jld-assembly2_D  TM=1.006E+00  e=1.284E-34  Homo sapiens
  6jld-assembly2_C  TM=9.994E-01  e=2.274E-32  Homo sapiens
  6jla-assembly2_C  TM=9.725E-01  e=9.662E-29  Mus musculus
  6jl9-assembly1_A  TM=9.413E-01  e=2.469E-24  Xenopus tropicalis
  6e7o-assembly2_C  TM=9.380E-01  e=5.347E-23  Homo sapiens

Secondary structure (DSSP, 8-state):
-PPPPPPSEEEEEEEEEETTTTEEEEEEEEEETTTTEEEEEE--SS--S-B--EEEEEEGGGTEEEEEETTT--EEEEE--S----SS--TTPEEEEEEEES-TTT-EEEEEEE---STT---SEEEEEETTT--EEEEEEEETTEEEEEEEEEEEEES-S-GGGGS--GGGTT-BSSPPP-B--/-PPP---SEEEEEEEEEETTT--EEEEEEEEETTTTEEEEEEE----SS----EEEEEEGGGTEEEEEETTT--EEEEE--S----SS--TTPEEEEEEEEEETTEEEEEEEEES--STT---SEEEEEETTT--EEEEEEEETTEEEEEEEEEEEEES-S-GGGGS--GGGGG-BSS-----/-PPP---SEEEEEEEEEETTT--EEEEEEEEEGGGTEEEEEEE-SSS-S-B--EEEEEETTTTEEEEEETTT--EEEEE--S----SS--TTPEEEEEEEEEETTEEEEEEEEES--SSS---SEEEEEETTT--EEEEEEEETTEEEEEEEEEEEEES-S-GGGGSPPGGGGS-BSSPPP-B-/-------SEEEEEEEEEETTT--EEEEEEEEETTTTEEEEEE---------EEEEEEGGGTEEEEEETTT---BEEE--S----SS--TTPEEEEEEEEEETTEEEEEEEEES--SSS---SEEEEEETTT--EEEEEEEETTEEEEEEEEEEEEES-S-GGGGS--GGGGG-BSS----

Solvent-accessible surface area: 35881 Å² total; per-residue (Å²): 111,227,45,39,121,1,30,57,43,0,31,11,40,12,3,49,16,67,72,36,24,2,50,51,26,55,3,59,12,4,4,0,6,114,63,57,56,20,36,27,40,27,51,95,98,19,119,64,51,68,27,78,32,4,27,36,1,30,24,52,147,92,30,25,27,20,1,3,8,58,85,78,109,58,6,0,78,53,106,36,115,124,104,61,86,44,22,25,12,58,173,122,16,41,67,33,41,81,7,17,16,1,1,86,142,14,94,4,46,0,19,4,5,0,58,58,126,102,62,154,6,63,21,40,21,25,0,9,1,1,54,176,50,4,7,0,13,15,11,9,67,15,110,107,54,31,6,62,40,15,9,43,8,4,39,2,97,90,24,26,158,62,80,64,32,5,94,38,40,94,54,9,164,172,20,65,136,54,104,3,10,60,70,73,141,112,224,39,37,134,1,28,93,52,0,28,11,39,18,3,51,17,67,20,51,40,4,90,36,51,26,3,61,10,4,9,1,11,104,72,44,59,21,36,25,38,30,49,178,105,26,129,22,49,68,89,129,44,2,15,41,2,25,28,42,132,96,32,24,29,23,4,0,19,43,94,69,98,96,5,0,87,25,105,17,46,96,104,57,96,53,22,42,10,52,172,115,13,36,64,10,30,85,9,15,14,0,0,30,168,17,81,2,37,0,18,4,3,0,53,12,114,108,97,116,8,60,19,55,22,26,0,9,0,0,51,130,28,4,12,1,11,14,14,8,59,6,21,13,51,13,6,43,49,14,14,43,10,4,42,14,108,105,25,32,165,75,76,67,35,3,88,38,36,83,37,15,160,143,25,51,143,113,112,37,91,77,136,102,215,36,38,110,1,29,90,54,0,21,11,39,13,6,46,17,73,74,75,48,0,49,33,56,21,4,53,8,4,7,2,11,100,57,53,64,21,39,28,35,28,58,102,81,16,114,70,41,63,40,79,40,1,29,33,2,31,23,51,138,93,26,24,28,14,1,2,5,64,104,84,104,71,4,0,84,26,106,38,106,140,118,53,80,46,22,33,5,37,170,133,15,31,70,33,32,86,5,18,8,0,1,51,174,7,83,3,38,0,19,5,4,0,66,42,138,101,106,164,20,95,11,62,16,22,0,9,2,1,51,152,46,5,8,0,11,14,11,9,60,9,108,106,90,30,4,65,44,18,6,41,9,3,39,11,100,101,21,35,143,69,82,69,33,6,96,37,35,97,39,8,175,169,35,35,122,32,75,21,47,84,58,85,121,217,38,37,119,2,22,87,50,0,26,11,41,16,7,48,17,70,23,61,33,5,112,33,54,18,3,62,11,4,6,2,14,95,61,52,60,22,37,22,41,28,46,180,81,23,172,145,126,84,52,1,14,40,2,25,25,52,137,92,30,27,35,18,7,1,7,47,103,66,94,87,6,2,101,76,102,30,68,117,83,50,88,57,23,39,10,48,164,127,11,35,70,39,31,81,7,15,12,2,0,108,154,10,91,4,43,0,18,11,5,0,58,46,132,115,106,130,9,55,16,48,18,20,0,11,1,0,49,174,45,2,14,0,13,17,11,10,59,6,56,14,48,0,4,50,54,16,12,32,8,6,41,6,92,72,25,28,136,75,78,63,36,5,95,37,40,101,63,12,172,171,24,60,149,94,124,23,81,108

Radius of gyration: 28.43 Å; Cα contacts (8 Å, |Δi|>4): 1859; chains: 4; bounding box: 68×70×76 Å

B-factor: mean 55.11, std 22.03, range [22.95, 189.22]